Protein AF-A0A928CI85-F1 (afdb_monomer)

Secondary structure (DSSP, 8-state):
--SHHHHHHHHHHHHHTTS---------------TTSHHHHHHHHHHHHHHHHHHHHT---HHHHHHHHHHHHHHHHHHTSTT--HHHHHHHHHHHHHHHHHTT-HHHHHHHHHHHHHH-TT-HHHHHHHHHTTSS---TT----TTHHHHHHHHHHHHHHHTT-HHHHHHHHHHHHTTS-HHHHHHHHHHHHHHHHHTT--TT-TT--HHHHT-SS-BHHHHHHHHHHH-STTHHHHTT----HHHHHHHHHHTTTTS-HHHHHHT--S--S----TTSBPBHHHHHHHHHHHHHHHHT-GGGGGHHHHHTTT-SS-SSTTS-TT-TTHHHHHHHHHTTSS--TTSS---TTSB--HHHHHHHHHT--

Nearest PDB structures (foldseek):
  7kw7-assembly1_E  TM=2.329E-01  e=5.201E-01  Homo sapiens
  6bq1-assembly1_B  TM=2.738E-01  e=2.290E+00  Homo sapiens
  3ro2-assembly1_A  TM=2.213E-01  e=2.290E+00  Mus musculus
  4wne-assembly1_A  TM=2.347E-01  e=4.706E+00  Homo sapiens

Structure (mmCIF, N/CA/C/O backbone):
data_AF-A0A928CI85-F1
#
_entry.id   AF-A0A928CI85-F1
#
loop_
_atom_site.group_PDB
_atom_site.id
_atom_site.type_symbol
_atom_site.label_atom_id
_atom_site.label_alt_id
_atom_site.label_comp_id
_atom_site.label_asym_id
_atom_site.label_entity_id
_atom_site.label_seq_id
_atom_site.pdbx_PDB_ins_code
_atom_site.Cartn_x
_atom_site.Cartn_y
_atom_site.Cartn_z
_atom_site.occupancy
_atom_site.B_iso_or_equiv
_atom_site.auth_seq_id
_atom_site.auth_comp_id
_atom_site.auth_asym_id
_atom_site.auth_atom_id
_atom_site.pdbx_PDB_model_num
ATOM 1 N N . MET A 1 1 ? -75.122 -20.216 -23.936 1.00 51.47 1 MET A N 1
ATOM 2 C CA . MET A 1 1 ? -74.598 -19.573 -22.706 1.00 51.47 1 MET A CA 1
ATOM 3 C C . MET A 1 1 ? -73.367 -20.322 -22.176 1.00 51.47 1 MET A C 1
ATOM 5 O O . MET A 1 1 ? -73.427 -20.903 -21.103 1.00 51.47 1 MET A O 1
ATOM 9 N N . LYS A 1 2 ? -72.257 -20.366 -22.930 1.00 52.75 2 LYS A N 1
ATOM 10 C CA . LYS A 1 2 ? -71.056 -21.162 -22.577 1.00 52.75 2 LYS A CA 1
ATOM 11 C C . LYS A 1 2 ? -69.733 -20.372 -22.596 1.00 52.75 2 LYS A C 1
ATOM 13 O O . LYS A 1 2 ? -68.679 -20.983 -22.526 1.00 52.75 2 LYS A O 1
ATOM 18 N N . ASN A 1 3 ? -69.787 -19.035 -22.613 1.00 53.03 3 ASN A N 1
ATOM 19 C CA . ASN A 1 3 ? -68.591 -18.180 -22.703 1.00 53.03 3 ASN A CA 1
ATOM 20 C C . ASN A 1 3 ? -68.315 -17.297 -21.471 1.00 53.03 3 ASN A C 1
ATOM 22 O O . ASN A 1 3 ? -67.384 -16.509 -21.524 1.00 53.03 3 ASN A O 1
ATOM 26 N N . ASN A 1 4 ? -69.058 -17.433 -20.364 1.00 55.28 4 ASN A N 1
ATOM 27 C CA . ASN A 1 4 ? -68.846 -16.583 -19.174 1.00 55.28 4 ASN A CA 1
ATOM 28 C C . ASN A 1 4 ? -68.028 -17.243 -18.054 1.00 55.28 4 ASN A C 1
ATOM 30 O O . ASN A 1 4 ? -67.541 -16.546 -17.173 1.00 55.28 4 ASN A O 1
ATOM 34 N N . ILE A 1 5 ? -67.842 -18.567 -18.086 1.00 57.56 5 ILE A N 1
ATOM 35 C CA . ILE A 1 5 ? -67.089 -19.274 -17.036 1.00 57.56 5 ILE A CA 1
ATOM 36 C C . ILE A 1 5 ? -65.579 -19.150 -17.277 1.00 57.56 5 ILE A C 1
ATOM 38 O O . ILE A 1 5 ? -64.823 -18.953 -16.334 1.00 57.56 5 ILE A O 1
ATOM 42 N N . PHE A 1 6 ? -65.136 -19.183 -18.539 1.00 54.44 6 PHE A N 1
ATOM 43 C CA . PHE A 1 6 ? -63.712 -19.069 -18.872 1.00 54.44 6 PHE A CA 1
ATOM 44 C C . PHE A 1 6 ? -63.159 -17.661 -18.617 1.00 54.44 6 PHE A C 1
ATOM 46 O O . PHE A 1 6 ? -62.049 -17.521 -18.117 1.00 54.44 6 PHE A O 1
ATOM 53 N N . THR A 1 7 ? -63.948 -16.618 -18.880 1.00 56.41 7 THR A N 1
ATOM 54 C CA . THR A 1 7 ? -63.586 -15.226 -18.571 1.00 56.41 7 THR A CA 1
ATOM 55 C C . THR A 1 7 ? -63.605 -14.941 -17.070 1.00 56.41 7 THR A C 1
ATOM 57 O O . THR A 1 7 ? -62.728 -14.229 -16.592 1.00 56.41 7 THR A O 1
ATOM 60 N N . GLN A 1 8 ? -64.525 -15.536 -16.301 1.00 56.88 8 GLN A N 1
ATOM 61 C CA . GLN A 1 8 ? -64.513 -15.409 -14.838 1.00 56.88 8 GLN A CA 1
ATOM 62 C C . GLN A 1 8 ? -63.350 -16.170 -14.183 1.00 56.88 8 GLN A C 1
ATOM 64 O O . GLN A 1 8 ? -62.757 -15.651 -13.240 1.00 56.88 8 GLN A O 1
ATOM 69 N N . LEU A 1 9 ? -62.954 -17.337 -14.709 1.00 55.78 9 LEU A N 1
ATOM 70 C CA . LEU A 1 9 ? -61.767 -18.051 -14.218 1.00 55.78 9 LEU A CA 1
ATOM 71 C C . LEU A 1 9 ? -60.459 -17.315 -14.549 1.00 55.78 9 LEU A C 1
ATOM 73 O O . LEU A 1 9 ? -59.556 -17.290 -13.717 1.00 55.78 9 LEU A O 1
ATOM 77 N N . LEU A 1 10 ? -60.359 -16.685 -15.725 1.00 55.69 10 LEU A N 1
ATOM 78 C CA . LEU A 1 10 ? -59.155 -15.948 -16.124 1.00 55.69 10 LEU A CA 1
ATOM 79 C C . LEU A 1 10 ? -58.957 -14.668 -15.290 1.00 55.69 10 LEU A C 1
ATOM 81 O O . LEU A 1 10 ? -57.831 -14.338 -14.930 1.00 55.69 10 LEU A O 1
ATOM 85 N N . ILE A 1 11 ? -60.046 -13.978 -14.928 1.00 58.16 11 ILE A N 1
ATOM 86 C CA . ILE A 1 11 ? -59.996 -12.777 -14.076 1.00 58.16 11 ILE A CA 1
ATOM 87 C C . ILE A 1 11 ? -59.636 -13.142 -12.626 1.00 58.16 11 ILE A C 1
ATOM 89 O O . ILE A 1 11 ? -58.885 -12.409 -11.986 1.00 58.16 11 ILE A O 1
ATOM 93 N N . PHE A 1 12 ? -60.084 -14.298 -12.122 1.00 53.31 12 PHE A N 1
ATOM 94 C CA . PHE A 1 12 ? -59.702 -14.767 -10.785 1.00 53.31 12 PHE A CA 1
ATOM 95 C C . PHE A 1 12 ? -58.231 -15.219 -10.725 1.00 53.31 12 PHE A C 1
ATOM 97 O O . PHE A 1 12 ? -57.551 -14.960 -9.737 1.00 53.31 12 PHE A O 1
ATOM 104 N N . LEU A 1 13 ? -57.701 -15.812 -11.802 1.00 49.81 13 LEU A N 1
ATOM 105 C CA . LEU A 1 13 ? -56.295 -16.233 -11.874 1.00 49.81 13 LEU A CA 1
ATOM 106 C C . LEU A 1 13 ? -55.319 -15.041 -11.957 1.00 49.81 13 LEU A C 1
ATOM 108 O 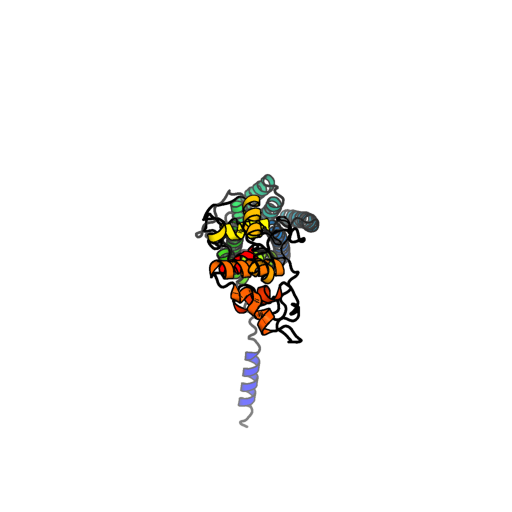O . LEU A 1 13 ? -54.223 -15.107 -11.409 1.00 49.81 13 LEU A O 1
ATOM 112 N N . ILE A 1 14 ? -55.724 -13.933 -12.588 1.00 55.59 14 ILE A N 1
ATOM 113 C CA . ILE A 1 14 ? -54.907 -12.710 -12.694 1.00 55.59 14 ILE A CA 1
ATOM 114 C C . ILE A 1 14 ? -54.928 -11.895 -11.386 1.00 55.59 14 ILE A C 1
ATOM 116 O O . ILE A 1 14 ? -53.944 -11.239 -11.061 1.00 55.59 14 ILE A O 1
ATOM 120 N N . LEU A 1 15 ? -55.992 -11.981 -10.579 1.00 48.19 15 LEU A N 1
ATOM 121 C CA . LEU A 1 15 ? -56.066 -11.316 -9.268 1.00 48.19 15 LEU A CA 1
ATOM 122 C C . LEU A 1 15 ? -55.267 -12.029 -8.162 1.00 48.19 15 LEU A C 1
ATOM 124 O O . LEU A 1 15 ? -54.828 -11.374 -7.220 1.00 48.19 15 LEU A O 1
ATOM 128 N N . VAL A 1 16 ? -55.022 -13.338 -8.289 1.00 50.59 16 VAL A N 1
ATOM 129 C CA . VAL A 1 16 ? -54.219 -14.113 -7.320 1.00 50.59 16 VAL A CA 1
ATOM 130 C C . VAL A 1 16 ? -52.707 -14.004 -7.589 1.00 50.59 16 VAL A C 1
ATOM 132 O O . VAL A 1 16 ? -51.910 -14.193 -6.676 1.00 50.59 16 VAL A O 1
ATOM 135 N N . LEU A 1 17 ? -52.290 -13.607 -8.798 1.00 45.59 17 LEU A N 1
ATOM 136 C CA . LEU A 1 17 ? -50.873 -13.407 -9.148 1.00 45.59 17 LEU A CA 1
ATOM 137 C C . LEU A 1 17 ? -50.327 -12.007 -8.798 1.00 45.59 17 LEU A C 1
ATOM 139 O O . LEU A 1 17 ? -49.127 -11.774 -8.919 1.00 45.59 17 LEU A O 1
ATOM 143 N N . SER A 1 18 ? -51.173 -11.098 -8.306 1.00 44.22 18 SER A N 1
ATOM 144 C CA . SER A 1 18 ? -50.786 -9.730 -7.911 1.00 44.22 18 SER A CA 1
ATOM 145 C C . SER A 1 18 ? -50.464 -9.579 -6.415 1.00 44.22 18 SER A C 1
ATOM 147 O O . SER A 1 18 ? -50.172 -8.474 -5.968 1.00 44.22 18 SER A O 1
ATOM 149 N N . PHE A 1 19 ? -50.502 -10.669 -5.637 1.00 44.56 19 PHE A N 1
ATOM 150 C CA . PHE A 1 19 ? -50.176 -10.685 -4.199 1.00 44.56 19 PHE A CA 1
ATOM 151 C C . PHE A 1 19 ? -48.838 -11.365 -3.866 1.00 44.56 19 PHE A C 1
ATOM 153 O O . PHE A 1 19 ? -48.531 -11.600 -2.700 1.00 44.56 19 PHE A O 1
ATOM 160 N N . SER A 1 20 ? -47.996 -11.634 -4.865 1.00 35.78 20 SER A N 1
ATOM 161 C CA . SER A 1 20 ? -46.652 -12.191 -4.665 1.00 35.78 20 SER A CA 1
ATOM 162 C C . SER A 1 20 ? -45.552 -11.145 -4.869 1.00 35.78 20 SER A C 1
ATOM 164 O O . SER A 1 20 ? -44.541 -11.410 -5.504 1.00 35.78 20 SER A O 1
ATOM 166 N N . CYS A 1 21 ? -45.730 -9.964 -4.277 1.00 37.19 21 CYS A N 1
ATOM 167 C CA . CYS A 1 21 ? -44.608 -9.226 -3.698 1.00 37.19 21 CYS A CA 1
ATOM 168 C C . CYS A 1 21 ? -44.590 -9.544 -2.203 1.00 37.19 21 CYS A C 1
ATOM 170 O O . CYS A 1 21 ? -44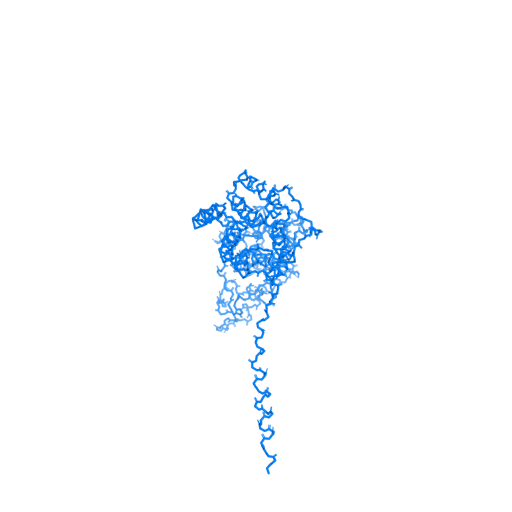.840 -8.690 -1.358 1.00 37.19 21 CYS A O 1
ATOM 172 N N . THR A 1 22 ? -44.315 -10.803 -1.864 1.00 36.69 22 THR A N 1
ATOM 173 C CA . THR A 1 22 ? -43.663 -11.080 -0.589 1.00 36.69 22 THR A CA 1
ATOM 174 C C . THR A 1 22 ? -42.303 -10.411 -0.696 1.00 36.69 22 THR A C 1
ATOM 176 O O . THR A 1 22 ? -41.400 -10.948 -1.341 1.00 36.69 22 THR A O 1
ATOM 179 N N . SER A 1 23 ? -42.172 -9.204 -0.138 1.00 41.47 23 SER A N 1
ATOM 180 C CA . SER A 1 23 ? -40.864 -8.707 0.259 1.00 41.47 23 SER A CA 1
ATOM 181 C C . SER A 1 23 ? -40.252 -9.840 1.061 1.00 41.47 23 SER A C 1
ATOM 183 O O . SER A 1 23 ? -40.807 -10.235 2.089 1.00 41.47 23 SER A O 1
ATOM 185 N N . LEU A 1 24 ? -39.195 -10.439 0.528 1.00 32.56 24 LEU A N 1
ATOM 186 C CA . LEU A 1 24 ? -38.393 -11.393 1.258 1.00 32.56 24 LEU A CA 1
ATOM 187 C C . LEU A 1 24 ? -37.895 -10.619 2.485 1.00 32.56 24 LEU A C 1
ATOM 189 O O . LEU A 1 24 ? -36.946 -9.845 2.384 1.00 32.56 24 LEU A O 1
ATOM 193 N N . GLN A 1 25 ? -38.589 -10.748 3.619 1.00 34.94 25 GLN A N 1
ATOM 194 C CA . GLN A 1 25 ? -37.981 -10.510 4.912 1.00 34.94 25 GLN A CA 1
ATOM 195 C C . GLN A 1 25 ? -36.842 -11.515 4.940 1.00 34.94 25 GLN A C 1
ATOM 197 O O . GLN A 1 25 ? -37.039 -12.713 5.135 1.00 34.94 25 GLN A O 1
ATOM 202 N N . GLN A 1 26 ? -35.643 -11.045 4.602 1.00 33.78 26 GLN A N 1
ATOM 203 C CA . GLN A 1 26 ? -34.461 -11.677 5.135 1.00 33.78 26 GLN A CA 1
ATOM 204 C C . GLN A 1 26 ? -34.679 -11.620 6.640 1.00 33.78 26 GLN A C 1
ATOM 206 O O . GLN A 1 26 ? -34.670 -10.534 7.215 1.00 33.78 26 GLN A O 1
ATOM 211 N N . ASP A 1 27 ? -34.969 -12.776 7.235 1.00 28.72 27 ASP A N 1
ATOM 212 C CA . ASP A 1 27 ? -34.868 -13.004 8.669 1.00 28.72 27 ASP A CA 1
ATOM 213 C C . ASP A 1 27 ? -33.407 -12.748 9.051 1.00 28.72 27 ASP A C 1
ATOM 215 O O . ASP A 1 27 ? -32.584 -13.653 9.214 1.00 28.72 27 ASP A O 1
ATOM 219 N N . VAL A 1 28 ? -33.057 -11.469 9.138 1.00 38.56 28 VAL A N 1
ATOM 220 C CA . VAL A 1 28 ? -31.994 -11.013 10.000 1.00 38.56 28 VAL A CA 1
ATOM 221 C C . VAL A 1 28 ? -32.590 -11.209 11.383 1.00 38.56 28 VAL A C 1
ATOM 223 O O . VAL A 1 28 ? -33.399 -10.414 11.849 1.00 38.56 28 VAL A O 1
ATOM 226 N N . MET A 1 29 ? -32.261 -12.339 12.004 1.00 32.03 29 MET A N 1
ATOM 227 C CA . MET A 1 29 ? -32.377 -12.503 13.448 1.00 32.03 29 MET A CA 1
ATOM 228 C C . MET A 1 29 ? -31.446 -11.463 14.078 1.00 32.03 29 MET A C 1
ATOM 230 O O . MET A 1 29 ? -30.277 -11.738 14.342 1.00 32.03 29 MET A O 1
ATOM 234 N N . ILE A 1 30 ? -31.960 -10.243 14.200 1.00 42.19 30 ILE A N 1
ATOM 235 C CA . ILE A 1 30 ? -31.418 -9.174 15.024 1.00 42.19 30 ILE A CA 1
ATOM 236 C C . ILE A 1 30 ? -31.778 -9.611 16.443 1.00 42.19 30 ILE A C 1
ATOM 238 O O . ILE A 1 30 ? -32.960 -9.772 16.756 1.00 42.19 30 ILE A O 1
ATOM 242 N N . SER A 1 31 ? -30.771 -9.913 17.265 1.00 39.81 31 SER A N 1
ATOM 243 C CA . SER A 1 31 ? -30.972 -10.009 18.711 1.00 39.81 31 SER A CA 1
ATOM 244 C C . SER A 1 31 ? -31.701 -8.746 19.165 1.00 39.81 31 SER A C 1
ATOM 246 O O . SER A 1 31 ? -31.434 -7.678 18.631 1.00 39.81 31 SER A O 1
ATOM 248 N N . SER A 1 32 ? -32.689 -8.903 20.041 1.00 41.62 32 SER A N 1
ATOM 249 C CA . SER A 1 32 ? -33.744 -7.956 20.432 1.00 41.62 32 SER A CA 1
ATOM 250 C C . SER A 1 32 ? -33.295 -6.506 20.686 1.00 41.62 32 SER A C 1
ATOM 252 O O . SER A 1 32 ? -33.288 -6.017 21.807 1.00 41.62 32 SER A O 1
ATOM 254 N N . VAL A 1 33 ? -32.970 -5.764 19.631 1.00 49.91 33 VAL A N 1
ATOM 255 C CA . VAL A 1 33 ? -32.943 -4.304 19.672 1.00 49.91 33 VAL A CA 1
ATOM 256 C C . VAL A 1 33 ? -34.400 -3.874 19.591 1.00 49.91 33 VAL A C 1
ATOM 258 O O . VAL A 1 33 ? -35.076 -4.190 18.608 1.00 49.91 33 VAL A O 1
ATOM 261 N N . ASP A 1 34 ? -34.895 -3.211 20.639 1.00 53.50 34 ASP A N 1
ATOM 262 C CA . ASP A 1 34 ? -36.215 -2.584 20.647 1.00 53.50 34 ASP A CA 1
ATOM 263 C C . ASP A 1 34 ? -36.420 -1.836 19.327 1.00 53.50 34 ASP A C 1
ATOM 265 O O . ASP A 1 34 ? -35.602 -1.001 18.933 1.00 53.50 34 ASP A O 1
ATOM 269 N N . ALA A 1 35 ? -37.503 -2.164 18.617 1.00 54.69 35 ALA A N 1
ATOM 270 C CA . ALA A 1 35 ? -37.760 -1.666 17.266 1.00 54.69 35 ALA A CA 1
ATOM 271 C C . ALA A 1 35 ? -37.782 -0.127 17.168 1.00 54.69 35 ALA A C 1
ATOM 273 O O . ALA A 1 35 ? -37.670 0.409 16.068 1.00 54.69 35 ALA A O 1
ATOM 274 N N . GLU A 1 36 ? -37.910 0.567 18.303 1.00 60.94 36 GLU A N 1
ATOM 275 C CA . GLU A 1 36 ? -37.907 2.026 18.414 1.00 60.94 36 GLU A CA 1
ATOM 276 C C . GLU A 1 36 ? -36.520 2.659 18.193 1.00 60.94 36 GLU A C 1
ATOM 278 O O . GLU A 1 36 ? -36.465 3.749 17.633 1.00 60.94 36 GLU A O 1
ATOM 283 N N . ASN A 1 37 ? -35.410 1.970 18.502 1.00 69.31 37 ASN A N 1
ATOM 284 C CA . ASN A 1 37 ? -34.063 2.575 18.484 1.00 69.31 37 ASN A CA 1
ATOM 285 C C . ASN A 1 37 ? -33.139 2.038 17.370 1.00 69.31 37 ASN A C 1
ATOM 287 O O . ASN A 1 37 ? -31.952 2.359 17.325 1.00 69.31 37 ASN A O 1
ATOM 291 N N . ILE A 1 38 ? -33.649 1.217 16.445 1.00 76.44 38 ILE A N 1
ATOM 292 C CA . ILE A 1 38 ? -32.825 0.558 15.410 1.00 76.44 38 ILE A CA 1
ATOM 293 C C . ILE A 1 38 ? -32.077 1.570 14.525 1.00 76.44 38 ILE A C 1
ATOM 295 O O . ILE A 1 38 ? -30.900 1.360 14.227 1.00 76.44 38 ILE A O 1
ATOM 299 N N . GLU A 1 39 ? -32.737 2.653 14.106 1.00 82.69 39 GLU A N 1
ATOM 300 C CA . GLU A 1 39 ? -32.122 3.664 13.232 1.00 82.69 39 GLU A CA 1
ATOM 301 C C . GLU A 1 39 ? -30.975 4.403 13.935 1.00 82.69 39 GLU A C 1
ATOM 303 O O . GLU A 1 39 ? -29.909 4.578 13.345 1.00 82.69 39 GLU A O 1
ATOM 308 N N . GLU A 1 40 ? -31.142 4.754 15.212 1.00 86.62 40 GLU A N 1
ATOM 309 C CA . GLU A 1 40 ? -30.118 5.456 15.997 1.00 86.62 40 GLU A CA 1
ATOM 310 C C . GLU A 1 40 ? -28.889 4.573 16.257 1.00 86.62 40 GLU A C 1
ATOM 312 O O . GLU A 1 40 ? -27.749 5.027 16.134 1.00 86.62 40 GLU A O 1
ATOM 317 N N . PHE A 1 41 ? -29.097 3.281 16.538 1.00 88.25 41 PHE A N 1
ATOM 318 C CA . PHE A 1 41 ? -27.998 2.321 16.675 1.00 88.25 41 PHE A CA 1
ATOM 319 C C . PHE A 1 41 ? -27.211 2.165 15.370 1.00 88.25 41 PHE A C 1
ATOM 321 O O . PHE A 1 41 ? -25.979 2.165 15.394 1.00 88.25 41 PHE A O 1
ATOM 328 N N . GLN A 1 42 ? -27.903 2.059 14.231 1.00 90.44 42 GLN A N 1
ATOM 329 C CA . GLN A 1 42 ? -27.253 1.973 12.921 1.00 90.44 42 GLN A CA 1
ATOM 330 C C . GLN A 1 42 ? -26.502 3.257 12.570 1.00 90.44 42 GLN A C 1
ATOM 332 O O . GLN A 1 42 ? -25.410 3.190 12.001 1.00 90.44 42 GLN A O 1
ATOM 337 N N . GLU A 1 43 ? -27.050 4.422 12.921 1.00 93.06 43 GLU A N 1
ATOM 338 C CA . GLU A 1 43 ? -26.367 5.695 12.725 1.00 93.06 43 GLU A CA 1
ATOM 339 C C . GLU A 1 43 ? -25.056 5.734 13.519 1.00 93.06 43 GLU A C 1
ATOM 341 O O . GLU A 1 43 ? -23.998 5.967 12.926 1.00 93.06 43 GLU A O 1
ATOM 346 N N . ILE A 1 44 ? -25.087 5.421 14.817 1.00 95.38 44 ILE A N 1
ATOM 347 C CA . ILE A 1 44 ? -23.883 5.387 15.659 1.00 95.38 44 ILE A CA 1
ATOM 348 C C . ILE A 1 44 ? -22.866 4.386 15.116 1.00 95.38 44 ILE A C 1
ATOM 350 O O . ILE A 1 44 ? -21.689 4.712 14.966 1.00 95.38 44 ILE A O 1
ATOM 354 N N . GLU A 1 45 ? -23.303 3.174 14.781 1.00 95.19 45 GLU A N 1
ATOM 355 C CA . GLU A 1 45 ? -22.426 2.139 14.239 1.00 95.19 45 GLU A CA 1
ATOM 356 C C . GLU A 1 45 ? -21.771 2.584 12.922 1.00 95.19 45 GLU A C 1
ATOM 358 O O . GLU A 1 45 ? -20.570 2.380 12.725 1.00 95.19 45 GLU A O 1
ATOM 363 N N . SER A 1 46 ? -22.515 3.275 12.051 1.00 95.31 46 SER A N 1
ATOM 364 C CA . SER A 1 46 ? -21.982 3.838 10.807 1.00 95.31 46 SER A CA 1
ATOM 365 C C . SER A 1 46 ? -20.916 4.912 11.055 1.00 95.31 46 SER A C 1
ATOM 367 O O . SER A 1 46 ? -19.883 4.933 10.378 1.00 95.31 46 SER A O 1
ATOM 369 N N . GLN A 1 47 ? -21.120 5.775 12.056 1.00 95.88 47 GLN A N 1
ATOM 370 C CA . GLN A 1 47 ? -20.163 6.812 12.439 1.00 95.88 47 GLN A CA 1
ATOM 371 C C . GLN A 1 47 ? -18.896 6.185 13.034 1.00 95.88 47 GLN A C 1
ATOM 373 O O . GLN A 1 47 ? -17.783 6.562 12.659 1.00 95.88 47 GLN A O 1
ATOM 378 N N . VAL A 1 48 ? -19.044 5.172 13.895 1.00 96.38 48 VAL A N 1
ATOM 379 C CA . VAL A 1 48 ? -17.915 4.422 14.464 1.00 96.38 48 VAL A CA 1
ATOM 380 C C . VAL A 1 48 ? -17.136 3.687 13.378 1.00 96.38 48 VAL A C 1
ATOM 382 O O . VAL A 1 48 ? -15.908 3.760 13.375 1.00 96.38 48 VAL A O 1
ATOM 385 N N . ALA A 1 49 ? -17.814 3.049 12.420 1.00 95.69 49 ALA A N 1
ATOM 386 C CA . ALA A 1 49 ? -17.171 2.389 11.286 1.00 95.69 49 ALA A CA 1
ATOM 387 C C . ALA A 1 49 ? -16.314 3.368 10.463 1.00 95.69 49 ALA A C 1
ATOM 389 O O . ALA A 1 49 ? -15.195 3.035 10.074 1.00 95.69 49 ALA A O 1
ATOM 390 N N . LEU A 1 50 ? -16.799 4.594 10.234 1.00 93.69 50 LEU A N 1
ATOM 391 C CA . LEU A 1 50 ? -16.036 5.639 9.543 1.00 93.69 50 LEU A CA 1
ATOM 392 C C . LEU A 1 50 ? -14.795 6.074 10.326 1.00 93.69 50 LEU A C 1
ATOM 394 O O . LEU A 1 50 ? -13.703 6.145 9.757 1.00 93.69 50 LEU A O 1
ATOM 398 N N . LEU A 1 51 ? -14.953 6.348 11.623 1.00 93.94 51 LEU A N 1
ATOM 399 C CA . LEU A 1 51 ? -13.843 6.725 12.501 1.00 93.94 51 LEU A CA 1
ATOM 400 C C . LEU A 1 51 ? -12.779 5.625 12.551 1.00 93.94 51 LEU A C 1
ATOM 402 O O . LEU A 1 51 ? -11.581 5.906 12.461 1.00 93.94 51 LEU A O 1
ATOM 406 N N . ASP A 1 52 ? -13.216 4.374 12.652 1.00 94.56 52 ASP A N 1
ATOM 407 C CA . ASP A 1 52 ? -12.333 3.222 12.719 1.00 94.56 52 ASP A CA 1
ATOM 408 C C . ASP A 1 52 ? -11.588 2.960 11.404 1.00 94.56 52 ASP A C 1
ATOM 410 O O . ASP A 1 52 ? -10.373 2.743 11.402 1.00 94.56 52 ASP A O 1
ATOM 414 N N . ALA A 1 53 ? -12.279 3.048 10.267 1.00 93.12 53 ALA A N 1
ATOM 415 C CA . ALA A 1 53 ? -11.655 2.899 8.958 1.00 93.12 53 ALA A CA 1
ATOM 416 C C . ALA A 1 53 ? -10.598 3.988 8.697 1.00 93.12 53 ALA A C 1
ATOM 418 O O . ALA A 1 53 ? -9.493 3.678 8.239 1.00 93.12 53 ALA A O 1
ATOM 419 N N . SER A 1 54 ? -10.889 5.250 9.038 1.00 90.88 54 SER A N 1
ATOM 420 C CA . SER A 1 54 ? -9.916 6.348 8.939 1.00 90.88 54 SER A CA 1
ATOM 421 C C . SER A 1 54 ? -8.704 6.129 9.846 1.00 90.88 54 SER A C 1
ATOM 423 O O . SER A 1 54 ? -7.569 6.340 9.408 1.00 90.88 54 SER A O 1
ATOM 425 N N . PHE A 1 55 ? -8.912 5.639 11.073 1.00 91.25 55 PHE A N 1
ATOM 426 C CA . PHE A 1 55 ? -7.818 5.259 11.967 1.00 91.25 55 PHE A CA 1
ATOM 427 C C . PHE A 1 55 ? -6.937 4.161 11.359 1.00 91.25 55 PHE A C 1
ATOM 429 O O . PHE A 1 55 ? -5.713 4.298 11.346 1.00 91.25 55 PHE A O 1
ATOM 436 N N . CYS A 1 56 ? -7.539 3.113 10.789 1.00 89.62 56 CYS A N 1
ATOM 437 C CA . CYS A 1 56 ? -6.808 2.024 10.135 1.00 89.62 56 CYS A CA 1
ATOM 438 C C . CYS A 1 56 ? -5.998 2.490 8.911 1.00 89.62 56 CYS A C 1
ATOM 440 O O . CYS A 1 56 ? -4.959 1.911 8.600 1.00 89.62 56 CYS A O 1
ATOM 442 N N . LEU A 1 57 ? -6.436 3.555 8.235 1.00 85.88 57 LEU A N 1
ATOM 443 C CA . LEU A 1 57 ? -5.700 4.193 7.140 1.00 85.88 57 LEU A CA 1
ATOM 444 C C . LEU A 1 57 ? -4.589 5.145 7.610 1.00 85.88 57 LEU A C 1
ATOM 446 O O . LEU A 1 57 ? -3.774 5.571 6.789 1.00 85.88 57 LEU A O 1
ATOM 450 N N . GLY A 1 58 ? -4.541 5.483 8.902 1.00 83.31 58 GLY A N 1
ATOM 451 C CA . GLY A 1 58 ? -3.635 6.493 9.450 1.00 83.31 58 GLY A CA 1
ATOM 452 C C . GLY A 1 58 ? -4.045 7.934 9.120 1.00 83.31 58 GLY A C 1
ATOM 453 O O . GLY A 1 58 ? -3.231 8.849 9.247 1.00 83.31 58 GLY A O 1
ATOM 454 N N . GLU A 1 59 ? -5.291 8.161 8.696 1.00 79.25 59 GLU A N 1
ATOM 455 C CA . GLU A 1 59 ? -5.822 9.499 8.440 1.00 79.25 59 GLU A CA 1
ATOM 456 C C . GLU A 1 59 ? -6.137 10.187 9.784 1.00 79.25 59 GLU A C 1
ATOM 458 O O . GLU A 1 59 ? -6.966 9.717 10.559 1.00 79.25 59 GLU A O 1
ATOM 463 N N . LYS A 1 60 ? -5.503 11.331 10.075 1.00 64.69 60 LYS A N 1
ATOM 464 C CA . LYS A 1 60 ? -5.932 12.240 11.153 1.00 64.69 60 LYS A CA 1
ATOM 465 C C . LYS A 1 60 ? -6.327 13.579 10.550 1.00 64.69 60 LYS A C 1
ATOM 467 O O . LYS A 1 60 ? -5.483 14.269 9.983 1.00 64.69 60 LYS A O 1
ATOM 472 N N . ASN A 1 61 ? -7.593 13.967 10.683 1.00 62.47 61 ASN A N 1
ATOM 473 C CA . ASN A 1 61 ? -8.074 15.280 10.250 1.00 62.47 61 ASN A CA 1
ATOM 474 C C . ASN A 1 61 ? -9.023 15.901 11.293 1.00 62.47 61 ASN A C 1
ATOM 476 O O . ASN A 1 61 ? -9.597 15.210 12.127 1.00 62.47 61 ASN A O 1
ATOM 480 N N . SER A 1 62 ? -9.200 17.222 11.266 1.00 62.50 62 SER A N 1
ATOM 481 C CA . SER A 1 62 ? -10.050 17.939 12.235 1.00 62.50 62 SER A CA 1
ATOM 482 C C . SER A 1 62 ? -11.527 17.518 12.198 1.00 62.50 62 SER A C 1
ATOM 484 O O . SER A 1 62 ? -12.227 17.645 13.201 1.00 62.50 62 SER A O 1
ATOM 486 N N . VAL A 1 63 ? -11.994 16.985 11.065 1.00 64.69 63 VAL A N 1
ATOM 487 C CA . VAL A 1 63 ? -13.356 16.459 10.892 1.00 64.69 63 VAL A CA 1
ATOM 488 C C . VAL A 1 63 ? -13.571 15.214 11.758 1.00 64.69 63 VAL A C 1
ATOM 490 O O . VAL A 1 63 ? -14.599 15.120 12.425 1.00 64.69 63 VAL A O 1
ATOM 493 N N . THR A 1 64 ? -12.581 14.315 11.837 1.00 76.81 64 THR A N 1
ATOM 494 C CA . THR A 1 64 ? -12.648 13.128 12.711 1.00 76.81 64 THR A CA 1
ATOM 495 C C . THR A 1 64 ? -12.745 13.492 14.190 1.00 76.81 64 THR A C 1
ATOM 497 O O . THR A 1 64 ? -13.462 12.827 14.924 1.00 76.81 64 THR A O 1
ATOM 500 N N . THR A 1 65 ? -12.113 14.582 14.641 1.00 80.75 65 THR A N 1
ATOM 501 C CA . THR A 1 65 ? -12.211 15.021 16.046 1.00 80.75 65 THR A CA 1
ATOM 502 C C . THR A 1 65 ? -13.631 15.437 16.418 1.00 80.75 65 THR A C 1
ATOM 504 O O . THR A 1 65 ? -14.142 15.002 17.446 1.00 80.75 65 THR A O 1
ATOM 507 N N . LYS A 1 66 ? -14.291 16.237 15.572 1.00 85.25 66 LYS A N 1
ATOM 508 C CA . LYS A 1 66 ? -15.669 16.665 15.836 1.00 85.25 66 LYS A CA 1
ATOM 509 C C . LYS A 1 66 ? -16.642 15.483 15.802 1.00 85.25 66 LYS A C 1
ATOM 511 O O . LYS A 1 66 ? -17.453 15.347 16.709 1.00 85.25 66 LYS A O 1
ATOM 516 N N . LEU A 1 67 ? -16.524 14.618 14.791 1.00 88.00 67 LEU A N 1
ATOM 517 C CA . LEU A 1 67 ? -17.369 13.429 14.670 1.00 88.00 67 LEU A CA 1
ATOM 518 C C . LEU A 1 67 ? -17.228 12.517 15.896 1.00 88.00 67 LEU A C 1
ATOM 520 O O . LEU A 1 67 ? -18.235 12.080 16.438 1.00 88.00 67 LEU A O 1
ATOM 524 N N . THR A 1 68 ? -16.004 12.301 16.386 1.00 90.69 68 THR A N 1
ATOM 525 C CA . THR A 1 68 ? -15.747 11.558 17.628 1.00 90.69 68 THR A CA 1
ATOM 526 C C . THR A 1 68 ? -16.489 12.153 18.824 1.00 90.69 68 THR A C 1
ATOM 528 O O . THR A 1 68 ? -17.171 11.424 19.541 1.00 90.69 68 THR A O 1
ATOM 531 N N . GLU A 1 69 ? -16.387 13.466 19.050 1.00 90.94 69 GLU A N 1
ATOM 532 C CA . GLU A 1 69 ? -17.067 14.117 20.176 1.00 90.94 69 GLU A CA 1
ATOM 533 C C . GLU A 1 69 ? -18.591 14.006 20.085 1.00 90.94 69 GLU A C 1
ATOM 535 O O . GLU A 1 69 ? -19.245 13.757 21.098 1.00 90.94 69 GLU A O 1
ATOM 540 N N . ASP A 1 70 ? -19.151 14.192 18.890 1.00 92.44 70 ASP A N 1
ATOM 541 C CA . ASP A 1 70 ? -20.593 14.123 18.663 1.00 92.44 70 ASP A CA 1
ATOM 542 C C . ASP A 1 70 ? -21.106 12.679 18.836 1.00 92.44 70 ASP A C 1
ATOM 544 O O . ASP A 1 70 ? -22.077 12.466 19.563 1.00 92.44 70 ASP A O 1
ATOM 548 N N . THR A 1 71 ? -20.392 11.683 18.296 1.00 94.50 71 THR A N 1
ATOM 549 C CA . THR A 1 71 ? -20.740 10.252 18.426 1.00 94.50 71 THR A CA 1
ATOM 550 C C . THR A 1 71 ? -20.692 9.799 19.890 1.00 94.50 71 THR A C 1
ATOM 552 O O . THR A 1 71 ? -21.606 9.138 20.377 1.00 94.50 71 THR A O 1
ATOM 555 N N . VAL A 1 72 ? -19.649 10.183 20.641 1.00 96.06 72 VAL A N 1
ATOM 556 C CA . VAL A 1 72 ? -19.529 9.827 22.067 1.00 96.06 72 VAL A CA 1
ATOM 557 C C . VAL A 1 72 ? -20.670 10.433 22.885 1.00 96.06 72 VAL A C 1
ATOM 559 O O . VAL A 1 72 ? -21.214 9.751 23.750 1.00 96.06 72 VAL A O 1
ATOM 562 N N . LYS A 1 73 ? -21.072 11.679 22.598 1.00 95.00 73 LYS A N 1
ATOM 563 C CA . LYS A 1 73 ? -22.223 12.311 23.264 1.00 95.00 73 LYS A CA 1
ATOM 564 C C . LYS A 1 73 ? -23.532 11.590 22.955 1.00 95.00 73 LYS A C 1
ATOM 566 O O . LYS A 1 73 ? -24.335 11.429 23.866 1.00 95.00 73 LYS A O 1
ATOM 571 N N . GLN A 1 74 ? -23.750 11.170 21.708 1.00 94.50 74 GLN A N 1
ATOM 572 C CA . GLN A 1 74 ? -24.939 10.397 21.330 1.00 94.50 74 GLN A CA 1
ATOM 573 C C . GLN A 1 74 ? -25.000 9.072 22.096 1.00 94.50 74 GLN A C 1
ATOM 575 O O . GLN A 1 74 ? -26.022 8.765 22.703 1.00 94.50 74 GLN A O 1
ATOM 580 N N . ILE A 1 75 ? -23.878 8.348 22.168 1.00 95.88 75 ILE A N 1
ATOM 581 C CA . ILE A 1 75 ? -23.787 7.117 22.963 1.00 95.88 75 ILE A CA 1
ATOM 582 C C . ILE A 1 75 ? -24.079 7.390 24.445 1.00 95.88 75 ILE A C 1
ATOM 584 O O . ILE A 1 75 ? -24.828 6.642 25.067 1.00 95.88 75 ILE A O 1
ATOM 588 N N . ASP A 1 76 ? -23.517 8.458 25.017 1.00 95.69 76 ASP A N 1
ATOM 589 C CA . ASP A 1 76 ? -23.756 8.825 26.418 1.00 95.69 76 ASP A CA 1
ATOM 590 C C . ASP A 1 76 ? -25.226 9.151 26.701 1.00 95.69 76 ASP A C 1
ATOM 592 O O . ASP A 1 76 ? -25.725 8.796 27.765 1.00 95.69 76 ASP A O 1
ATOM 596 N N . ILE A 1 77 ? -25.922 9.803 25.765 1.00 92.81 77 ILE A N 1
ATOM 597 C CA . ILE A 1 77 ? -27.356 10.092 25.886 1.00 92.81 77 ILE A CA 1
ATOM 598 C C . ILE A 1 77 ? -28.160 8.791 25.889 1.00 92.81 77 ILE A C 1
ATOM 600 O O . ILE A 1 77 ? -28.960 8.596 26.802 1.00 92.81 77 ILE A O 1
ATOM 604 N N . LEU A 1 78 ? -27.904 7.884 24.941 1.00 91.94 78 LEU A N 1
ATOM 605 C CA . LEU A 1 78 ? -28.621 6.608 24.870 1.00 91.94 78 LEU A CA 1
ATOM 606 C C . LEU A 1 78 ? -28.367 5.745 26.101 1.00 91.94 78 LEU A C 1
ATOM 608 O O . LEU A 1 78 ? -29.297 5.199 26.672 1.00 91.94 78 LEU A O 1
ATOM 612 N N . LEU A 1 79 ? -27.128 5.676 26.591 1.00 92.94 79 LEU A N 1
ATOM 613 C CA . LEU A 1 79 ? -26.805 4.916 27.803 1.00 92.94 79 LEU A CA 1
ATOM 614 C C . LEU A 1 79 ? -27.543 5.410 29.064 1.00 92.94 79 LEU A C 1
ATOM 616 O O . LEU A 1 79 ? -27.596 4.677 30.053 1.00 92.94 79 LEU A O 1
ATOM 620 N N . LEU A 1 80 ? -28.094 6.629 29.057 1.00 90.81 80 LEU A N 1
ATOM 621 C CA . LEU A 1 80 ? -28.919 7.164 30.145 1.00 90.81 80 LEU A CA 1
ATOM 622 C C . LEU A 1 80 ? -30.408 6.803 30.015 1.00 90.81 80 LEU A C 1
ATOM 624 O O . LEU A 1 80 ? -31.159 7.015 30.972 1.00 90.81 80 LEU A O 1
ATOM 628 N N . GLU A 1 81 ? -30.850 6.276 28.872 1.00 85.75 81 GLU A N 1
ATOM 629 C CA . GLU A 1 81 ? -32.244 5.902 28.652 1.00 85.75 81 GLU A CA 1
ATOM 630 C C . GLU A 1 81 ? -32.650 4.705 29.513 1.00 85.75 81 GLU A C 1
ATOM 632 O O . GLU A 1 81 ? -31.996 3.660 29.570 1.00 85.75 81 GLU A O 1
ATOM 637 N N . SER A 1 82 ? -33.781 4.846 30.203 1.00 70.75 82 SER A N 1
ATOM 638 C CA . SER A 1 82 ? -34.346 3.759 30.991 1.00 70.75 82 SER A CA 1
ATOM 639 C C . SER A 1 82 ? -35.006 2.733 30.074 1.00 70.75 82 SER A C 1
ATOM 641 O O . SER A 1 82 ? -35.948 3.079 29.369 1.00 70.75 82 SER A O 1
ATOM 643 N N . GLY A 1 83 ? -34.592 1.469 30.161 1.00 79.75 83 GLY A N 1
ATOM 644 C CA . GLY A 1 83 ? -35.265 0.359 29.476 1.00 79.75 83 GLY A CA 1
ATOM 645 C C . GLY A 1 83 ? -34.400 -0.401 28.476 1.00 79.75 83 GLY A C 1
ATOM 646 O O . GLY A 1 83 ? -34.768 -1.515 28.131 1.00 79.75 83 GLY A O 1
ATOM 647 N N . LEU A 1 84 ? -33.230 0.128 28.097 1.00 86.38 84 LEU A N 1
ATOM 648 C CA . LEU A 1 84 ? -32.306 -0.559 27.192 1.00 86.38 84 LEU A CA 1
ATOM 649 C C . LEU A 1 84 ? -31.926 -1.954 27.701 1.00 86.38 84 LEU A C 1
ATOM 651 O O . LEU A 1 84 ? -31.481 -2.117 28.843 1.00 86.38 84 LEU A O 1
ATOM 655 N N . GLU A 1 85 ? -32.025 -2.955 26.829 1.00 89.75 85 GLU A N 1
ATOM 656 C CA . GLU A 1 85 ? -31.562 -4.307 27.126 1.00 89.75 85 GLU A CA 1
ATOM 657 C C . GLU A 1 85 ? -30.048 -4.346 27.395 1.00 89.75 85 GLU A C 1
ATOM 659 O O . GLU A 1 85 ? -29.265 -3.558 26.859 1.00 89.75 85 GLU A O 1
ATOM 664 N N . LYS A 1 86 ? -29.600 -5.305 28.216 1.00 91.00 86 LYS A N 1
ATOM 665 C CA . LYS A 1 86 ? -28.178 -5.428 28.591 1.00 91.00 86 LYS A CA 1
ATOM 666 C C . LYS A 1 86 ? -27.253 -5.631 27.389 1.00 91.00 86 LYS A C 1
ATOM 668 O O . LYS A 1 86 ? -26.132 -5.133 27.409 1.00 91.00 86 LYS A O 1
ATOM 673 N N . GLU A 1 87 ? -27.708 -6.355 26.369 1.00 89.19 87 GLU A N 1
ATOM 674 C CA . GLU A 1 87 ? -26.950 -6.576 25.133 1.00 89.19 87 GLU A CA 1
ATOM 675 C C . GLU A 1 87 ? -26.769 -5.265 24.350 1.00 89.19 87 GLU A C 1
ATOM 677 O O . GLU A 1 87 ? -25.654 -4.930 23.956 1.00 89.19 87 GLU A O 1
ATOM 682 N N . ALA A 1 88 ? -27.831 -4.463 24.224 1.00 90.56 88 ALA A N 1
ATOM 683 C CA . ALA A 1 88 ? -27.780 -3.153 23.578 1.00 90.56 88 ALA A CA 1
ATOM 684 C C . ALA A 1 88 ? -26.857 -2.175 24.331 1.00 90.56 88 ALA A C 1
ATOM 686 O O . ALA A 1 88 ? -26.029 -1.498 23.719 1.00 90.56 88 ALA A O 1
ATOM 687 N N . GLN A 1 89 ? -26.926 -2.156 25.669 1.00 93.88 89 GLN A N 1
ATOM 688 C CA . GLN A 1 89 ? -25.999 -1.368 26.491 1.00 93.88 89 GLN A CA 1
ATOM 689 C C . GLN A 1 89 ? -24.545 -1.832 26.317 1.00 93.88 89 GLN A C 1
ATOM 691 O O . GLN A 1 89 ? -23.647 -1.000 26.195 1.00 93.88 89 GLN A O 1
ATOM 696 N N . SER A 1 90 ? -24.306 -3.148 26.285 1.00 94.56 90 SER A N 1
ATOM 697 C CA . SER A 1 90 ? -22.978 -3.731 26.056 1.00 94.56 90 SER A CA 1
ATOM 698 C C . SER A 1 90 ? -22.391 -3.266 24.720 1.00 94.56 90 SER A C 1
ATOM 700 O O . SER A 1 90 ? -21.277 -2.741 24.685 1.00 94.56 90 SER A O 1
ATOM 702 N N . ARG A 1 91 ? -23.182 -3.333 23.641 1.00 94.38 91 ARG A N 1
ATOM 703 C CA . ARG A 1 91 ? -22.796 -2.836 22.315 1.00 94.38 91 ARG A CA 1
ATOM 704 C C . ARG A 1 91 ? -22.428 -1.351 22.329 1.00 94.38 91 ARG A C 1
ATOM 706 O O . ARG A 1 91 ? -21.375 -0.989 21.808 1.00 94.38 91 ARG A O 1
ATOM 713 N N . LEU A 1 92 ? -23.243 -0.493 22.946 1.00 96.50 92 LEU A N 1
ATOM 714 C CA . LEU A 1 92 ? -22.962 0.947 23.046 1.00 96.50 92 LEU A CA 1
ATOM 715 C C . LEU A 1 92 ? -21.650 1.232 23.794 1.00 96.50 92 LEU A C 1
ATOM 717 O O . LEU A 1 92 ? -20.827 2.023 23.326 1.00 96.50 92 LEU A O 1
ATOM 721 N N . TRP A 1 93 ? -21.413 0.552 24.921 1.00 97.94 93 TRP A N 1
ATOM 722 C CA . TRP A 1 93 ? -20.148 0.660 25.650 1.00 97.94 93 TRP A CA 1
ATOM 723 C C . TRP A 1 93 ? -18.957 0.198 24.808 1.00 97.94 93 TRP A C 1
ATOM 725 O O . TRP A 1 93 ? -17.935 0.886 24.767 1.00 97.94 93 TRP A O 1
ATOM 735 N N . ALA A 1 94 ? -19.085 -0.914 24.085 1.00 97.38 94 ALA A N 1
ATOM 736 C CA . ALA A 1 94 ? -18.026 -1.410 23.217 1.00 97.38 94 ALA A CA 1
ATOM 737 C C . ALA A 1 94 ? -17.722 -0.451 22.052 1.00 97.38 94 ALA A C 1
ATOM 739 O O . ALA A 1 94 ? -16.556 -0.136 21.807 1.00 97.38 94 ALA A O 1
ATOM 740 N N . LEU A 1 95 ? -18.749 0.087 21.387 1.00 97.75 95 LEU A N 1
ATOM 741 C CA . LEU A 1 95 ? -18.610 1.092 20.327 1.00 97.75 95 LEU A CA 1
ATOM 742 C C . LEU A 1 95 ? -17.897 2.353 20.838 1.00 97.75 95 LEU A C 1
ATOM 744 O O . LEU A 1 95 ? -16.941 2.823 20.219 1.00 97.75 95 LEU A O 1
ATOM 748 N N . LYS A 1 96 ? -18.274 2.849 22.022 1.00 98.06 96 LYS A N 1
ATOM 749 C CA . LYS A 1 96 ? -17.578 3.959 22.691 1.00 98.06 96 LYS A CA 1
ATOM 750 C C . LYS A 1 96 ? -16.114 3.628 22.993 1.00 98.06 96 LYS A C 1
ATOM 752 O O . LYS A 1 96 ? -15.228 4.462 22.792 1.00 98.06 96 LYS A O 1
ATOM 757 N N . GLY A 1 97 ? -15.842 2.404 23.441 1.00 97.88 97 GLY A N 1
ATOM 758 C CA . GLY A 1 97 ? -14.486 1.919 23.684 1.00 97.88 97 GLY A CA 1
ATOM 759 C C . GLY A 1 97 ? -13.631 1.867 22.415 1.00 97.88 97 GLY A C 1
ATOM 760 O O . GLY A 1 97 ? -12.462 2.251 22.464 1.00 97.88 97 GLY A O 1
ATOM 761 N N . ILE A 1 98 ? -14.208 1.482 21.271 1.00 97.25 98 ILE A N 1
ATOM 762 C CA . ILE A 1 98 ? -13.532 1.506 19.963 1.00 97.25 98 ILE A CA 1
ATOM 763 C C . ILE A 1 98 ? -13.140 2.938 19.583 1.00 97.25 98 ILE A C 1
ATOM 765 O O . ILE A 1 98 ? -11.999 3.161 19.178 1.00 97.25 98 ILE A O 1
ATOM 769 N N . ILE A 1 99 ? -14.021 3.924 19.788 1.00 96.69 99 ILE A N 1
ATOM 770 C CA . ILE A 1 99 ? -13.691 5.342 19.562 1.00 96.69 99 ILE A CA 1
ATOM 771 C C . ILE A 1 99 ? -12.512 5.774 20.450 1.00 96.69 99 ILE A C 1
ATOM 773 O O . ILE A 1 99 ? -11.538 6.355 19.976 1.00 96.69 99 ILE A O 1
ATOM 777 N N . PHE A 1 100 ? -12.538 5.456 21.747 1.00 96.12 100 PHE A N 1
ATOM 778 C CA . PHE A 1 100 ? -11.414 5.794 22.628 1.00 96.12 100 PHE A CA 1
ATOM 779 C C . PHE A 1 100 ? -10.118 5.079 22.247 1.00 96.12 100 PHE A C 1
ATOM 781 O O . PHE A 1 100 ? -9.034 5.651 22.401 1.00 96.12 100 PHE A O 1
ATOM 788 N N . PHE A 1 101 ? -10.208 3.855 21.732 1.00 94.94 101 PHE A N 1
ATOM 789 C CA . PHE A 1 101 ? -9.058 3.132 21.212 1.00 94.94 101 PHE A CA 1
ATOM 790 C C . PHE A 1 101 ? -8.443 3.859 20.010 1.00 94.94 101 PHE A C 1
ATOM 792 O O . PHE A 1 101 ? -7.226 4.060 19.993 1.00 94.94 101 PHE A O 1
ATOM 799 N N . THR A 1 102 ? -9.256 4.323 19.053 1.00 91.94 102 THR A N 1
ATOM 800 C CA . THR A 1 102 ? -8.767 5.040 17.860 1.00 91.94 102 THR A CA 1
ATOM 801 C C . THR A 1 102 ? -8.155 6.403 18.200 1.00 91.94 102 THR A C 1
ATOM 803 O O . THR A 1 102 ? -7.193 6.842 17.566 1.00 91.94 102 THR A O 1
ATOM 806 N N . GLU A 1 103 ? -8.616 7.044 19.277 1.00 90.94 103 GLU A N 1
ATOM 807 C CA . GLU A 1 103 ? -7.997 8.250 19.840 1.00 90.94 103 GLU A CA 1
ATOM 808 C C . GLU A 1 103 ? -6.698 7.980 20.629 1.00 90.94 103 GLU A C 1
ATOM 810 O O . GLU A 1 103 ? -6.034 8.920 21.075 1.00 90.94 103 GLU A O 1
ATOM 815 N N . GLY A 1 104 ? -6.319 6.715 20.835 1.00 89.75 104 GLY A N 1
ATOM 816 C CA . GLY A 1 104 ? -5.160 6.317 21.640 1.00 89.75 104 GLY A CA 1
ATOM 817 C C . GLY A 1 104 ? -5.392 6.371 23.157 1.00 89.75 104 GLY A C 1
ATOM 818 O O . GLY A 1 104 ? -4.447 6.213 23.934 1.00 89.75 104 GLY A O 1
ATOM 819 N N . LYS A 1 105 ? -6.636 6.558 23.613 1.00 93.25 105 LYS A N 1
ATOM 820 C CA . LYS A 1 105 ? -7.026 6.616 25.032 1.00 93.25 105 LYS A CA 1
ATOM 821 C C . LYS A 1 105 ? -7.237 5.202 25.595 1.00 93.25 105 LYS A C 1
ATOM 823 O O . LYS A 1 105 ? -8.323 4.866 26.060 1.00 93.25 105 LYS A O 1
ATOM 828 N N . LYS A 1 106 ? -6.182 4.374 25.583 1.00 93.38 106 LYS A N 1
ATOM 829 C CA . LYS A 1 106 ? -6.242 2.938 25.941 1.00 93.38 106 LYS A CA 1
ATOM 830 C C . LYS A 1 106 ? -6.889 2.645 27.301 1.00 93.38 106 LYS A C 1
ATOM 832 O O . LYS A 1 106 ? -7.658 1.700 27.396 1.00 93.38 106 LYS A O 1
ATOM 837 N N . LEU A 1 107 ? -6.620 3.458 28.328 1.00 95.19 107 LEU A N 1
ATOM 838 C CA . LEU A 1 107 ? -7.228 3.274 29.656 1.00 95.19 107 LEU A CA 1
ATOM 839 C C . LEU A 1 107 ? -8.756 3.401 29.606 1.00 95.19 107 LEU A C 1
ATOM 841 O O . LEU A 1 107 ? -9.455 2.517 30.083 1.00 95.19 107 LEU A O 1
ATOM 845 N N . LYS A 1 108 ? -9.275 4.439 28.939 1.00 97.12 108 LYS A N 1
ATOM 846 C CA . LYS A 1 108 ? -10.724 4.638 28.780 1.00 97.12 108 LYS A CA 1
ATOM 847 C C . LYS A 1 108 ? -11.367 3.559 27.913 1.00 97.12 108 LYS A C 1
ATOM 849 O O . LYS A 1 108 ? -12.495 3.156 28.168 1.00 97.12 108 LYS A O 1
ATOM 854 N N . ALA A 1 109 ? -10.656 3.099 26.883 1.00 97.50 109 ALA A N 1
ATOM 855 C CA . ALA A 1 109 ? -11.108 1.983 26.060 1.00 97.50 109 ALA A CA 1
ATOM 856 C C . ALA A 1 109 ? -11.221 0.689 26.885 1.00 97.50 109 ALA A C 1
ATOM 858 O O . ALA A 1 109 ? -12.208 -0.026 26.751 1.00 97.50 109 ALA A O 1
ATOM 859 N N . SER A 1 110 ? -10.258 0.431 27.778 1.00 97.44 110 SER A N 1
ATOM 860 C CA . SER A 1 110 ? -10.297 -0.705 28.707 1.00 97.44 110 SER A CA 1
ATOM 861 C C . SER A 1 110 ? -11.456 -0.605 29.698 1.00 97.44 110 SER A C 1
ATOM 863 O O . SER A 1 110 ? -12.163 -1.584 29.884 1.00 97.44 110 SER A O 1
ATOM 865 N N . GLU A 1 111 ? -11.707 0.575 30.273 1.00 97.75 111 GLU A N 1
ATOM 866 C CA . GLU A 1 111 ? -12.871 0.794 31.147 1.00 97.75 111 GLU A CA 1
ATOM 867 C C . GLU A 1 111 ? -14.184 0.486 30.410 1.00 97.75 111 GLU A C 1
ATOM 869 O O . GLU A 1 111 ? -15.056 -0.195 30.940 1.00 97.75 111 GLU A O 1
ATOM 874 N N . CYS A 1 112 ? -14.312 0.940 29.158 1.00 98.00 112 CYS A N 1
ATOM 875 C CA . CYS A 1 112 ? -15.481 0.639 28.330 1.00 98.00 112 CYS A CA 1
ATOM 876 C C . CYS A 1 112 ? -15.623 -0.862 28.042 1.00 98.00 112 CYS A C 1
ATOM 878 O O . CYS A 1 112 ? -16.742 -1.369 28.042 1.00 98.00 112 CYS A O 1
ATOM 880 N N . PHE A 1 113 ? -14.511 -1.571 27.822 1.00 97.38 113 PHE A N 1
ATOM 881 C CA . PHE A 1 113 ? -14.516 -3.026 27.669 1.00 97.38 113 PHE A CA 1
ATOM 882 C C . PHE A 1 113 ? -15.023 -3.726 28.933 1.00 97.38 113 PHE A C 1
ATOM 884 O O . PHE A 1 113 ? -15.880 -4.600 28.823 1.00 97.38 113 PHE A O 1
ATOM 891 N N . ASP A 1 114 ? -14.550 -3.324 30.115 1.00 97.31 114 ASP A N 1
ATOM 892 C CA . ASP A 1 114 ? -14.979 -3.921 31.384 1.00 97.31 114 ASP A CA 1
ATOM 893 C C . ASP A 1 114 ? -16.493 -3.740 31.587 1.00 97.31 114 ASP A C 1
ATOM 895 O O . ASP A 1 114 ? -17.203 -4.717 31.831 1.00 97.31 114 ASP A O 1
ATOM 899 N N . PHE A 1 115 ? -17.016 -2.525 31.365 1.00 97.00 115 PHE A N 1
ATOM 900 C CA . PHE A 1 115 ? -18.460 -2.264 31.423 1.00 97.00 115 PHE A CA 1
ATOM 901 C C . PHE A 1 115 ? -19.252 -3.100 30.410 1.00 97.00 115 PHE A C 1
ATOM 903 O O . PHE A 1 115 ? -20.265 -3.706 30.767 1.00 97.00 115 PHE A O 1
ATOM 910 N N . ALA A 1 116 ? -18.799 -3.155 29.155 1.00 96.06 116 ALA A N 1
ATOM 911 C CA . ALA A 1 116 ? -19.483 -3.895 28.100 1.00 96.06 116 ALA A CA 1
ATOM 912 C C . ALA A 1 116 ? -19.520 -5.407 28.384 1.00 96.06 116 ALA A C 1
ATOM 914 O O . ALA A 1 116 ? -20.567 -6.049 28.248 1.00 96.06 116 ALA A O 1
ATOM 915 N N . ASN A 1 117 ? -18.396 -5.968 28.830 1.00 94.12 117 ASN A N 1
ATOM 916 C CA . ASN A 1 117 ? -18.233 -7.392 29.104 1.00 94.12 117 ASN A CA 1
ATOM 917 C C . ASN A 1 117 ? -18.980 -7.850 30.368 1.00 94.12 117 ASN A C 1
ATOM 919 O O . ASN A 1 117 ? -19.468 -8.983 30.415 1.00 94.12 117 ASN A O 1
ATOM 923 N N . ASP A 1 118 ? -19.107 -6.983 31.376 1.00 94.56 118 ASP A N 1
ATOM 924 C CA . ASP A 1 118 ? -19.907 -7.260 32.574 1.00 94.56 118 ASP A CA 1
ATOM 925 C C . ASP A 1 118 ? -21.416 -7.267 32.282 1.00 94.56 118 ASP A C 1
ATOM 927 O O . ASP A 1 118 ? -22.167 -8.033 32.897 1.00 94.56 118 ASP A O 1
ATOM 931 N N . LEU A 1 119 ? -21.869 -6.450 31.325 1.00 93.44 119 LEU A N 1
ATOM 932 C CA . LEU A 1 119 ? -23.272 -6.378 30.912 1.00 93.44 119 LEU A CA 1
ATOM 933 C C . LEU A 1 119 ? -23.712 -7.606 30.110 1.00 93.44 119 LEU A C 1
ATOM 935 O O . LEU A 1 119 ? -24.745 -8.205 30.431 1.00 93.44 119 LEU A O 1
ATOM 939 N N . TYR A 1 120 ? -22.947 -7.979 29.081 1.00 89.44 120 TYR A N 1
ATOM 940 C CA . TYR A 1 120 ? -23.269 -9.114 28.220 1.00 89.44 120 TYR A CA 1
ATOM 941 C C . TYR A 1 120 ? -22.013 -9.755 27.619 1.00 89.44 120 TYR A C 1
ATOM 943 O O . TYR A 1 120 ? -21.351 -9.210 26.737 1.00 89.44 120 TYR A O 1
ATOM 951 N N . LYS A 1 121 ? -21.700 -10.970 28.076 1.00 84.75 121 LYS A N 1
ATOM 952 C CA . LYS A 1 121 ? -20.579 -11.749 27.543 1.00 84.75 121 LYS A CA 1
ATOM 953 C C . LYS A 1 121 ? -20.958 -12.339 26.191 1.00 84.75 121 LYS A C 1
ATOM 955 O O . LYS A 1 121 ? -21.933 -13.079 26.103 1.00 84.75 121 LYS A O 1
ATOM 960 N N . GLY A 1 122 ? -20.136 -12.088 25.178 1.00 80.69 122 GLY A N 1
ATOM 961 C CA . GLY A 1 122 ? -20.352 -12.615 23.829 1.00 80.69 122 GLY A CA 1
ATOM 962 C C . GLY A 1 122 ? -20.925 -11.613 22.833 1.00 80.69 122 GLY A C 1
ATOM 963 O O . GLY A 1 122 ? -21.193 -12.003 21.702 1.00 80.69 122 GLY A O 1
ATOM 964 N N . GLU A 1 123 ? -21.094 -10.347 23.225 1.00 88.50 123 GLU A N 1
ATOM 965 C CA . GLU A 1 123 ? -21.395 -9.272 22.279 1.00 88.50 123 GLU A CA 1
ATOM 966 C C . GLU A 1 123 ? -20.193 -9.052 21.340 1.00 88.50 123 GLU A C 1
ATOM 968 O O . GLU A 1 123 ? -19.034 -9.026 21.772 1.00 88.50 123 GLU A O 1
ATOM 973 N N . VAL A 1 124 ? -20.464 -8.925 20.041 1.00 90.50 124 VAL A N 1
ATOM 974 C CA . VAL A 1 124 ? -19.432 -8.954 18.999 1.00 90.50 124 VAL A CA 1
ATOM 975 C C . VAL A 1 124 ? -18.491 -7.751 19.032 1.00 90.50 124 VAL A C 1
ATOM 977 O O . VAL A 1 124 ? -17.280 -7.926 18.891 1.00 90.50 124 VAL A O 1
ATOM 980 N N . PHE A 1 125 ? -18.991 -6.538 19.272 1.00 93.50 125 PHE A N 1
ATOM 981 C CA . PHE A 1 125 ? -18.133 -5.361 19.408 1.00 93.50 125 PHE A CA 1
ATOM 982 C C . PHE A 1 125 ? -17.307 -5.417 20.687 1.00 93.50 125 PHE A C 1
ATOM 984 O O . PHE A 1 125 ? -16.158 -4.976 20.685 1.00 93.50 125 PHE A O 1
ATOM 991 N N . THR A 1 126 ? -17.839 -6.009 21.757 1.00 93.88 126 THR A N 1
ATOM 992 C CA . THR A 1 126 ? -17.074 -6.263 22.986 1.00 93.88 126 THR A CA 1
ATOM 993 C C . THR A 1 126 ? -15.894 -7.195 22.713 1.00 93.88 126 THR A C 1
ATOM 995 O O . THR A 1 126 ? -14.775 -6.924 23.152 1.00 93.88 126 THR A O 1
ATOM 998 N N . MET A 1 127 ? -16.106 -8.260 21.935 1.00 91.25 127 MET A N 1
ATOM 999 C CA . MET A 1 127 ? -15.040 -9.173 21.505 1.00 91.25 127 MET A CA 1
ATOM 1000 C C . MET A 1 127 ? -14.007 -8.478 20.610 1.00 91.25 127 MET A C 1
ATOM 1002 O O . MET A 1 127 ? -12.806 -8.634 20.835 1.00 91.25 127 MET A O 1
ATOM 1006 N N . ILE A 1 128 ? -14.452 -7.667 19.643 1.00 93.62 128 ILE A N 1
ATOM 1007 C CA . ILE A 1 128 ? -13.571 -6.871 18.771 1.00 93.62 128 ILE A CA 1
ATOM 1008 C C . ILE A 1 128 ? -12.710 -5.913 19.604 1.00 93.62 128 ILE A C 1
ATOM 1010 O O . ILE A 1 128 ? -11.484 -5.900 19.470 1.00 93.62 128 ILE A O 1
ATOM 1014 N N . LEU A 1 129 ? -13.325 -5.142 20.504 1.00 95.62 129 LEU A N 1
ATOM 1015 C CA . LEU A 1 129 ? -12.618 -4.220 21.390 1.00 95.62 129 LEU A CA 1
ATOM 1016 C C . LEU A 1 129 ? -11.614 -4.965 22.280 1.00 95.62 129 LEU A C 1
ATOM 1018 O O . LEU A 1 129 ? -10.451 -4.567 22.359 1.00 95.62 129 LEU A O 1
ATOM 1022 N N . GLY A 1 130 ? -12.038 -6.071 22.894 1.00 93.62 130 GLY A N 1
ATOM 1023 C CA . GLY A 1 130 ? -11.180 -6.923 23.713 1.00 93.62 130 GLY A CA 1
ATOM 1024 C C . GLY A 1 130 ? -9.981 -7.469 22.937 1.00 93.62 130 GLY A C 1
ATOM 1025 O O . GLY A 1 130 ? -8.867 -7.472 23.457 1.00 93.62 130 GLY A O 1
ATOM 1026 N N . SER A 1 131 ? -10.174 -7.859 21.674 1.00 92.25 131 SER A N 1
ATOM 1027 C CA . SER A 1 131 ? -9.091 -8.306 20.792 1.00 92.25 131 SER A CA 1
ATOM 1028 C C . SER A 1 131 ? -8.084 -7.208 20.498 1.00 92.25 131 SER A C 1
ATOM 1030 O O . SER A 1 131 ? -6.879 -7.438 20.559 1.00 92.25 131 SER A O 1
ATOM 1032 N N . ARG A 1 132 ? -8.560 -6.000 20.199 1.00 93.81 132 ARG A N 1
ATOM 1033 C CA . ARG A 1 132 ? -7.701 -4.845 19.901 1.00 93.81 132 ARG A CA 1
ATOM 1034 C C . ARG A 1 132 ? -6.924 -4.355 21.119 1.00 93.81 132 ARG A C 1
ATOM 1036 O O . ARG A 1 132 ? -5.837 -3.800 20.972 1.00 93.81 132 ARG A O 1
ATOM 1043 N N . LEU A 1 133 ? -7.476 -4.565 22.312 1.00 94.19 133 LEU A N 1
ATOM 1044 C CA . LEU A 1 133 ? -6.819 -4.310 23.593 1.00 94.19 133 LEU A CA 1
ATOM 1045 C C . LEU A 1 133 ? -5.926 -5.471 24.062 1.00 94.19 133 LEU A C 1
ATOM 1047 O O . LEU A 1 133 ? -5.322 -5.353 25.123 1.00 94.19 133 LEU A O 1
ATOM 1051 N N . GLU A 1 134 ? -5.831 -6.562 23.293 1.00 92.56 134 GLU A N 1
ATOM 1052 C CA . GLU A 1 134 ? -5.074 -7.778 23.635 1.00 92.56 134 GLU A CA 1
ATOM 1053 C C . GLU A 1 134 ? -5.581 -8.497 24.905 1.00 92.56 134 GLU A C 1
ATOM 1055 O O . GLU A 1 134 ? -4.861 -9.273 25.531 1.00 92.56 134 GLU A O 1
ATOM 1060 N N . LEU A 1 135 ? -6.842 -8.267 25.282 1.00 88.31 135 LEU A N 1
ATOM 1061 C CA . LEU A 1 135 ? -7.499 -8.866 26.452 1.00 88.31 135 LEU A CA 1
ATOM 1062 C C . LEU A 1 135 ? -8.226 -10.173 26.109 1.00 88.31 135 LEU A C 1
ATOM 1064 O O . LEU A 1 135 ? -8.378 -11.051 26.959 1.00 88.31 135 LEU A O 1
ATOM 1068 N N . VAL A 1 136 ? -8.672 -10.309 24.859 1.00 84.31 136 VAL A N 1
ATOM 1069 C CA . VAL A 1 136 ? -9.410 -11.468 24.341 1.00 84.31 136 VAL A CA 1
ATOM 1070 C C . VAL A 1 136 ? -8.735 -11.943 23.055 1.00 84.31 136 VAL A C 1
ATOM 1072 O O . VAL A 1 136 ? -8.271 -11.132 22.263 1.00 84.31 136 VAL A O 1
ATOM 1075 N N . LYS A 1 137 ? -8.663 -13.255 22.821 1.00 79.31 137 LYS A N 1
ATOM 1076 C CA . LYS A 1 137 ? -8.247 -13.799 21.520 1.00 79.31 137 LYS A CA 1
ATOM 1077 C C . LYS A 1 137 ? -9.484 -14.203 20.736 1.00 79.31 137 LYS A C 1
ATOM 1079 O O . LYS A 1 137 ? -10.223 -15.053 21.219 1.00 79.31 137 LYS A O 1
ATOM 1084 N N . LEU A 1 138 ? -9.655 -13.650 19.537 1.00 74.19 138 LEU A N 1
ATOM 1085 C CA . LEU A 1 138 ? -10.713 -14.076 18.621 1.00 74.19 138 LEU A CA 1
ATOM 1086 C C . LEU A 1 138 ? -10.415 -15.495 18.130 1.00 74.19 138 LEU A C 1
ATOM 1088 O O . LEU A 1 138 ? -9.379 -15.735 17.503 1.00 74.19 138 LEU A O 1
ATOM 1092 N N . THR A 1 139 ? -11.306 -16.440 18.417 1.00 67.12 139 THR A N 1
ATOM 1093 C CA . THR A 1 139 ? -11.183 -17.838 17.962 1.00 67.12 139 THR A CA 1
ATOM 1094 C C . THR A 1 139 ? -12.297 -18.209 16.986 1.00 67.12 139 THR A C 1
ATOM 1096 O O . THR A 1 139 ? -13.357 -17.593 16.962 1.00 67.12 139 THR A O 1
ATOM 1099 N N . GLU A 1 140 ? -12.066 -19.209 16.130 1.00 54.56 140 GLU A N 1
ATOM 1100 C CA . GLU A 1 140 ? -13.055 -19.622 15.116 1.00 54.56 140 GLU A CA 1
ATOM 1101 C C . GLU A 1 140 ? -14.287 -20.328 15.706 1.00 54.56 140 GLU A C 1
ATOM 1103 O O . GLU A 1 140 ? -15.338 -20.375 15.064 1.00 54.56 140 GLU A O 1
ATOM 1108 N N . ASP A 1 141 ? -14.176 -20.810 16.946 1.00 54.53 141 ASP A N 1
ATOM 1109 C CA . ASP A 1 141 ? -15.189 -21.606 17.648 1.00 54.53 141 ASP A CA 1
ATOM 1110 C C . ASP A 1 141 ? -16.150 -20.771 18.511 1.00 54.53 141 ASP A C 1
ATOM 1112 O O . ASP A 1 141 ? -16.921 -21.311 19.313 1.00 54.53 141 ASP A O 1
ATOM 1116 N N . GLU A 1 142 ? -16.132 -19.445 18.374 1.00 60.31 142 GLU A N 1
ATOM 1117 C CA . GLU A 1 142 ? -17.017 -18.585 19.151 1.00 60.31 142 GLU A CA 1
ATOM 1118 C C . GLU A 1 142 ? -18.487 -18.831 18.763 1.00 60.31 142 GLU A C 1
ATOM 1120 O O . GLU A 1 142 ? -18.891 -18.760 17.594 1.00 60.31 142 GLU A O 1
ATOM 1125 N N . LYS A 1 143 ? -19.314 -19.157 19.768 1.00 55.78 143 LYS A N 1
ATOM 1126 C CA . LYS A 1 143 ? -20.765 -19.361 19.627 1.00 55.78 143 LYS A CA 1
ATOM 1127 C C . LYS A 1 143 ? -21.471 -18.021 19.420 1.00 55.78 143 LYS A C 1
ATOM 1129 O O . LYS A 1 143 ? -22.158 -17.530 20.307 1.00 55.78 143 LYS A O 1
ATOM 1134 N N . ILE A 1 144 ? -21.279 -17.450 18.242 1.00 64.38 144 ILE A N 1
ATOM 1135 C CA . ILE A 1 144 ? -21.774 -16.133 17.852 1.00 64.38 144 ILE A CA 1
ATOM 1136 C C . ILE A 1 144 ? -22.851 -16.284 16.775 1.00 64.38 144 ILE A C 1
ATOM 1138 O O . ILE A 1 144 ? -22.801 -17.210 15.949 1.00 64.38 144 ILE A O 1
ATOM 1142 N N . ALA A 1 145 ? -23.837 -15.385 16.787 1.00 60.62 145 ALA A N 1
ATOM 1143 C CA . ALA A 1 145 ? -24.883 -15.331 15.775 1.00 60.62 145 ALA A CA 1
ATOM 1144 C C . ALA A 1 145 ? -24.286 -15.159 14.366 1.00 60.62 145 ALA A C 1
ATOM 1146 O O . ALA A 1 145 ? -23.218 -14.586 14.165 1.00 60.62 145 ALA A O 1
ATOM 1147 N N . ARG A 1 146 ? -24.966 -15.680 13.340 1.00 58.00 146 ARG A N 1
ATOM 1148 C CA . ARG A 1 146 ? -24.428 -15.709 11.966 1.00 58.00 146 ARG A CA 1
ATOM 1149 C C . ARG A 1 146 ? -24.128 -14.312 11.398 1.00 58.00 146 ARG A C 1
ATOM 1151 O O . ARG A 1 146 ? -23.194 -14.198 10.610 1.00 58.00 146 ARG A O 1
ATOM 1158 N N . ALA A 1 147 ? -24.905 -13.298 11.784 1.00 58.16 147 ALA A N 1
ATOM 1159 C CA . ALA A 1 147 ? -24.705 -11.905 11.377 1.00 58.16 147 ALA A CA 1
ATOM 1160 C C . ALA A 1 147 ? -23.423 -11.317 11.993 1.00 58.16 147 ALA A C 1
ATOM 1162 O O . ALA A 1 147 ? -22.567 -10.795 11.283 1.00 58.16 147 ALA A O 1
ATOM 1163 N N . ASP A 1 148 ? -23.218 -11.540 13.286 1.00 74.00 148 ASP A N 1
ATOM 1164 C CA . ASP A 1 148 ? -22.046 -11.084 14.035 1.00 74.00 148 ASP A CA 1
ATOM 1165 C C . ASP A 1 148 ? -20.738 -11.754 13.573 1.00 74.00 148 ASP A C 1
ATOM 1167 O O . ASP A 1 148 ? -19.666 -11.148 13.591 1.00 74.00 148 ASP A O 1
ATOM 1171 N N . LYS A 1 149 ? -20.805 -12.978 13.026 1.00 81.25 149 LYS A N 1
ATOM 1172 C CA . LYS A 1 149 ? -19.636 -13.625 12.395 1.00 81.25 149 LYS A CA 1
ATOM 1173 C C . LYS A 1 149 ? -19.038 -12.804 11.250 1.00 81.25 149 LYS A C 1
ATOM 1175 O O . LYS A 1 149 ? -17.856 -12.954 10.950 1.00 81.25 149 LYS A O 1
ATOM 1180 N N . LYS A 1 150 ? -19.831 -11.955 10.591 1.00 88.38 150 LYS A N 1
ATOM 1181 C CA . LYS A 1 150 ? -19.374 -11.138 9.459 1.00 88.38 150 LYS A CA 1
ATOM 1182 C C . LYS A 1 150 ? -18.679 -9.858 9.915 1.00 88.38 150 LYS A C 1
ATOM 1184 O O . LYS A 1 150 ? -17.733 -9.440 9.256 1.00 88.38 150 LYS A O 1
ATOM 1189 N N . LEU A 1 151 ? -19.048 -9.322 11.078 1.00 91.06 151 LEU A N 1
ATOM 1190 C CA . LEU A 1 151 ? -18.280 -8.271 11.752 1.00 91.06 151 LEU A CA 1
ATOM 1191 C C . LEU A 1 151 ? -16.911 -8.793 12.201 1.00 91.06 151 LEU A C 1
ATOM 1193 O O . LEU A 1 151 ? -15.895 -8.143 11.968 1.00 91.06 151 LEU A O 1
ATOM 1197 N N . LEU A 1 152 ? -16.850 -10.015 12.737 1.00 89.69 152 LEU A N 1
ATOM 1198 C CA . LEU A 1 152 ? -15.564 -10.653 13.034 1.00 89.69 152 LEU A CA 1
ATOM 1199 C C . LEU A 1 152 ? -14.730 -10.921 11.778 1.00 89.69 152 LEU A C 1
ATOM 1201 O O . LEU A 1 152 ? -13.507 -10.810 11.816 1.00 89.69 152 LEU A O 1
ATOM 1205 N N . LEU A 1 153 ? -15.366 -11.272 10.659 1.00 91.50 153 LEU A N 1
ATOM 1206 C CA . LEU A 1 153 ? -14.666 -11.441 9.387 1.00 91.50 153 LEU A CA 1
ATOM 1207 C C . LEU A 1 153 ? -14.066 -10.120 8.887 1.00 91.50 153 LEU A C 1
ATOM 1209 O O . LEU A 1 153 ? -12.930 -10.116 8.415 1.00 91.50 153 LEU A O 1
ATOM 1213 N N . LEU A 1 154 ? -14.793 -9.009 9.044 1.00 94.56 154 LEU A N 1
ATOM 1214 C CA . LEU A 1 154 ? -14.277 -7.669 8.773 1.00 94.56 154 LEU A CA 1
ATOM 1215 C C . LEU A 1 154 ? -13.071 -7.344 9.671 1.00 94.56 154 LEU A C 1
ATOM 1217 O O . LEU A 1 154 ? -12.048 -6.884 9.169 1.00 94.56 154 LEU A O 1
ATOM 1221 N N . GLU A 1 155 ? -13.139 -7.652 10.969 1.00 94.38 155 GLU A N 1
ATOM 1222 C CA . GLU A 1 155 ? -12.005 -7.464 11.888 1.00 94.38 155 GLU A CA 1
ATOM 1223 C C . GLU A 1 155 ? -10.788 -8.313 11.483 1.00 94.38 155 GLU A C 1
ATOM 1225 O O . GLU A 1 155 ? -9.656 -7.826 11.475 1.00 94.38 155 GLU A O 1
ATOM 1230 N N . LYS A 1 156 ? -11.005 -9.566 11.062 1.00 92.06 156 LYS A N 1
ATOM 1231 C CA . LYS A 1 156 ? -9.941 -10.417 10.506 1.00 92.06 156 LYS A CA 1
ATOM 1232 C C . LYS A 1 156 ? -9.326 -9.807 9.242 1.00 92.06 156 LYS A C 1
ATOM 1234 O O . LYS A 1 156 ? -8.109 -9.836 9.109 1.00 92.06 156 LYS A O 1
ATOM 1239 N N . ALA A 1 157 ? -10.129 -9.221 8.351 1.00 94.44 157 ALA A N 1
ATOM 1240 C CA . ALA A 1 157 ? -9.626 -8.535 7.157 1.00 94.44 157 ALA A CA 1
ATOM 1241 C C . ALA A 1 157 ? -8.714 -7.346 7.514 1.00 94.44 157 ALA A C 1
ATOM 1243 O O . ALA A 1 157 ? -7.658 -7.158 6.909 1.00 94.44 157 ALA A O 1
ATOM 1244 N N . ILE A 1 158 ? -9.088 -6.571 8.538 1.00 94.94 158 ILE A N 1
ATOM 1245 C CA . ILE A 1 158 ? -8.274 -5.465 9.061 1.00 94.94 158 ILE A CA 1
ATOM 1246 C C . ILE A 1 158 ? -6.958 -5.989 9.654 1.00 94.94 158 ILE A C 1
ATOM 1248 O O . ILE A 1 158 ? -5.906 -5.385 9.437 1.00 94.94 158 ILE A O 1
ATOM 1252 N N . ASN A 1 159 ? -6.990 -7.105 10.385 1.00 91.31 159 ASN A N 1
ATOM 1253 C CA . ASN A 1 159 ? -5.783 -7.715 10.947 1.00 91.31 159 ASN A CA 1
ATOM 1254 C C . ASN A 1 159 ? -4.853 -8.253 9.856 1.00 91.31 159 ASN A C 1
ATOM 1256 O O . ASN A 1 159 ? -3.668 -7.935 9.879 1.00 91.31 159 ASN A O 1
ATOM 1260 N N . ASP A 1 160 ? -5.382 -8.945 8.847 1.00 91.19 160 ASP A N 1
ATOM 1261 C CA . ASP A 1 160 ? -4.593 -9.391 7.694 1.00 91.19 160 ASP A CA 1
ATOM 1262 C C . ASP A 1 160 ? -3.953 -8.209 6.955 1.00 91.19 160 ASP A C 1
ATOM 1264 O O . ASP A 1 160 ? -2.791 -8.277 6.559 1.00 91.19 160 ASP A O 1
ATOM 1268 N N . PHE A 1 161 ? -4.667 -7.086 6.823 1.00 90.88 161 PHE A N 1
ATOM 1269 C CA . PHE A 1 161 ? -4.100 -5.868 6.250 1.00 90.88 161 PHE A CA 1
ATOM 1270 C C . PHE A 1 161 ? -2.923 -5.331 7.080 1.00 90.88 161 PHE A C 1
ATOM 1272 O O . PHE A 1 161 ? -1.886 -4.971 6.517 1.00 90.88 161 PHE A O 1
ATOM 1279 N N . LYS A 1 162 ? -3.058 -5.288 8.414 1.00 86.75 162 LYS A N 1
ATOM 1280 C CA . LYS A 1 162 ? -1.988 -4.856 9.335 1.00 86.75 162 LYS A CA 1
ATOM 1281 C C . LYS A 1 162 ? -0.786 -5.802 9.309 1.00 86.75 162 LYS A C 1
ATOM 1283 O O . LYS A 1 162 ? 0.346 -5.343 9.413 1.00 86.75 162 LYS A O 1
ATOM 1288 N N . GLU A 1 163 ? -1.031 -7.097 9.136 1.00 84.56 163 GLU A N 1
ATOM 1289 C CA . GLU A 1 163 ? -0.012 -8.142 8.985 1.00 84.56 163 GLU A CA 1
ATOM 1290 C C . GLU A 1 163 ? 0.553 -8.232 7.556 1.00 84.56 163 GLU A C 1
ATOM 1292 O O . GLU A 1 163 ? 1.343 -9.126 7.264 1.00 84.56 163 GLU A O 1
ATOM 1297 N N . ALA A 1 164 ? 0.164 -7.311 6.665 1.00 82.69 164 ALA A N 1
ATOM 1298 C CA . ALA A 1 164 ? 0.576 -7.254 5.264 1.00 82.69 164 ALA A CA 1
ATOM 1299 C C . ALA A 1 164 ? 0.218 -8.503 4.424 1.00 82.69 164 ALA A C 1
ATOM 1301 O O . ALA A 1 164 ? 0.737 -8.703 3.326 1.00 82.69 164 ALA A O 1
ATOM 1302 N N . LYS A 1 165 ? -0.766 -9.289 4.874 1.00 86.06 165 LYS A N 1
ATOM 1303 C CA . LYS A 1 165 ? -1.414 -10.374 4.121 1.00 86.06 165 LYS A CA 1
ATOM 1304 C C . LYS A 1 165 ? -2.498 -9.801 3.210 1.00 86.06 165 LYS A C 1
ATOM 1306 O O . LYS A 1 165 ? -3.692 -10.045 3.367 1.00 86.06 165 LYS A O 1
ATOM 1311 N N . TYR A 1 166 ? -2.087 -8.968 2.262 1.00 89.06 166 TYR A N 1
ATOM 1312 C CA . TYR A 1 166 ? -3.005 -8.114 1.510 1.00 89.06 166 TYR A CA 1
ATOM 1313 C C . TYR A 1 166 ? -4.012 -8.880 0.644 1.00 89.06 166 TYR A C 1
ATOM 1315 O O . TYR A 1 166 ? -5.171 -8.478 0.562 1.00 89.06 166 TYR A O 1
ATOM 1323 N N . LEU A 1 167 ? -3.608 -9.999 0.033 1.00 90.19 167 LEU A N 1
ATOM 1324 C CA . LEU A 1 167 ? -4.523 -10.826 -0.758 1.00 90.19 167 LEU A CA 1
ATOM 1325 C C . LEU A 1 167 ? -5.620 -11.455 0.117 1.00 90.19 167 LEU A C 1
ATOM 1327 O O . LEU A 1 167 ? -6.798 -11.407 -0.244 1.00 90.19 167 LEU A O 1
ATOM 1331 N N . ASP A 1 168 ? -5.239 -11.977 1.284 1.00 91.25 168 ASP A N 1
ATOM 1332 C CA . ASP A 1 168 ? -6.173 -12.543 2.259 1.00 91.25 168 ASP A CA 1
ATOM 1333 C C . ASP A 1 168 ? -7.115 -11.474 2.822 1.00 91.25 168 ASP A C 1
ATOM 1335 O O . ASP A 1 168 ? -8.315 -11.722 2.962 1.00 91.25 168 ASP A O 1
ATOM 1339 N N . ALA A 1 169 ? -6.591 -10.272 3.081 1.00 94.50 169 ALA A N 1
ATOM 1340 C CA . ALA A 1 169 ? -7.377 -9.133 3.535 1.00 94.50 169 ALA A CA 1
ATOM 1341 C C . ALA A 1 169 ? -8.476 -8.770 2.526 1.00 94.50 169 ALA A C 1
ATOM 1343 O O . ALA A 1 169 ? -9.636 -8.644 2.912 1.00 94.50 169 ALA A O 1
ATOM 1344 N N . VAL A 1 170 ? -8.146 -8.651 1.231 1.00 95.44 170 VAL A N 1
ATOM 1345 C CA . VAL A 1 170 ? -9.133 -8.354 0.172 1.00 95.44 170 VAL A CA 1
ATOM 1346 C C . VAL A 1 170 ? -10.236 -9.406 0.152 1.00 95.44 170 VAL A C 1
ATOM 1348 O O . VAL A 1 170 ? -11.410 -9.043 0.159 1.00 95.44 170 VAL A O 1
ATOM 1351 N N . ALA A 1 171 ? -9.877 -10.693 0.147 1.00 94.88 171 ALA A N 1
ATOM 1352 C CA . ALA A 1 171 ? -10.860 -11.772 0.091 1.00 94.88 171 ALA A CA 1
ATOM 1353 C C . ALA A 1 171 ? -11.843 -11.706 1.273 1.00 94.88 171 ALA A C 1
ATOM 1355 O O . ALA A 1 171 ? -13.053 -11.841 1.082 1.00 94.88 171 ALA A O 1
ATOM 1356 N N . LYS A 1 172 ? -11.340 -11.434 2.485 1.00 95.38 172 LYS A N 1
ATOM 1357 C CA . LYS A 1 172 ? -12.175 -11.304 3.687 1.00 95.38 172 LYS A CA 1
ATOM 1358 C C . LYS A 1 172 ? -13.017 -10.030 3.694 1.00 95.38 172 LYS A C 1
ATOM 1360 O O . LYS A 1 172 ? -14.168 -10.093 4.121 1.00 95.38 172 LYS A O 1
ATOM 1365 N N . PHE A 1 173 ? -12.496 -8.903 3.199 1.00 96.62 173 PHE A N 1
ATOM 1366 C CA . PHE A 1 173 ? -13.299 -7.690 3.010 1.00 96.62 173 PHE A CA 1
ATOM 1367 C C . PHE A 1 173 ? -14.475 -7.959 2.070 1.00 96.62 173 PHE A C 1
ATOM 1369 O O . PHE A 1 173 ? -15.620 -7.707 2.437 1.00 96.62 173 PHE A O 1
ATOM 1376 N N . ASP A 1 174 ? -14.199 -8.520 0.892 1.00 95.75 174 ASP A N 1
ATOM 1377 C CA . ASP A 1 174 ? -15.219 -8.796 -0.120 1.00 95.75 174 ASP A CA 1
ATOM 1378 C C . ASP A 1 174 ? -16.290 -9.751 0.419 1.00 95.75 174 ASP A C 1
ATOM 1380 O O . ASP A 1 174 ? -17.482 -9.518 0.228 1.00 95.75 174 ASP A O 1
ATOM 1384 N N . GLU A 1 175 ? -15.889 -10.787 1.161 1.00 93.75 175 GLU A N 1
ATOM 1385 C CA . GLU A 1 175 ? -16.831 -11.718 1.781 1.00 93.75 175 GLU A CA 1
ATOM 1386 C C . GLU A 1 175 ? -17.655 -11.075 2.915 1.00 93.75 175 GLU A C 1
ATOM 1388 O O . GLU A 1 175 ? -18.843 -11.383 3.069 1.00 93.75 175 GLU A O 1
ATOM 1393 N N . ALA A 1 176 ? -17.060 -10.188 3.719 1.00 93.44 176 ALA A N 1
ATOM 1394 C CA . ALA A 1 176 ? -17.771 -9.472 4.777 1.00 93.44 176 ALA A CA 1
ATOM 1395 C C . ALA A 1 176 ? -18.821 -8.509 4.193 1.00 93.44 176 ALA A C 1
ATOM 1397 O O . ALA A 1 176 ? -19.961 -8.463 4.666 1.00 93.44 176 ALA A O 1
ATOM 1398 N N . PHE A 1 177 ? -18.475 -7.797 3.117 1.00 94.56 177 PHE A N 1
ATOM 1399 C CA . PHE A 1 177 ? -19.339 -6.801 2.480 1.00 94.56 177 PHE A CA 1
ATOM 1400 C C . PHE A 1 177 ? -20.594 -7.372 1.810 1.00 94.56 177 PHE A C 1
ATOM 1402 O O . PHE A 1 177 ? -21.534 -6.621 1.573 1.00 94.56 177 PHE A O 1
ATOM 1409 N N . ILE A 1 178 ? -20.658 -8.682 1.544 1.00 90.94 178 ILE A N 1
ATOM 1410 C CA . ILE A 1 178 ? -21.854 -9.323 0.963 1.00 90.94 178 ILE A CA 1
ATOM 1411 C C . ILE A 1 178 ? -23.074 -9.205 1.887 1.00 90.94 178 ILE A C 1
ATOM 1413 O O . ILE A 1 178 ? -24.203 -9.118 1.409 1.00 90.94 178 ILE A O 1
ATOM 1417 N N . SER A 1 179 ? -22.863 -9.257 3.202 1.00 86.00 179 SER A N 1
ATOM 1418 C CA . SER A 1 179 ? -23.947 -9.382 4.189 1.00 86.00 179 SER A CA 1
ATOM 1419 C C . SER A 1 179 ? -23.986 -8.271 5.228 1.00 86.00 179 SER A C 1
ATOM 1421 O O . SER A 1 179 ? -24.992 -8.140 5.920 1.00 86.00 179 SER A O 1
ATOM 1423 N N . LEU A 1 180 ? -22.898 -7.516 5.387 1.00 91.44 180 LEU A N 1
ATOM 1424 C CA . LEU A 1 180 ? -22.890 -6.371 6.287 1.00 91.44 180 LEU A CA 1
ATOM 1425 C C . LEU A 1 180 ? -23.698 -5.204 5.696 1.00 91.44 180 LEU A C 1
ATOM 1427 O O . LEU A 1 180 ? -23.759 -5.058 4.473 1.00 91.44 180 LEU A O 1
ATOM 1431 N N . PRO A 1 181 ? -24.275 -4.337 6.545 1.00 92.12 181 PRO A N 1
ATOM 1432 C CA . PRO A 1 181 ? -24.881 -3.090 6.097 1.00 92.12 181 PRO A CA 1
ATOM 1433 C C . PRO A 1 181 ? -23.946 -2.257 5.208 1.00 92.12 181 PRO A C 1
ATOM 1435 O O . PRO A 1 181 ? -22.730 -2.210 5.412 1.00 92.12 181 PRO A O 1
ATOM 1438 N N . SER A 1 182 ? -24.513 -1.546 4.230 1.00 93.12 182 SER A N 1
ATOM 1439 C CA . SER A 1 182 ? -23.746 -0.841 3.191 1.00 93.12 182 SER A CA 1
ATOM 1440 C C . SER A 1 182 ? -22.791 0.230 3.727 1.00 93.12 182 SER A C 1
ATOM 1442 O O . SER A 1 182 ? -21.810 0.559 3.057 1.00 93.12 182 SER A O 1
ATOM 1444 N N . TYR A 1 183 ? -23.041 0.768 4.926 1.00 94.75 183 TYR A N 1
ATOM 1445 C CA . TYR A 1 183 ? -22.141 1.735 5.555 1.00 94.75 183 TYR A CA 1
ATOM 1446 C C . TYR A 1 183 ? -20.767 1.136 5.890 1.00 94.75 183 TYR A C 1
ATOM 1448 O O . TYR A 1 183 ? -19.775 1.858 5.822 1.00 94.75 183 TYR A O 1
ATOM 1456 N N . TYR A 1 184 ? -20.663 -0.175 6.142 1.00 95.62 184 TYR A N 1
ATOM 1457 C CA . TYR A 1 184 ? -19.368 -0.843 6.301 1.00 95.62 184 TYR A CA 1
ATOM 1458 C C . TYR A 1 184 ? -18.573 -0.868 5.005 1.00 95.62 184 TYR A C 1
ATOM 1460 O O . TYR A 1 184 ? -17.388 -0.534 4.995 1.00 95.62 184 TYR A O 1
ATOM 1468 N N . HIS A 1 185 ? -19.227 -1.216 3.896 1.00 94.94 185 HIS A N 1
ATOM 1469 C CA . HIS A 1 185 ? -18.590 -1.164 2.585 1.00 94.94 185 HIS A CA 1
ATOM 1470 C C . HIS A 1 185 ? -18.111 0.258 2.276 1.00 94.94 185 HIS A C 1
ATOM 1472 O O . HIS A 1 185 ? -16.961 0.452 1.893 1.00 94.94 185 HIS A O 1
ATOM 1478 N N . TYR A 1 186 ? -18.959 1.263 2.512 1.00 94.75 186 TYR A N 1
ATOM 1479 C CA . TYR A 1 186 ? -18.589 2.664 2.325 1.00 94.75 186 TYR A CA 1
ATOM 1480 C C . TYR A 1 186 ? -17.361 3.054 3.165 1.00 94.75 186 TYR A C 1
ATOM 1482 O O . TYR A 1 186 ? -16.374 3.531 2.600 1.00 94.75 186 TYR A O 1
ATOM 1490 N N . ALA A 1 187 ? -17.379 2.783 4.474 1.00 95.12 187 ALA A N 1
ATOM 1491 C CA . ALA A 1 187 ? -16.308 3.157 5.395 1.00 95.12 187 ALA A CA 1
ATOM 1492 C C . ALA A 1 187 ? -14.964 2.488 5.061 1.00 95.12 187 ALA A C 1
ATOM 1494 O O . ALA A 1 187 ? -13.943 3.166 4.952 1.00 95.12 187 ALA A O 1
ATOM 1495 N N . TYR A 1 188 ? -14.956 1.170 4.839 1.00 96.62 188 TYR A N 1
ATOM 1496 C CA . TYR A 1 188 ? -13.722 0.393 4.669 1.00 96.62 188 TYR A CA 1
ATOM 1497 C C . TYR A 1 188 ? -13.280 0.222 3.206 1.00 96.62 188 TYR A C 1
ATOM 1499 O O . TYR A 1 188 ? -12.208 -0.332 2.959 1.00 96.62 188 TYR A O 1
ATOM 1507 N N . SER A 1 189 ? -14.038 0.733 2.226 1.00 94.88 189 SER A N 1
ATOM 1508 C CA . SER A 1 189 ? -13.708 0.651 0.790 1.00 94.88 189 SER A CA 1
ATOM 1509 C C . SER A 1 189 ? -12.291 1.131 0.464 1.00 94.88 189 SER A C 1
ATOM 1511 O O . SER A 1 189 ? -11.554 0.458 -0.256 1.00 94.88 189 SER A O 1
ATOM 1513 N N . LYS A 1 190 ? -11.870 2.267 1.032 1.00 93.19 190 LYS A N 1
ATOM 1514 C CA . LYS A 1 190 ? -10.518 2.813 0.852 1.00 93.19 190 LYS A CA 1
ATOM 1515 C C . LYS A 1 190 ? -9.437 1.858 1.364 1.00 93.19 190 L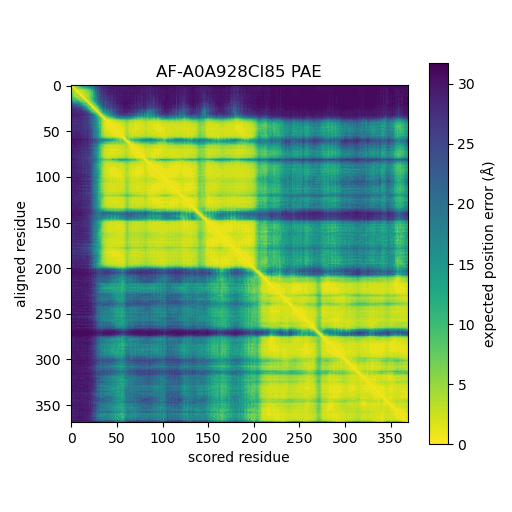YS A C 1
ATOM 1517 O O . LYS A 1 190 ? -8.431 1.661 0.688 1.00 93.19 190 LYS A O 1
ATOM 1522 N N . LEU A 1 191 ? -9.646 1.257 2.537 1.00 93.81 191 LEU A N 1
ATOM 1523 C CA . LEU A 1 191 ? -8.703 0.308 3.133 1.00 93.81 191 LEU A CA 1
ATOM 1524 C C . LEU A 1 191 ? -8.614 -0.975 2.299 1.00 93.81 191 LEU A C 1
ATOM 1526 O O . LEU A 1 191 ? -7.515 -1.431 1.990 1.00 93.81 191 LEU A O 1
ATOM 1530 N N . ARG A 1 192 ? -9.759 -1.501 1.853 1.00 95.88 192 ARG A N 1
ATOM 1531 C CA . ARG A 1 192 ? -9.829 -2.648 0.940 1.00 95.88 192 ARG A CA 1
ATOM 1532 C C . ARG A 1 192 ? -9.139 -2.360 -0.394 1.00 95.88 192 ARG A C 1
ATOM 1534 O O . ARG A 1 192 ? -8.400 -3.207 -0.885 1.00 95.88 192 ARG A O 1
ATOM 1541 N N . ASN A 1 193 ? -9.349 -1.186 -0.988 1.00 92.94 193 ASN A N 1
ATOM 1542 C CA . ASN A 1 193 ? -8.705 -0.808 -2.252 1.00 92.94 193 ASN A CA 1
ATOM 1543 C C . ASN A 1 193 ? -7.190 -0.685 -2.094 1.00 92.94 193 ASN A C 1
ATOM 1545 O O . ASN A 1 193 ? -6.450 -1.215 -2.917 1.00 92.94 193 ASN A O 1
ATOM 1549 N N . LYS A 1 194 ? -6.730 -0.104 -0.983 1.00 88.12 194 LYS A N 1
ATOM 1550 C CA . LYS A 1 194 ? -5.310 -0.098 -0.631 1.00 88.12 194 LYS A CA 1
ATOM 1551 C C . LYS A 1 194 ? -4.761 -1.522 -0.483 1.00 88.12 194 LYS A C 1
ATOM 1553 O O . LYS A 1 194 ? -3.682 -1.814 -0.981 1.00 88.12 194 LYS A O 1
ATOM 1558 N N . ALA A 1 195 ? -5.504 -2.440 0.139 1.00 90.69 195 ALA A N 1
ATOM 1559 C CA . ALA A 1 195 ? -5.124 -3.855 0.197 1.00 90.69 195 ALA A CA 1
ATOM 1560 C C . ALA A 1 195 ? -5.028 -4.484 -1.207 1.00 90.69 195 ALA A C 1
ATOM 1562 O O . ALA A 1 195 ? -4.092 -5.217 -1.501 1.00 90.69 195 ALA A O 1
ATOM 1563 N N . TRP A 1 196 ? -5.963 -4.163 -2.103 1.00 89.19 196 TRP A N 1
ATOM 1564 C CA . TRP A 1 196 ? -5.956 -4.651 -3.483 1.00 89.19 196 TRP A CA 1
ATOM 1565 C C . TRP A 1 196 ? -4.753 -4.158 -4.289 1.00 89.19 196 TRP A C 1
ATOM 1567 O O . TRP A 1 196 ? -4.180 -4.937 -5.050 1.00 89.19 196 TRP A O 1
ATOM 1577 N N . GLU A 1 197 ? -4.359 -2.899 -4.107 1.00 83.88 197 GLU A N 1
ATOM 1578 C CA . GLU A 1 197 ? -3.138 -2.332 -4.692 1.00 83.88 197 GLU A CA 1
ATOM 1579 C C . GLU A 1 197 ? -1.884 -3.040 -4.165 1.00 83.88 197 GLU A C 1
ATOM 1581 O O . GLU A 1 197 ? -0.941 -3.277 -4.910 1.00 83.88 197 GLU A O 1
ATOM 1586 N N . LEU A 1 198 ? -1.893 -3.444 -2.893 1.00 82.12 198 LEU A N 1
ATOM 1587 C CA . LEU A 1 198 ? -0.759 -4.080 -2.220 1.00 82.12 198 LEU A CA 1
ATOM 1588 C C . LEU A 1 198 ? -0.728 -5.615 -2.362 1.00 82.12 198 LEU A C 1
ATOM 1590 O O . LEU A 1 198 ? 0.220 -6.251 -1.908 1.00 82.12 198 LEU A O 1
ATOM 1594 N N . LYS A 1 199 ? -1.729 -6.246 -2.990 1.00 82.69 199 LYS A N 1
ATOM 1595 C CA . LYS A 1 199 ? -1.895 -7.718 -3.010 1.00 82.69 199 LYS A CA 1
ATOM 1596 C C . LYS A 1 199 ? -0.729 -8.494 -3.634 1.00 82.69 199 LYS A C 1
ATOM 1598 O O . LYS A 1 199 ? -0.596 -9.687 -3.388 1.00 82.69 199 LYS A O 1
ATOM 1603 N N . SER A 1 200 ? 0.064 -7.844 -4.487 1.00 69.38 200 SER A N 1
ATOM 1604 C CA . SER A 1 200 ? 1.219 -8.426 -5.183 1.00 69.38 200 SER A CA 1
ATOM 1605 C C . SER A 1 200 ? 2.516 -8.362 -4.361 1.00 69.38 200 SER A C 1
ATOM 1607 O O . SER A 1 200 ? 3.555 -8.886 -4.790 1.00 69.38 200 SER A O 1
ATOM 1609 N N . ILE A 1 201 ? 2.466 -7.740 -3.178 1.00 69.81 201 ILE A N 1
ATOM 1610 C CA . ILE A 1 201 ? 3.544 -7.749 -2.195 1.00 69.81 201 ILE A CA 1
ATOM 1611 C C . ILE A 1 201 ? 3.530 -9.105 -1.497 1.00 69.81 201 ILE A C 1
ATOM 1613 O O . ILE A 1 201 ? 2.610 -9.421 -0.749 1.00 69.81 201 ILE A O 1
ATOM 1617 N N . ASN A 1 202 ? 4.562 -9.906 -1.750 1.00 58.12 202 ASN A N 1
ATOM 1618 C CA . ASN A 1 202 ? 4.744 -11.180 -1.073 1.00 58.12 202 ASN A CA 1
ATOM 1619 C C . ASN A 1 202 ? 5.611 -10.949 0.171 1.00 58.12 202 ASN A C 1
ATOM 1621 O O . ASN A 1 202 ? 6.787 -10.607 0.047 1.00 58.12 202 ASN A O 1
ATOM 1625 N N . THR A 1 203 ? 5.032 -11.084 1.361 1.00 54.84 203 THR A N 1
ATOM 1626 C CA . THR A 1 203 ? 5.726 -10.855 2.642 1.00 54.84 203 THR A CA 1
ATOM 1627 C C . THR A 1 203 ? 6.605 -12.027 3.076 1.00 54.84 203 THR A C 1
ATOM 1629 O O . THR A 1 203 ? 7.370 -11.889 4.025 1.00 54.84 203 THR A O 1
ATOM 1632 N N . ASP A 1 204 ? 6.540 -13.159 2.370 1.00 51.34 204 ASP A N 1
ATOM 1633 C CA . ASP A 1 204 ? 7.325 -14.363 2.674 1.00 51.34 204 ASP A CA 1
ATOM 1634 C C . ASP A 1 204 ? 8.819 -14.226 2.329 1.00 51.34 204 ASP A C 1
ATOM 1636 O O . ASP A 1 204 ? 9.636 -15.060 2.725 1.00 51.34 204 ASP A O 1
ATOM 1640 N N . SER A 1 205 ? 9.217 -13.180 1.598 1.00 50.53 205 SER A N 1
ATOM 1641 C CA . SER A 1 205 ? 10.627 -12.891 1.345 1.00 50.53 205 SER A CA 1
ATOM 1642 C C . SER A 1 205 ? 11.182 -11.924 2.386 1.00 50.53 205 SER A C 1
ATOM 1644 O O . SER A 1 205 ? 10.920 -10.726 2.324 1.00 50.53 205 SER A O 1
ATOM 1646 N N . GLU A 1 206 ? 12.071 -12.420 3.257 1.00 49.12 206 GLU A N 1
ATOM 1647 C CA . GLU A 1 206 ? 12.868 -11.645 4.236 1.00 49.12 206 GLU A CA 1
ATOM 1648 C C . GLU A 1 206 ? 13.637 -10.442 3.634 1.00 49.12 206 GLU A C 1
ATOM 1650 O O . GLU A 1 206 ? 14.220 -9.640 4.361 1.00 49.12 206 GLU A O 1
ATOM 1655 N N . LYS A 1 207 ? 13.670 -10.311 2.300 1.00 51.97 207 LYS A N 1
ATOM 1656 C CA . LYS A 1 207 ? 14.368 -9.257 1.554 1.00 51.97 207 LYS A CA 1
ATOM 1657 C C . LYS A 1 207 ? 13.494 -8.054 1.183 1.00 51.97 207 LYS A C 1
ATOM 1659 O O . LYS A 1 207 ? 14.046 -7.033 0.779 1.00 51.97 207 LYS A O 1
ATOM 1664 N N . THR A 1 208 ? 12.169 -8.146 1.286 1.00 56.66 208 THR A N 1
ATOM 1665 C CA . THR A 1 208 ? 11.274 -7.082 0.812 1.00 56.66 208 THR A CA 1
ATOM 1666 C C . THR A 1 208 ? 11.038 -6.050 1.908 1.00 56.66 208 THR A C 1
ATOM 1668 O O . THR A 1 208 ? 10.338 -6.312 2.883 1.00 56.66 208 THR A O 1
ATOM 1671 N N . ASP A 1 209 ? 11.593 -4.847 1.744 1.00 67.50 209 ASP A N 1
ATOM 1672 C CA . ASP A 1 209 ? 11.255 -3.714 2.609 1.00 67.50 209 ASP A CA 1
ATOM 1673 C C . ASP A 1 209 ? 9.866 -3.187 2.223 1.00 67.50 209 ASP A C 1
ATOM 1675 O O . ASP A 1 209 ? 9.721 -2.328 1.350 1.00 67.50 209 ASP A O 1
ATOM 1679 N N . VAL A 1 210 ? 8.831 -3.745 2.859 1.00 68.31 210 VAL A N 1
ATOM 1680 C CA . VAL A 1 210 ? 7.414 -3.403 2.637 1.00 68.31 210 VAL A CA 1
ATOM 1681 C C . VAL A 1 210 ? 7.176 -1.893 2.753 1.00 68.31 210 VAL A C 1
ATOM 1683 O O . VAL A 1 210 ? 6.327 -1.348 2.047 1.00 68.31 210 VAL A O 1
ATOM 1686 N N . ASN A 1 211 ? 7.968 -1.188 3.569 1.00 76.69 211 ASN A N 1
ATOM 1687 C CA . ASN A 1 211 ? 7.845 0.259 3.716 1.00 76.69 211 ASN A CA 1
ATOM 1688 C C . ASN A 1 211 ? 8.207 1.007 2.431 1.00 76.69 211 ASN A C 1
ATOM 1690 O O . ASN A 1 211 ? 7.590 2.030 2.157 1.00 76.69 211 ASN A O 1
ATOM 1694 N N . LEU A 1 212 ? 9.167 0.514 1.635 1.00 79.38 212 LEU A N 1
ATOM 1695 C CA . LEU A 1 212 ? 9.533 1.133 0.355 1.00 79.38 212 LEU A CA 1
ATOM 1696 C C . LEU A 1 212 ? 8.439 0.953 -0.699 1.00 79.38 212 LEU A C 1
ATOM 1698 O O . LEU A 1 212 ? 8.219 1.854 -1.506 1.00 79.38 212 LEU A O 1
ATOM 1702 N N . LEU A 1 213 ? 7.736 -0.182 -0.679 1.00 80.88 213 LEU A N 1
ATOM 1703 C CA . LEU A 1 213 ? 6.657 -0.463 -1.628 1.00 80.88 213 LEU A CA 1
ATOM 1704 C C . LEU A 1 213 ? 5.429 0.416 -1.378 1.00 80.88 213 LEU A C 1
ATOM 1706 O O . LEU A 1 213 ? 4.793 0.866 -2.324 1.00 80.88 213 LEU A O 1
ATOM 1710 N N . GLN A 1 214 ? 5.145 0.742 -0.116 1.00 77.94 214 GLN A N 1
ATOM 1711 C CA . GLN A 1 214 ? 4.024 1.608 0.265 1.00 77.94 214 GLN A CA 1
ATOM 1712 C C . GLN A 1 214 ? 4.236 3.102 -0.056 1.00 77.94 214 GLN A C 1
ATOM 1714 O O . GLN A 1 214 ? 3.346 3.915 0.201 1.00 77.94 214 GLN A O 1
ATOM 1719 N N . ILE A 1 215 ? 5.398 3.499 -0.587 1.00 84.38 215 ILE A N 1
ATOM 1720 C CA . ILE A 1 215 ? 5.683 4.895 -0.938 1.00 84.38 215 ILE A CA 1
ATOM 1721 C C . ILE A 1 215 ? 5.005 5.242 -2.267 1.00 84.38 215 ILE A C 1
ATOM 1723 O O . ILE A 1 215 ? 5.319 4.666 -3.307 1.00 84.38 215 ILE A O 1
ATOM 1727 N N . ASN A 1 216 ? 4.128 6.246 -2.241 1.00 85.19 216 ASN A N 1
ATOM 1728 C CA . ASN A 1 216 ? 3.388 6.701 -3.424 1.00 85.19 216 ASN A CA 1
ATOM 1729 C C . ASN A 1 216 ? 4.270 7.386 -4.480 1.00 85.19 216 ASN A C 1
ATOM 1731 O O . ASN A 1 216 ? 3.936 7.356 -5.657 1.00 85.19 216 ASN A O 1
ATOM 1735 N N . GLU A 1 217 ? 5.378 8.011 -4.071 1.00 92.44 217 GLU A N 1
ATOM 1736 C CA . GLU A 1 217 ? 6.317 8.683 -4.974 1.00 92.44 217 GLU A CA 1
ATOM 1737 C C . GLU A 1 217 ? 7.756 8.386 -4.553 1.00 92.44 217 GLU A C 1
ATOM 1739 O O . GLU A 1 217 ? 8.268 8.981 -3.598 1.00 92.44 217 GLU A O 1
ATOM 1744 N N . ILE A 1 218 ? 8.406 7.455 -5.247 1.00 95.50 218 ILE A N 1
ATOM 1745 C CA . ILE A 1 218 ? 9.756 7.018 -4.879 1.00 95.50 218 ILE A CA 1
ATOM 1746 C C . ILE A 1 218 ? 10.840 7.916 -5.477 1.00 95.50 218 ILE A C 1
ATOM 1748 O O . ILE A 1 218 ? 10.696 8.507 -6.551 1.00 95.50 218 ILE A O 1
ATOM 1752 N N . THR A 1 219 ? 11.967 8.006 -4.778 1.00 96.88 219 THR A N 1
ATOM 1753 C CA . THR A 1 219 ? 13.193 8.609 -5.305 1.00 96.88 219 THR A CA 1
ATOM 1754 C C . THR A 1 219 ? 14.007 7.608 -6.118 1.00 96.88 219 THR A C 1
ATOM 1756 O O . THR A 1 219 ? 13.806 6.397 -6.029 1.00 96.88 219 THR A O 1
ATOM 1759 N N . ILE A 1 220 ? 14.986 8.098 -6.880 1.00 96.69 220 ILE A N 1
ATOM 1760 C CA . ILE A 1 220 ? 15.947 7.242 -7.591 1.00 96.69 220 ILE A CA 1
ATOM 1761 C C . ILE A 1 220 ? 16.663 6.297 -6.626 1.00 96.69 220 ILE A C 1
ATOM 1763 O O . ILE A 1 220 ? 16.793 5.113 -6.915 1.00 96.69 220 ILE A O 1
ATOM 1767 N N . GLY A 1 221 ? 17.104 6.788 -5.466 1.00 95.56 221 GLY A N 1
ATOM 1768 C CA . GLY A 1 221 ? 17.736 5.950 -4.448 1.00 95.56 221 GLY A CA 1
ATOM 1769 C C . GLY A 1 221 ? 16.826 4.800 -4.012 1.00 95.56 221 GLY A C 1
ATOM 1770 O O . GLY A 1 221 ? 17.254 3.649 -4.001 1.00 95.56 221 GLY A O 1
ATOM 1771 N N . GLN A 1 222 ? 15.554 5.097 -3.740 1.00 95.50 222 GLN A N 1
ATOM 1772 C CA . GLN A 1 222 ? 14.559 4.099 -3.336 1.00 95.50 222 GLN A CA 1
ATOM 1773 C C . GLN A 1 222 ? 14.244 3.099 -4.456 1.00 95.50 222 GLN A C 1
ATOM 1775 O O . GLN A 1 222 ? 14.206 1.901 -4.194 1.00 95.50 222 GLN A O 1
ATOM 1780 N N . MET A 1 223 ? 14.111 3.559 -5.704 1.00 96.31 223 MET A N 1
ATOM 1781 C CA . MET A 1 223 ? 13.956 2.701 -6.886 1.00 96.31 223 MET A CA 1
ATOM 1782 C C . MET A 1 223 ? 15.099 1.682 -6.994 1.00 96.31 223 MET A C 1
ATOM 1784 O O . MET A 1 223 ? 14.867 0.491 -7.185 1.00 96.31 223 MET A O 1
ATOM 1788 N N . LEU A 1 224 ? 16.347 2.125 -6.813 1.00 95.62 224 LEU A N 1
ATOM 1789 C CA . LEU A 1 224 ? 17.505 1.231 -6.862 1.00 95.62 224 LEU A CA 1
ATOM 1790 C C . LEU A 1 224 ? 17.523 0.234 -5.699 1.00 95.62 224 LEU A C 1
ATOM 1792 O O . LEU A 1 224 ? 17.869 -0.928 -5.908 1.00 95.62 224 LEU A O 1
ATOM 1796 N N . MET A 1 225 ? 17.118 0.657 -4.499 1.00 94.50 225 MET A N 1
ATOM 1797 C CA . MET A 1 225 ? 16.979 -0.250 -3.356 1.00 94.50 225 MET A CA 1
ATOM 1798 C C . MET A 1 225 ? 15.921 -1.326 -3.616 1.00 94.50 225 MET A C 1
ATOM 1800 O O . MET A 1 225 ? 16.198 -2.497 -3.371 1.00 94.50 225 MET A O 1
ATOM 1804 N N . ILE A 1 226 ? 14.760 -0.966 -4.179 1.00 92.44 226 ILE A N 1
ATOM 1805 C CA . ILE A 1 226 ? 13.739 -1.945 -4.590 1.00 92.44 226 ILE A CA 1
ATOM 1806 C C . ILE A 1 226 ? 14.337 -2.922 -5.611 1.00 92.44 226 ILE A C 1
ATOM 1808 O O . ILE A 1 226 ? 14.227 -4.133 -5.437 1.00 92.44 226 ILE A O 1
ATOM 1812 N N . ALA A 1 227 ? 15.061 -2.420 -6.618 1.00 93.44 227 ALA A N 1
ATOM 1813 C CA . ALA A 1 227 ? 15.681 -3.267 -7.635 1.00 93.44 227 ALA A CA 1
ATOM 1814 C C . ALA A 1 227 ? 16.706 -4.266 -7.075 1.00 93.44 227 ALA A C 1
ATOM 1816 O O . ALA A 1 227 ? 16.751 -5.412 -7.526 1.00 93.44 227 ALA A O 1
ATOM 1817 N N . GLN A 1 228 ? 17.501 -3.84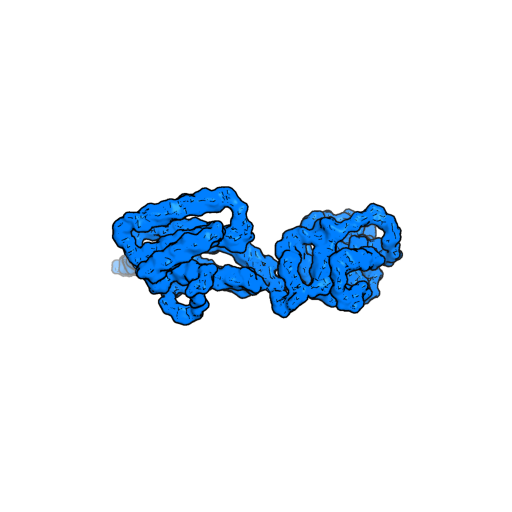5 -6.086 1.00 92.19 228 GLN A N 1
ATOM 1818 C CA . GLN A 1 228 ? 18.466 -4.702 -5.394 1.00 92.19 228 GLN A CA 1
ATOM 1819 C C . GLN A 1 228 ? 17.793 -5.733 -4.479 1.00 92.19 228 GLN A C 1
ATOM 1821 O O . GLN A 1 228 ? 18.299 -6.844 -4.340 1.00 92.19 228 GLN A O 1
ATOM 1826 N N . ASN A 1 229 ? 16.689 -5.360 -3.834 1.00 87.56 229 ASN A N 1
ATOM 1827 C CA . ASN A 1 229 ? 16.034 -6.182 -2.821 1.00 87.56 229 ASN A CA 1
ATOM 1828 C C . ASN A 1 229 ? 15.100 -7.236 -3.429 1.00 87.56 229 ASN A C 1
ATOM 1830 O O . ASN A 1 229 ? 14.996 -8.342 -2.901 1.00 87.56 229 ASN A O 1
ATOM 1834 N N . GLU A 1 230 ? 14.440 -6.910 -4.542 1.00 83.12 230 GLU A N 1
ATOM 1835 C CA . GLU A 1 230 ? 13.401 -7.759 -5.135 1.00 83.12 230 GLU A CA 1
ATOM 1836 C C . GLU A 1 230 ? 13.854 -8.590 -6.338 1.00 83.12 230 GLU A C 1
ATOM 1838 O O . GLU A 1 230 ? 13.093 -9.425 -6.834 1.00 83.12 230 GLU A O 1
ATOM 1843 N N . SER A 1 231 ? 15.071 -8.374 -6.841 1.00 83.19 231 SER A N 1
ATOM 1844 C CA . SER A 1 231 ? 15.554 -9.071 -8.030 1.00 83.19 231 SER A CA 1
ATOM 1845 C C . SER A 1 231 ? 17.061 -9.303 -8.010 1.00 83.19 231 SER A C 1
ATOM 1847 O O . SER A 1 231 ? 17.825 -8.522 -7.450 1.00 83.19 231 SER A O 1
ATOM 1849 N N . ASP A 1 232 ? 17.497 -10.328 -8.738 1.00 88.38 232 ASP A N 1
ATOM 1850 C CA . ASP A 1 232 ? 18.915 -10.548 -9.032 1.00 88.38 232 ASP A CA 1
ATOM 1851 C C . ASP A 1 232 ? 19.360 -9.815 -10.314 1.00 88.38 232 ASP A C 1
ATOM 1853 O O . ASP A 1 232 ? 20.486 -9.990 -10.780 1.00 88.38 232 ASP A O 1
ATOM 1857 N N . LEU A 1 233 ? 18.509 -8.955 -10.895 1.00 91.25 233 LEU A N 1
ATOM 1858 C CA . LEU A 1 233 ? 18.804 -8.242 -12.146 1.00 91.25 233 LEU A CA 1
ATOM 1859 C C . LEU A 1 233 ? 20.007 -7.303 -12.011 1.00 91.25 233 LEU A C 1
ATOM 1861 O O . LEU A 1 233 ? 20.664 -6.996 -13.004 1.00 91.25 233 LEU A O 1
ATOM 1865 N N . LEU A 1 234 ? 20.329 -6.868 -10.790 1.00 93.75 234 LEU A N 1
ATOM 1866 C CA . LEU A 1 234 ? 21.499 -6.036 -10.530 1.00 93.75 234 LEU A CA 1
ATOM 1867 C C . LEU A 1 234 ? 22.805 -6.825 -10.355 1.00 93.75 234 LEU A C 1
ATOM 1869 O O . LEU A 1 234 ? 23.850 -6.199 -10.168 1.00 93.75 234 LEU A O 1
ATOM 1873 N N . TYR A 1 235 ? 22.790 -8.159 -10.462 1.00 91.12 235 TYR A N 1
ATOM 1874 C CA . TYR A 1 235 ? 23.963 -9.005 -10.218 1.00 91.12 235 TYR A CA 1
ATOM 1875 C C . TYR A 1 235 ? 25.179 -8.602 -11.064 1.00 91.12 235 TYR A C 1
ATOM 1877 O O . TYR A 1 235 ? 26.283 -8.465 -10.535 1.00 91.12 235 TYR A O 1
ATOM 1885 N N . ASN A 1 236 ? 24.977 -8.307 -12.351 1.00 89.31 236 ASN A N 1
ATOM 1886 C CA . ASN A 1 236 ? 26.044 -7.869 -13.262 1.00 89.31 236 ASN A CA 1
ATOM 1887 C C . ASN A 1 236 ? 26.689 -6.533 -12.851 1.00 89.31 236 ASN A C 1
ATOM 1889 O O . ASN A 1 236 ? 27.805 -6.219 -13.265 1.00 89.31 236 ASN A O 1
ATOM 1893 N N . TYR A 1 237 ? 26.010 -5.760 -12.004 1.00 90.00 237 TYR A N 1
ATOM 1894 C CA . TYR A 1 237 ? 26.433 -4.436 -11.569 1.00 90.00 237 TYR A CA 1
ATOM 1895 C C . TYR A 1 237 ? 26.934 -4.442 -10.126 1.00 90.00 237 TYR A C 1
ATOM 1897 O O . TYR A 1 237 ? 27.909 -3.762 -9.822 1.00 90.00 237 TYR A O 1
ATOM 1905 N N . ASN A 1 238 ? 26.338 -5.208 -9.210 1.00 89.12 238 ASN A N 1
ATOM 1906 C CA . ASN A 1 238 ? 26.722 -5.245 -7.792 1.00 89.12 238 ASN A CA 1
ATOM 1907 C C . ASN A 1 238 ? 27.507 -6.507 -7.382 1.00 89.12 238 ASN A C 1
ATOM 1909 O O . ASN A 1 238 ? 28.053 -6.529 -6.279 1.00 89.12 238 ASN A O 1
ATOM 1913 N N . ALA A 1 239 ? 27.640 -7.501 -8.267 1.00 86.62 239 ALA A N 1
ATOM 1914 C CA . ALA A 1 239 ? 28.251 -8.806 -7.999 1.00 86.62 239 ALA A CA 1
ATOM 1915 C C . ALA A 1 239 ? 27.626 -9.529 -6.789 1.00 86.62 239 ALA A C 1
ATOM 1917 O O . ALA A 1 239 ? 28.334 -10.135 -5.985 1.00 86.62 239 ALA A O 1
ATOM 1918 N N . GLY A 1 240 ? 26.310 -9.386 -6.607 1.00 84.19 240 GLY A N 1
ATOM 1919 C CA . GLY A 1 240 ? 25.557 -9.973 -5.496 1.00 84.19 240 GLY A CA 1
ATOM 1920 C C . GLY A 1 240 ? 25.790 -9.305 -4.137 1.00 84.19 240 GLY A C 1
ATOM 1921 O O . GLY A 1 240 ? 25.276 -9.782 -3.127 1.00 84.19 240 GLY A O 1
ATOM 1922 N N . LYS A 1 241 ? 26.558 -8.208 -4.069 1.00 88.69 241 LYS A N 1
ATOM 1923 C CA . LYS A 1 241 ? 26.754 -7.456 -2.823 1.00 88.69 241 LYS A CA 1
ATOM 1924 C C . LYS A 1 241 ? 25.534 -6.587 -2.532 1.00 88.69 241 LYS A C 1
ATOM 1926 O O . LYS A 1 241 ? 25.110 -5.823 -3.395 1.00 88.69 241 LYS A O 1
ATOM 1931 N N . ASN A 1 242 ? 25.042 -6.649 -1.297 1.00 89.25 242 ASN A N 1
ATOM 1932 C CA . ASN A 1 242 ? 24.035 -5.720 -0.793 1.00 89.25 242 ASN A CA 1
ATOM 1933 C C . ASN A 1 242 ? 24.718 -4.380 -0.465 1.00 89.25 242 ASN A C 1
ATOM 1935 O O . ASN A 1 242 ? 25.456 -4.281 0.516 1.00 89.25 242 ASN A O 1
ATOM 1939 N N . LEU A 1 243 ? 24.564 -3.394 -1.350 1.00 92.50 243 LEU A N 1
ATOM 1940 C CA . LEU A 1 243 ? 25.196 -2.079 -1.234 1.00 92.50 243 LEU A CA 1
ATOM 1941 C C . LEU A 1 243 ? 24.271 -1.092 -0.520 1.00 92.50 243 LEU A C 1
ATOM 1943 O O . LEU A 1 243 ? 23.050 -1.175 -0.654 1.00 92.50 243 LEU A O 1
ATOM 1947 N N . SER A 1 244 ? 24.853 -0.112 0.180 1.00 92.56 244 SER A N 1
ATOM 1948 C CA . SER A 1 244 ? 24.072 1.015 0.699 1.00 92.56 244 SER A CA 1
ATOM 1949 C C . SER A 1 244 ? 23.508 1.861 -0.448 1.00 92.56 244 SER A C 1
ATOM 1951 O O . SER A 1 244 ? 24.104 1.930 -1.525 1.00 92.56 244 SER A O 1
ATOM 1953 N N . GLU A 1 245 ? 22.406 2.577 -0.210 1.00 92.62 245 GLU A N 1
ATOM 1954 C CA . GLU A 1 245 ? 21.737 3.416 -1.221 1.00 92.62 245 GLU A CA 1
ATOM 1955 C C . GLU A 1 245 ? 22.716 4.352 -1.960 1.00 92.62 245 GLU A C 1
ATOM 1957 O O . GLU A 1 245 ? 22.680 4.480 -3.182 1.00 92.62 245 GLU A O 1
ATOM 1962 N N . ASN A 1 246 ? 23.650 4.977 -1.231 1.00 92.88 246 ASN A N 1
ATOM 1963 C CA . ASN A 1 246 ? 24.640 5.891 -1.807 1.00 92.88 246 ASN A CA 1
ATOM 1964 C C . ASN A 1 246 ? 25.659 5.180 -2.707 1.00 92.88 246 ASN A C 1
ATOM 1966 O O . ASN A 1 246 ? 26.068 5.729 -3.733 1.00 92.88 246 ASN A O 1
ATOM 1970 N N . GLU A 1 247 ? 26.119 3.998 -2.304 1.00 93.38 247 GLU A N 1
ATOM 1971 C CA . GLU A 1 247 ? 27.077 3.199 -3.073 1.00 93.38 247 GLU A CA 1
ATOM 1972 C C . GLU A 1 247 ? 26.415 2.614 -4.312 1.00 93.38 247 GLU A C 1
ATOM 1974 O O . GLU A 1 247 ? 26.978 2.695 -5.405 1.00 93.38 247 GLU A O 1
ATOM 1979 N N . LEU A 1 248 ? 25.199 2.089 -4.146 1.00 93.88 248 LEU A N 1
ATOM 1980 C CA . LEU A 1 248 ? 24.391 1.550 -5.224 1.00 93.88 248 LEU A CA 1
ATOM 1981 C C . LEU A 1 248 ? 24.108 2.626 -6.269 1.00 93.88 248 LEU A C 1
ATOM 1983 O O . LEU A 1 248 ? 24.405 2.422 -7.442 1.00 93.88 248 LEU A O 1
ATOM 1987 N N . TYR A 1 249 ? 23.650 3.804 -5.840 1.00 94.50 249 TYR A N 1
ATOM 1988 C CA . TYR A 1 249 ? 23.435 4.947 -6.722 1.00 94.50 249 TYR A CA 1
ATOM 1989 C C . TYR A 1 249 ? 24.688 5.303 -7.531 1.00 94.50 249 TYR A C 1
ATOM 1991 O O . TYR A 1 249 ? 24.632 5.364 -8.758 1.00 94.50 249 TYR A O 1
ATOM 1999 N N . LYS A 1 250 ? 25.839 5.491 -6.867 1.00 91.31 250 LYS A N 1
ATOM 2000 C CA . LYS A 1 250 ? 27.101 5.821 -7.552 1.00 91.31 250 LYS A CA 1
ATOM 2001 C C . LYS A 1 250 ? 27.478 4.756 -8.577 1.00 91.31 250 LYS A C 1
ATOM 2003 O O . LYS A 1 250 ? 27.903 5.095 -9.680 1.00 91.31 250 LYS A O 1
ATOM 2008 N N . LYS A 1 251 ? 27.322 3.483 -8.210 1.00 92.12 251 LYS A N 1
ATOM 2009 C CA . LYS A 1 251 ? 27.684 2.353 -9.060 1.00 92.12 251 LYS A CA 1
ATOM 2010 C C . LYS A 1 251 ? 26.775 2.273 -10.281 1.00 92.12 251 LYS A C 1
ATOM 2012 O O . LYS A 1 251 ? 27.272 2.326 -11.398 1.00 92.12 251 LYS A O 1
ATOM 2017 N N . ILE A 1 252 ? 25.462 2.239 -10.083 1.00 92.62 252 ILE A N 1
ATOM 2018 C CA . ILE A 1 252 ? 24.468 2.163 -11.161 1.00 92.62 252 ILE A CA 1
ATOM 2019 C C . ILE A 1 252 ? 24.568 3.365 -12.103 1.00 92.62 252 ILE A C 1
ATOM 2021 O O . ILE A 1 252 ? 24.576 3.189 -13.321 1.00 92.62 252 ILE A O 1
ATOM 2025 N N . ASN A 1 253 ? 24.744 4.571 -11.559 1.00 90.00 253 ASN A N 1
ATOM 2026 C CA . ASN A 1 253 ? 24.945 5.771 -12.365 1.00 90.00 253 ASN A CA 1
ATOM 2027 C C . ASN A 1 253 ? 26.226 5.692 -13.217 1.00 90.00 253 ASN A C 1
ATOM 2029 O O . ASN A 1 253 ? 26.221 6.132 -14.359 1.00 90.00 253 ASN A O 1
ATOM 2033 N N . SER A 1 254 ? 27.308 5.087 -12.709 1.00 88.06 254 SER A N 1
ATOM 2034 C CA . SER A 1 254 ? 28.552 4.898 -13.480 1.00 88.06 254 SER A CA 1
ATOM 2035 C C . SER A 1 254 ? 28.418 3.926 -14.657 1.00 88.06 254 SER A C 1
ATOM 2037 O O . SER A 1 254 ? 29.183 4.020 -15.612 1.00 88.06 254 SER A O 1
ATOM 2039 N N . TYR A 1 255 ? 27.430 3.027 -14.610 1.00 89.44 255 TYR A N 1
ATOM 2040 C CA . TYR A 1 255 ? 27.076 2.154 -15.730 1.00 89.44 255 TYR A CA 1
ATOM 2041 C C . TYR A 1 255 ? 26.094 2.811 -16.708 1.00 89.44 255 TYR A C 1
ATOM 2043 O O . TYR A 1 255 ? 25.775 2.202 -17.721 1.00 89.44 255 TYR A O 1
ATOM 2051 N N . GLY A 1 256 ? 25.596 4.019 -16.417 1.00 90.44 256 GLY A N 1
ATOM 2052 C CA . GLY A 1 256 ? 24.678 4.756 -17.287 1.00 90.44 256 GLY A CA 1
ATOM 2053 C C . GLY A 1 256 ? 23.253 4.213 -17.340 1.00 90.44 256 GLY A C 1
ATOM 2054 O O . GLY A 1 256 ? 22.497 4.589 -18.228 1.00 90.44 256 GLY A O 1
ATOM 2055 N N . LEU A 1 257 ? 22.851 3.349 -16.401 1.00 92.62 257 LEU A N 1
ATOM 2056 C CA . LEU A 1 257 ? 21.504 2.761 -16.404 1.00 92.62 257 LEU A CA 1
ATOM 2057 C C . LEU A 1 257 ? 20.381 3.797 -16.221 1.00 92.62 257 LEU A C 1
ATOM 2059 O O . LEU A 1 257 ? 19.241 3.517 -16.570 1.00 92.62 257 LEU A O 1
ATOM 2063 N N . LEU A 1 258 ? 20.695 4.986 -15.697 1.00 93.38 258 LEU A N 1
ATOM 2064 C CA . LEU A 1 258 ? 19.745 6.090 -15.492 1.00 93.38 258 LEU A CA 1
ATOM 2065 C C . LEU A 1 258 ? 19.667 7.060 -16.688 1.00 93.38 258 LEU A C 1
ATOM 2067 O O . LEU A 1 258 ? 18.880 8.010 -16.672 1.00 93.38 258 LEU A O 1
ATOM 2071 N N . ASN A 1 259 ? 20.499 6.857 -17.710 1.00 91.62 259 ASN A N 1
ATOM 2072 C CA . ASN A 1 259 ? 20.581 7.723 -18.880 1.00 91.62 259 ASN A CA 1
ATOM 2073 C C . ASN A 1 259 ? 19.544 7.330 -19.941 1.00 91.62 259 ASN A C 1
ATOM 2075 O O . ASN A 1 259 ? 18.903 6.280 -19.855 1.00 91.62 259 ASN A O 1
ATOM 2079 N N . SER A 1 260 ? 19.371 8.179 -20.957 1.00 91.31 260 SER A N 1
ATOM 2080 C CA . SER A 1 260 ? 18.569 7.803 -22.127 1.00 91.31 260 SER A CA 1
ATOM 2081 C C . SER A 1 260 ? 19.153 6.560 -22.817 1.00 91.31 260 SER A C 1
ATOM 2083 O O . SER A 1 260 ? 20.356 6.299 -22.727 1.00 91.31 260 SER A O 1
ATOM 2085 N N . ALA A 1 261 ? 18.320 5.800 -23.532 1.00 89.81 261 ALA A N 1
ATOM 2086 C CA . ALA A 1 261 ? 18.747 4.561 -24.194 1.00 89.81 261 ALA A CA 1
ATOM 2087 C C . ALA A 1 261 ? 19.920 4.794 -25.169 1.00 89.81 261 ALA A C 1
ATOM 2089 O O . ALA A 1 261 ? 20.878 4.020 -25.213 1.00 89.81 261 ALA A O 1
ATOM 2090 N N . ASN A 1 262 ? 19.895 5.922 -25.885 1.00 87.00 262 ASN A N 1
ATOM 2091 C CA . ASN A 1 262 ? 20.956 6.321 -26.804 1.00 87.00 262 ASN A CA 1
ATOM 2092 C C . ASN A 1 262 ? 22.279 6.655 -26.083 1.00 87.00 262 ASN A C 1
ATOM 2094 O O . ASN A 1 262 ? 23.347 6.227 -26.516 1.00 87.00 262 ASN A O 1
ATOM 2098 N N . GLU A 1 263 ? 22.231 7.382 -24.962 1.00 87.75 263 GLU A N 1
ATOM 2099 C CA . GLU A 1 263 ? 23.424 7.651 -24.143 1.00 87.75 263 GLU A CA 1
ATOM 2100 C C . GLU A 1 263 ? 23.988 6.358 -23.531 1.00 87.75 263 GLU A C 1
ATOM 2102 O O . GLU A 1 263 ? 25.203 6.153 -23.522 1.00 87.75 263 GLU A O 1
ATOM 2107 N N . PHE A 1 264 ? 23.113 5.452 -23.075 1.00 86.38 264 PHE A N 1
ATOM 2108 C CA . PHE A 1 264 ? 23.507 4.139 -22.561 1.00 86.38 264 PHE A CA 1
ATOM 2109 C C . PHE A 1 264 ? 24.218 3.285 -23.620 1.00 86.38 264 PHE A C 1
ATOM 2111 O O . PHE A 1 264 ? 25.257 2.679 -23.341 1.00 86.38 264 PHE A O 1
ATOM 2118 N N . MET A 1 265 ? 23.713 3.299 -24.855 1.00 86.25 265 MET A N 1
ATOM 2119 C CA . MET A 1 265 ? 24.319 2.614 -25.997 1.00 86.25 265 MET A CA 1
ATOM 2120 C C . MET A 1 265 ? 25.724 3.146 -26.319 1.00 86.25 265 MET A C 1
ATOM 2122 O O . MET A 1 265 ? 26.637 2.356 -26.563 1.00 86.25 265 MET A O 1
ATOM 2126 N N . GLN A 1 266 ? 25.914 4.469 -26.300 1.00 83.31 266 GLN A N 1
ATOM 2127 C CA . GLN A 1 266 ? 27.178 5.116 -26.675 1.00 83.31 266 GLN A CA 1
ATOM 2128 C C . GLN A 1 266 ? 28.289 4.969 -25.627 1.00 83.31 266 GLN A C 1
ATOM 2130 O O . GLN A 1 266 ? 29.457 5.210 -25.934 1.00 83.31 266 GLN A O 1
ATOM 2135 N N . GLY A 1 267 ? 27.963 4.578 -24.392 1.00 77.50 267 GLY A N 1
ATOM 2136 C CA . GLY A 1 267 ? 28.963 4.422 -23.333 1.00 77.50 267 GLY A CA 1
ATOM 2137 C C . GLY A 1 267 ? 29.546 5.747 -22.821 1.00 77.50 267 GLY A C 1
ATOM 2138 O O . GLY A 1 267 ? 30.543 5.752 -22.097 1.00 77.50 267 GLY A O 1
ATOM 2139 N N . THR A 1 268 ? 28.968 6.881 -23.218 1.00 66.44 268 THR A N 1
ATOM 2140 C CA . THR A 1 268 ? 29.457 8.233 -22.931 1.00 66.44 268 THR A CA 1
ATOM 2141 C C . THR A 1 268 ? 28.881 8.741 -21.610 1.00 66.44 268 THR A C 1
ATOM 2143 O O . THR A 1 268 ? 28.032 9.621 -21.557 1.00 66.44 268 THR A O 1
ATOM 2146 N N . PHE A 1 269 ? 29.365 8.170 -20.505 1.00 67.88 269 PHE A N 1
ATOM 2147 C CA . PHE A 1 269 ? 28.880 8.477 -19.148 1.00 67.88 269 PHE A CA 1
ATOM 2148 C C . PHE A 1 269 ? 29.632 9.626 -18.461 1.00 67.88 269 PHE A C 1
ATOM 2150 O O . PHE A 1 269 ? 29.297 10.020 -17.344 1.00 67.88 269 PHE A O 1
ATOM 2157 N N . ALA A 1 270 ? 30.687 10.137 -19.102 1.00 47.47 270 ALA A N 1
ATOM 2158 C CA . ALA A 1 270 ? 31.513 11.212 -18.571 1.00 47.47 270 ALA A CA 1
ATOM 2159 C C . ALA A 1 270 ? 30.863 12.577 -18.853 1.00 47.47 270 ALA A C 1
ATOM 2161 O O . ALA A 1 270 ? 30.670 12.953 -20.006 1.00 47.47 270 ALA A O 1
ATOM 2162 N N . ASP A 1 271 ? 30.559 13.317 -17.783 1.00 50.41 271 ASP A N 1
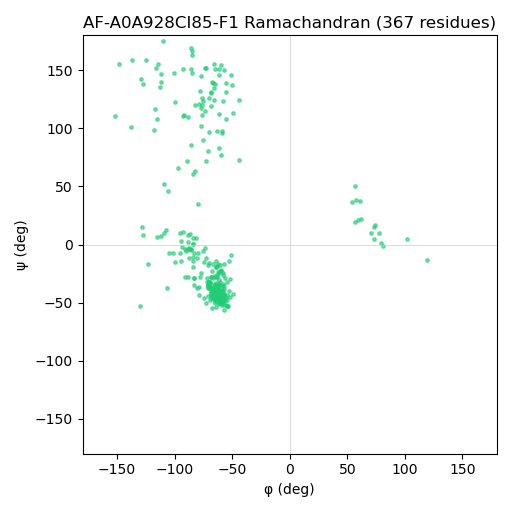ATOM 2163 C CA . ASP A 1 271 ? 30.108 14.716 -17.804 1.00 50.41 271 ASP A CA 1
ATOM 2164 C C . ASP A 1 271 ? 28.790 15.010 -18.548 1.00 50.41 271 ASP A C 1
ATOM 2166 O O . ASP A 1 271 ? 28.603 16.085 -19.129 1.00 50.41 271 ASP A O 1
ATOM 2170 N N . THR A 1 272 ? 27.794 14.120 -18.460 1.00 50.34 272 THR A N 1
ATOM 2171 C CA . THR A 1 272 ? 26.418 14.524 -18.788 1.00 50.34 272 THR A CA 1
ATOM 2172 C C . THR A 1 272 ? 25.978 15.641 -17.834 1.00 50.34 272 THR A C 1
ATOM 2174 O O . THR A 1 272 ? 25.790 15.427 -16.636 1.00 50.34 272 THR A O 1
ATOM 2177 N N . LYS A 1 273 ? 25.795 16.852 -18.381 1.00 45.19 273 LYS A N 1
ATOM 2178 C CA . LYS A 1 273 ? 25.349 18.086 -17.696 1.00 45.19 273 LYS A CA 1
ATOM 2179 C C . LYS A 1 273 ? 24.052 17.937 -16.882 1.00 45.19 273 LYS A C 1
ATOM 2181 O O . LYS A 1 273 ? 23.761 18.792 -16.048 1.00 45.19 273 LYS A O 1
ATOM 2186 N N . ASN A 1 274 ? 23.300 16.857 -17.079 1.00 53.28 274 ASN A N 1
ATOM 2187 C CA . ASN A 1 274 ? 22.161 16.485 -16.251 1.00 53.28 274 ASN A CA 1
ATOM 2188 C C . ASN A 1 274 ? 22.641 15.681 -15.044 1.00 53.28 274 ASN A C 1
ATOM 2190 O O . ASN A 1 274 ? 22.662 14.452 -15.053 1.00 53.28 274 ASN A O 1
ATOM 2194 N N . LYS A 1 275 ? 23.035 16.392 -13.985 1.00 67.62 275 LYS A N 1
ATOM 2195 C CA . LYS A 1 275 ? 23.357 15.792 -12.690 1.00 67.62 275 LYS A CA 1
ATOM 2196 C C . LYS A 1 275 ? 22.065 15.301 -12.034 1.00 67.62 275 LYS A C 1
ATOM 2198 O O . LYS A 1 275 ? 21.489 15.985 -11.191 1.00 67.62 275 LYS A O 1
ATOM 2203 N N . ILE A 1 276 ? 21.603 14.130 -12.460 1.00 84.38 276 ILE A N 1
ATOM 2204 C CA . ILE A 1 276 ? 20.515 13.404 -11.811 1.00 84.38 276 ILE A CA 1
ATOM 2205 C C . ILE A 1 276 ? 20.914 13.207 -10.341 1.00 84.38 276 ILE A C 1
ATOM 2207 O O . ILE A 1 276 ? 22.087 13.008 -10.026 1.00 84.38 276 ILE A O 1
ATOM 2211 N N . SER A 1 277 ? 19.968 13.366 -9.418 1.00 90.12 277 SER A N 1
ATOM 2212 C CA . SER A 1 277 ? 20.218 13.238 -7.978 1.00 90.12 277 SER A CA 1
ATOM 2213 C C . SER A 1 277 ? 19.518 12.003 -7.440 1.00 90.12 277 SER A C 1
ATOM 2215 O O . SER A 1 277 ? 18.359 11.772 -7.761 1.00 90.12 277 SER A O 1
ATOM 2217 N N . LYS A 1 278 ? 20.160 11.256 -6.535 1.00 92.75 278 LYS A N 1
ATOM 2218 C CA . LYS A 1 278 ? 19.533 10.094 -5.878 1.00 92.75 278 LYS A CA 1
ATOM 2219 C C . LYS A 1 278 ? 18.220 10.444 -5.155 1.00 92.75 278 LYS A C 1
ATOM 2221 O O . LYS A 1 278 ? 17.340 9.603 -5.044 1.00 92.75 278 LYS A O 1
ATOM 2226 N N . ASN A 1 279 ? 18.088 11.688 -4.684 1.00 94.69 279 ASN A N 1
ATOM 2227 C CA . ASN A 1 279 ? 16.909 12.174 -3.960 1.00 94.69 279 ASN A CA 1
ATOM 2228 C C . ASN A 1 279 ? 15.813 12.709 -4.899 1.00 94.69 279 ASN A C 1
ATOM 2230 O O . ASN A 1 279 ? 14.771 13.157 -4.429 1.00 94.69 279 ASN A O 1
ATOM 2234 N N . GLN A 1 280 ? 16.055 12.731 -6.211 1.00 94.56 280 GLN A N 1
ATOM 2235 C CA . GLN A 1 280 ? 15.057 13.141 -7.190 1.00 94.56 280 GLN A CA 1
ATOM 2236 C C . GLN A 1 280 ? 13.938 12.098 -7.234 1.00 94.56 280 GLN A C 1
ATOM 2238 O O . GLN A 1 280 ? 14.221 10.902 -7.322 1.00 94.56 280 GLN A O 1
ATOM 2243 N N . LYS A 1 281 ? 12.683 12.554 -7.172 1.00 96.44 281 LYS A N 1
ATOM 2244 C CA . LYS A 1 281 ? 11.510 11.705 -7.409 1.00 96.44 281 LYS A CA 1
ATOM 2245 C C . LYS A 1 281 ? 11.516 11.218 -8.852 1.00 96.44 281 LYS A C 1
ATOM 2247 O O . LYS A 1 281 ? 11.829 11.998 -9.754 1.00 96.44 281 LYS A O 1
ATOM 2252 N N . ILE A 1 282 ? 11.192 9.950 -9.062 1.00 96.62 282 ILE A N 1
ATOM 2253 C CA . ILE A 1 282 ? 11.112 9.401 -10.413 1.00 96.62 282 ILE A CA 1
ATOM 2254 C C . ILE A 1 282 ? 9.735 9.666 -11.018 1.00 96.62 282 ILE A C 1
ATOM 2256 O O . ILE A 1 282 ? 8.720 9.675 -10.320 1.00 96.62 282 ILE A O 1
ATOM 2260 N N . ASN A 1 283 ? 9.727 9.843 -12.331 1.00 96.62 283 ASN A N 1
ATOM 2261 C CA . ASN A 1 283 ? 8.536 9.773 -13.158 1.00 96.62 283 ASN A CA 1
ATOM 2262 C C . ASN A 1 283 ? 8.594 8.514 -14.038 1.00 96.62 283 ASN A C 1
ATOM 2264 O O . ASN A 1 283 ? 9.593 7.779 -14.046 1.00 96.62 283 ASN A O 1
ATOM 2268 N N . ARG A 1 284 ? 7.523 8.260 -14.785 1.00 97.62 284 ARG A N 1
ATOM 2269 C CA . ARG A 1 284 ? 7.417 7.089 -15.662 1.00 97.62 284 ARG A CA 1
ATOM 2270 C C . ARG A 1 284 ? 8.483 7.061 -16.759 1.00 97.62 284 ARG A C 1
ATOM 2272 O O . ARG A 1 284 ? 8.957 5.976 -17.085 1.00 97.62 284 ARG A O 1
ATOM 2279 N N . TYR A 1 285 ? 8.954 8.212 -17.250 1.00 97.19 285 TYR A N 1
ATOM 2280 C CA . TYR A 1 285 ? 10.107 8.266 -18.163 1.00 97.19 285 TYR A CA 1
ATOM 2281 C C . TYR A 1 285 ? 11.389 7.704 -17.533 1.00 97.19 285 TYR A C 1
ATOM 2283 O O . TYR A 1 285 ? 12.039 6.835 -18.113 1.00 97.19 285 TYR A O 1
ATOM 2291 N N . MET A 1 286 ? 11.739 8.141 -16.319 1.00 97.06 286 MET A N 1
ATOM 2292 C CA . MET A 1 286 ? 12.915 7.621 -15.609 1.00 97.06 286 MET A CA 1
ATOM 2293 C C . MET A 1 286 ? 12.794 6.119 -15.318 1.00 97.06 286 MET A C 1
ATOM 2295 O O . MET A 1 286 ? 13.774 5.383 -15.442 1.00 97.06 286 MET A O 1
ATOM 2299 N N . CYS A 1 287 ? 11.589 5.660 -14.971 1.00 97.62 287 CYS A N 1
ATOM 2300 C CA . CYS A 1 287 ? 11.303 4.242 -14.781 1.00 97.62 287 CYS A CA 1
ATOM 2301 C C . CYS A 1 287 ? 11.557 3.439 -16.071 1.00 97.62 287 CYS A C 1
ATOM 2303 O O . CYS A 1 287 ? 12.327 2.478 -16.041 1.00 97.62 287 CYS A O 1
ATOM 2305 N N . ALA A 1 288 ? 11.013 3.884 -17.209 1.00 98.06 288 ALA A N 1
ATOM 2306 C CA . ALA A 1 288 ? 11.209 3.230 -18.503 1.00 98.06 288 ALA A CA 1
ATOM 2307 C C . ALA A 1 288 ? 12.689 3.168 -18.910 1.00 98.06 288 ALA A C 1
ATOM 2309 O O . ALA A 1 288 ? 13.166 2.106 -19.308 1.00 98.06 288 ALA A O 1
ATOM 2310 N N . ARG A 1 289 ? 13.447 4.266 -18.750 1.00 96.25 289 ARG A N 1
ATOM 2311 C CA . ARG A 1 289 ? 14.904 4.281 -19.005 1.00 96.25 289 ARG A CA 1
ATOM 2312 C C . ARG A 1 289 ? 15.613 3.182 -18.238 1.00 96.25 289 ARG A C 1
ATOM 2314 O O . ARG A 1 289 ? 16.350 2.391 -18.822 1.00 96.25 289 ARG A O 1
ATOM 2321 N N . PHE A 1 290 ? 15.381 3.142 -16.928 1.00 97.38 290 PHE A N 1
ATOM 2322 C CA . PHE A 1 290 ? 16.052 2.196 -16.057 1.00 97.38 290 PHE A CA 1
ATOM 2323 C C . PHE A 1 290 ? 15.718 0.751 -16.436 1.00 97.38 290 PHE A C 1
ATOM 2325 O O . PHE A 1 290 ? 16.637 -0.043 -16.623 1.00 97.38 290 PHE A O 1
ATOM 2332 N N . LEU A 1 291 ? 14.433 0.418 -16.605 1.00 97.69 291 LEU A N 1
ATOM 2333 C CA . LEU A 1 291 ? 13.996 -0.939 -16.952 1.00 97.69 291 LEU A CA 1
ATOM 2334 C C . LEU A 1 291 ? 14.523 -1.374 -18.326 1.00 97.69 291 LEU A C 1
ATOM 2336 O O . LEU A 1 291 ? 15.044 -2.481 -18.460 1.00 97.69 291 LEU A O 1
ATOM 2340 N N . TRP A 1 292 ? 14.456 -0.496 -19.330 1.00 97.25 292 TRP A N 1
ATOM 2341 C CA . TRP A 1 292 ? 14.917 -0.793 -20.685 1.00 97.25 292 TRP A CA 1
ATOM 2342 C C . TRP A 1 292 ? 16.433 -0.990 -20.765 1.00 97.25 292 TRP A C 1
ATOM 2344 O O . TRP A 1 292 ? 16.913 -1.953 -21.373 1.00 97.25 292 TRP A O 1
ATO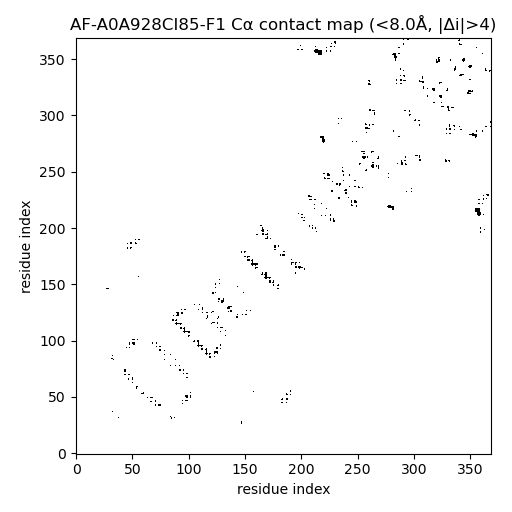M 2354 N N . ASN A 1 293 ? 17.199 -0.118 -20.107 1.00 95.69 293 ASN A N 1
ATOM 2355 C CA . ASN A 1 293 ? 18.652 -0.240 -20.039 1.00 95.69 293 ASN A CA 1
ATOM 2356 C C . ASN A 1 293 ? 19.068 -1.483 -19.244 1.00 95.69 293 ASN A C 1
ATOM 2358 O O . ASN A 1 293 ? 20.005 -2.179 -19.637 1.00 95.69 293 ASN A O 1
ATOM 2362 N N . LEU A 1 294 ? 18.361 -1.788 -18.151 1.00 95.69 294 LEU A N 1
ATOM 2363 C CA . LEU A 1 294 ? 18.604 -2.973 -17.331 1.00 95.69 294 LEU A CA 1
ATOM 2364 C C . LEU A 1 294 ? 18.346 -4.262 -18.121 1.00 95.69 294 LEU A C 1
ATOM 2366 O O . LEU A 1 294 ? 19.192 -5.156 -18.123 1.00 95.69 294 LEU A O 1
ATOM 2370 N N . TYR A 1 295 ? 17.217 -4.338 -18.832 1.00 96.00 295 TYR A N 1
ATOM 2371 C CA . TYR A 1 295 ? 16.863 -5.471 -19.687 1.00 96.00 295 TYR A CA 1
ATOM 2372 C C . TYR A 1 295 ? 17.941 -5.733 -20.745 1.00 96.00 295 TYR A C 1
ATOM 2374 O O . TYR A 1 295 ? 18.531 -6.815 -20.793 1.00 96.00 295 TYR A O 1
ATOM 2382 N N . ASN A 1 296 ? 18.260 -4.718 -21.554 1.00 94.69 296 ASN A N 1
ATOM 2383 C CA . ASN A 1 296 ? 19.221 -4.862 -22.648 1.00 94.69 296 ASN A CA 1
ATOM 2384 C C . ASN A 1 296 ? 20.658 -5.045 -22.148 1.00 94.69 296 ASN A C 1
ATOM 2386 O O . ASN A 1 296 ? 21.444 -5.761 -22.770 1.00 94.69 296 ASN A O 1
ATOM 2390 N N . GLY A 1 297 ? 21.002 -4.444 -21.007 1.00 91.69 297 GLY A N 1
ATOM 2391 C CA . GLY A 1 297 ? 22.278 -4.658 -20.333 1.00 91.69 297 GLY A CA 1
ATOM 2392 C C . GLY A 1 297 ? 22.462 -6.105 -19.872 1.00 91.69 297 GLY A C 1
ATOM 2393 O O . GLY A 1 297 ? 23.540 -6.665 -20.056 1.00 91.69 297 GLY A O 1
ATOM 2394 N N . ASN A 1 298 ? 21.407 -6.734 -19.348 1.00 91.81 298 ASN A N 1
ATOM 2395 C CA . ASN A 1 298 ? 21.445 -8.122 -18.885 1.00 91.81 298 ASN A CA 1
ATOM 2396 C C . ASN A 1 298 ? 21.359 -9.154 -20.015 1.00 91.81 298 ASN A C 1
ATOM 2398 O O . ASN A 1 298 ? 22.017 -10.191 -19.933 1.00 91.81 298 ASN A O 1
ATOM 2402 N N . LYS A 1 299 ? 20.583 -8.890 -21.073 1.00 90.50 299 LYS A N 1
ATOM 2403 C CA . LYS A 1 299 ? 20.480 -9.782 -22.245 1.00 90.50 299 LYS A CA 1
ATOM 2404 C C . LYS A 1 299 ? 21.608 -9.575 -23.264 1.00 90.50 299 LYS A C 1
ATOM 2406 O O . LYS A 1 299 ? 21.732 -10.366 -24.192 1.00 90.50 299 LYS A O 1
ATOM 2411 N N . ASN A 1 300 ? 22.439 -8.547 -23.076 1.00 86.06 300 ASN A N 1
ATOM 2412 C CA . ASN A 1 300 ? 23.489 -8.131 -24.008 1.00 86.06 300 ASN A CA 1
ATOM 2413 C C . ASN A 1 300 ? 22.956 -7.805 -25.420 1.00 86.06 300 ASN A C 1
ATOM 2415 O O . ASN A 1 300 ? 23.608 -8.104 -26.416 1.00 86.06 300 ASN A O 1
ATOM 2419 N N . THR A 1 301 ? 21.779 -7.180 -25.489 1.00 89.00 301 THR A N 1
ATOM 2420 C CA . THR A 1 301 ? 21.068 -6.804 -26.725 1.00 89.00 301 THR A CA 1
ATOM 2421 C C . THR A 1 301 ? 21.087 -5.289 -26.925 1.00 89.00 301 THR A C 1
ATOM 2423 O O . THR A 1 301 ? 20.052 -4.634 -27.044 1.00 89.00 301 THR A O 1
ATOM 2426 N N . LYS A 1 302 ? 22.278 -4.682 -26.874 1.00 84.12 302 LYS A N 1
ATOM 2427 C CA . LYS A 1 302 ? 22.429 -3.215 -26.910 1.00 84.12 302 LYS A CA 1
ATOM 2428 C C . LYS A 1 302 ? 21.942 -2.589 -28.214 1.00 84.12 302 LYS A C 1
ATOM 2430 O O . LYS A 1 302 ? 21.544 -1.431 -28.208 1.00 84.12 302 LYS A O 1
ATOM 2435 N N . GLU A 1 303 ? 21.948 -3.341 -29.304 1.00 83.81 303 GLU A N 1
ATOM 2436 C CA . GLU A 1 303 ? 21.383 -2.946 -30.590 1.00 83.81 303 GLU A CA 1
ATOM 2437 C C . GLU A 1 303 ? 19.916 -2.510 -30.468 1.00 83.81 303 GLU A C 1
ATOM 2439 O O . GLU A 1 303 ? 19.511 -1.551 -31.123 1.00 83.81 303 GLU A O 1
ATOM 2444 N N . ASN A 1 304 ? 19.157 -3.106 -29.539 1.00 89.50 304 ASN A N 1
ATOM 2445 C CA . ASN A 1 304 ? 17.744 -2.790 -29.355 1.00 89.50 304 ASN A CA 1
ATOM 2446 C C . ASN A 1 304 ? 17.492 -1.401 -28.760 1.00 89.50 304 ASN A C 1
ATOM 2448 O O . ASN A 1 304 ? 16.382 -0.888 -28.869 1.00 89.50 304 ASN A O 1
ATOM 2452 N N . LEU A 1 305 ? 18.506 -0.760 -28.171 1.00 91.69 305 LEU A N 1
ATOM 2453 C CA . LEU A 1 305 ? 18.373 0.539 -27.504 1.00 91.69 305 LEU A CA 1
ATOM 2454 C C . LEU A 1 305 ? 17.972 1.688 -28.445 1.00 91.69 305 LEU A C 1
ATOM 2456 O O . LEU A 1 305 ? 17.591 2.744 -27.952 1.00 91.69 305 LEU A O 1
ATOM 2460 N N . SER A 1 306 ? 18.060 1.492 -29.765 1.00 91.56 306 SER A N 1
ATOM 2461 C CA . SER A 1 306 ? 17.688 2.487 -30.786 1.00 91.56 306 SER A CA 1
ATOM 2462 C C . SER A 1 306 ? 16.715 1.956 -31.847 1.00 91.56 306 SER A C 1
ATOM 2464 O O . SER A 1 306 ? 16.464 2.618 -32.854 1.00 91.56 306 SER A O 1
ATOM 2466 N N . ASN A 1 307 ? 16.177 0.744 -31.662 1.00 91.12 307 ASN A N 1
ATOM 2467 C CA . ASN A 1 307 ? 15.375 0.088 -32.695 1.00 91.12 307 ASN A CA 1
ATOM 2468 C C . ASN A 1 307 ? 14.145 0.906 -33.087 1.00 91.12 307 ASN A C 1
ATOM 2470 O O . ASN A 1 307 ? 13.816 0.975 -34.270 1.00 91.12 307 ASN A O 1
ATOM 2474 N N . TYR A 1 308 ? 13.470 1.535 -32.125 1.00 94.06 308 TYR A N 1
ATOM 2475 C CA . TYR A 1 308 ? 12.228 2.249 -32.389 1.00 94.06 308 TYR A CA 1
ATOM 2476 C C . TYR A 1 308 ? 12.494 3.609 -33.014 1.00 94.06 308 TYR A C 1
ATOM 2478 O O . TYR A 1 308 ? 11.842 3.963 -33.992 1.00 94.06 308 TYR A O 1
ATOM 2486 N N . SER A 1 309 ? 13.478 4.360 -32.525 1.00 92.44 309 SER A N 1
ATOM 2487 C CA . SER A 1 309 ? 13.864 5.622 -33.163 1.00 92.44 309 SER A CA 1
ATOM 2488 C C . SER A 1 309 ? 14.332 5.411 -34.607 1.00 92.44 309 SER A C 1
ATOM 2490 O O . SER A 1 309 ? 14.008 6.224 -35.474 1.00 92.44 309 SER A O 1
ATOM 2492 N N . VAL A 1 310 ? 15.004 4.292 -34.903 1.00 91.88 310 VAL A N 1
ATOM 2493 C CA . VAL A 1 310 ? 15.348 3.888 -36.277 1.00 91.88 310 VAL A CA 1
ATOM 2494 C C . VAL A 1 310 ? 14.108 3.473 -37.075 1.00 91.88 310 VAL A C 1
ATOM 2496 O O . VAL A 1 310 ? 13.925 3.934 -38.201 1.00 91.88 310 VAL A O 1
ATOM 2499 N N . MET A 1 311 ? 13.234 2.633 -36.515 1.00 92.62 311 MET A N 1
ATOM 2500 C CA . MET A 1 311 ? 12.030 2.124 -37.188 1.00 92.62 311 MET A CA 1
ATOM 2501 C C . MET A 1 311 ? 11.031 3.234 -37.543 1.00 92.62 311 MET A C 1
ATOM 2503 O O . MET A 1 311 ? 10.401 3.199 -38.602 1.00 92.62 311 MET A O 1
ATOM 2507 N N . PHE A 1 312 ? 10.892 4.228 -36.669 1.00 93.50 312 PHE A N 1
ATOM 2508 C CA . PHE A 1 312 ? 9.982 5.359 -36.840 1.00 93.50 312 PHE A CA 1
ATOM 2509 C C . PHE A 1 312 ? 10.673 6.589 -37.451 1.00 93.50 312 PHE A C 1
ATOM 2511 O O . PHE A 1 312 ? 10.070 7.662 -37.543 1.00 93.50 312 PHE A O 1
ATOM 2518 N N . ALA A 1 313 ? 11.913 6.450 -37.934 1.00 89.19 313 ALA A N 1
ATOM 2519 C CA . ALA A 1 313 ? 12.626 7.527 -38.606 1.00 89.19 313 ALA A CA 1
ATOM 2520 C C . ALA A 1 313 ? 11.840 8.028 -39.834 1.00 89.19 313 ALA A C 1
ATOM 2522 O O . ALA A 1 313 ? 11.503 7.273 -40.745 1.00 89.19 313 ALA A O 1
ATOM 2523 N N . GLY A 1 314 ? 11.545 9.330 -39.863 1.00 84.25 314 GLY A N 1
ATOM 2524 C CA . GLY A 1 314 ? 10.792 9.96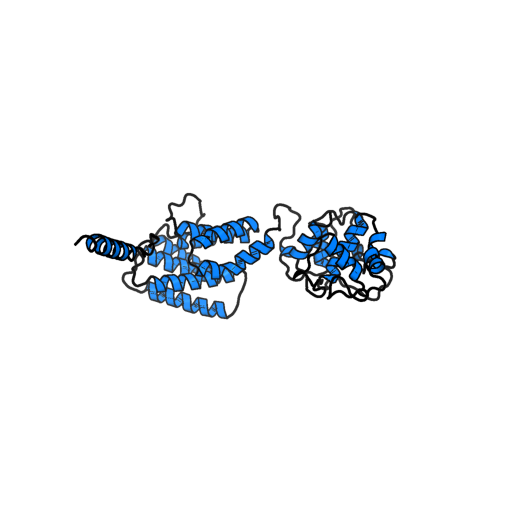6 -40.949 1.00 84.25 314 GLY A CA 1
ATOM 2525 C C . GLY A 1 314 ? 9.270 9.813 -40.863 1.00 84.25 314 GLY A C 1
ATOM 2526 O O . GLY A 1 314 ? 8.566 10.381 -41.702 1.00 84.25 314 GLY A O 1
ATOM 2527 N N . GLN A 1 315 ? 8.744 9.109 -39.855 1.00 89.62 315 GLN A N 1
ATOM 2528 C CA . GLN A 1 315 ? 7.315 9.145 -39.553 1.00 89.62 315 GLN A CA 1
ATOM 2529 C C . GLN A 1 315 ? 6.936 10.480 -38.900 1.00 89.62 315 GLN A C 1
ATOM 2531 O O . GLN A 1 315 ? 7.757 11.141 -38.264 1.00 89.62 315 GLN A O 1
ATOM 2536 N N . LYS A 1 316 ? 5.684 10.905 -39.099 1.00 84.88 316 LYS A N 1
ATOM 2537 C CA . LYS A 1 316 ? 5.170 12.167 -38.541 1.00 84.88 316 LYS A CA 1
ATOM 2538 C C . LYS A 1 316 ? 4.579 12.005 -37.145 1.00 84.88 316 LYS A C 1
ATOM 2540 O O . LYS A 1 316 ? 4.575 12.970 -36.389 1.00 84.88 316 LYS A O 1
ATOM 2545 N N . GLU A 1 317 ? 4.067 10.819 -36.831 1.00 89.94 317 GLU A N 1
ATOM 2546 C CA . GLU A 1 317 ? 3.279 10.560 -35.629 1.00 89.94 317 GLU A CA 1
ATOM 2547 C C . GLU A 1 317 ? 3.858 9.380 -34.856 1.00 89.94 317 GLU A C 1
ATOM 2549 O O . GLU A 1 317 ? 4.279 8.381 -35.440 1.00 89.94 317 GLU A O 1
ATOM 2554 N N . SER A 1 318 ? 3.898 9.5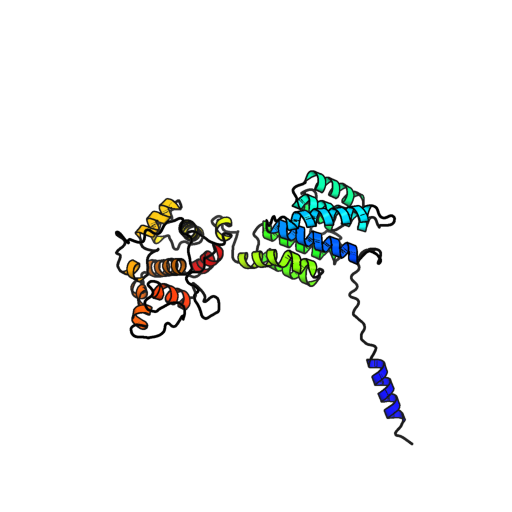30 -33.534 1.00 94.00 318 SER A N 1
ATOM 2555 C CA . SER A 1 318 ? 4.274 8.461 -32.616 1.00 94.00 318 SER A CA 1
ATOM 2556 C C . SER A 1 318 ? 3.111 7.479 -32.447 1.00 94.00 318 SER A C 1
ATOM 2558 O O . SER A 1 318 ? 1.962 7.926 -32.398 1.00 94.00 318 SER A O 1
ATOM 2560 N N . PRO A 1 319 ? 3.374 6.168 -32.285 1.00 93.94 319 PRO A N 1
ATOM 2561 C CA . PRO A 1 319 ? 2.336 5.208 -31.908 1.00 93.94 319 PRO A CA 1
ATOM 2562 C C . PRO A 1 319 ? 1.752 5.478 -30.510 1.00 93.94 319 PRO A C 1
ATOM 2564 O O . PRO A 1 319 ? 0.657 5.009 -30.216 1.00 93.94 319 PRO A O 1
ATOM 2567 N N . ILE A 1 320 ? 2.460 6.236 -29.665 1.00 96.06 320 ILE A N 1
ATOM 2568 C CA . ILE A 1 320 ? 1.996 6.690 -28.352 1.00 96.06 320 ILE A CA 1
ATOM 2569 C C . ILE A 1 320 ? 1.884 8.225 -28.396 1.00 96.06 320 ILE A C 1
ATOM 2571 O O . ILE A 1 320 ? 2.918 8.901 -28.433 1.00 96.06 320 ILE A O 1
ATOM 2575 N N . PRO A 1 321 ? 0.665 8.801 -28.409 1.00 94.38 321 PRO A N 1
ATOM 2576 C CA . PRO A 1 321 ? 0.455 10.211 -28.749 1.00 94.38 321 PRO A CA 1
ATOM 2577 C C . PRO A 1 321 ? 1.218 11.223 -27.886 1.00 94.38 321 PRO A C 1
ATOM 2579 O O . PRO A 1 321 ? 1.669 12.248 -28.397 1.00 94.38 321 PRO A O 1
ATOM 2582 N N . ASP A 1 322 ? 1.378 10.947 -26.591 1.00 95.69 322 ASP A N 1
ATOM 2583 C CA . ASP A 1 322 ? 2.036 11.839 -25.632 1.00 95.69 322 ASP A CA 1
ATOM 2584 C C . ASP A 1 322 ? 3.557 11.637 -25.528 1.00 95.69 322 ASP A C 1
ATOM 2586 O O . ASP A 1 322 ? 4.219 12.338 -24.760 1.00 95.69 322 ASP A O 1
ATOM 2590 N N . VAL A 1 323 ? 4.132 10.734 -26.332 1.00 96.25 323 VAL A N 1
ATOM 2591 C CA . VAL A 1 323 ? 5.577 10.487 -26.393 1.00 96.25 323 VAL A CA 1
ATOM 2592 C C . VAL A 1 323 ? 6.092 10.803 -27.799 1.00 96.25 323 VAL A C 1
ATOM 2594 O O . VAL A 1 323 ? 5.975 9.973 -28.700 1.00 96.25 323 VAL A O 1
ATOM 2597 N N . PRO A 1 324 ? 6.678 11.993 -28.024 1.00 93.88 324 PRO A N 1
ATOM 2598 C CA . PRO A 1 324 ? 7.191 12.387 -29.335 1.00 93.88 324 PRO A CA 1
ATOM 2599 C C . PRO A 1 324 ? 8.309 11.465 -29.850 1.00 93.88 324 PRO A C 1
ATOM 2601 O O . PRO A 1 324 ? 9.163 11.043 -29.074 1.00 93.88 324 PRO A O 1
ATOM 2604 N N . ILE A 1 325 ? 8.380 11.244 -31.171 1.00 92.56 325 ILE A N 1
ATOM 2605 C CA . ILE A 1 325 ? 9.434 10.423 -31.819 1.00 92.56 325 ILE A CA 1
ATOM 2606 C C . ILE A 1 325 ? 10.841 10.961 -31.521 1.00 92.56 325 ILE A C 1
ATOM 2608 O O . ILE A 1 325 ? 11.799 10.207 -31.392 1.00 92.56 325 ILE A O 1
ATOM 2612 N N . ASN A 1 326 ? 10.978 12.282 -31.404 1.00 90.44 326 ASN A N 1
ATOM 2613 C CA . ASN A 1 326 ? 12.244 12.940 -31.085 1.00 90.44 326 ASN A CA 1
ATOM 2614 C C . ASN A 1 326 ? 12.543 13.006 -29.576 1.00 90.44 326 ASN A C 1
ATOM 2616 O O . ASN A 1 326 ? 13.516 13.651 -29.182 1.00 90.44 326 ASN A O 1
ATOM 2620 N N . SER A 1 327 ? 11.714 12.385 -28.733 1.00 92.88 327 SER A N 1
ATOM 2621 C CA . SER A 1 327 ? 11.980 12.280 -27.303 1.00 92.88 327 SER A CA 1
ATOM 2622 C C . SER A 1 327 ? 13.193 11.388 -27.051 1.00 92.88 327 SER A C 1
ATOM 2624 O O . SER A 1 327 ? 13.331 10.318 -27.638 1.00 92.88 327 SER A O 1
ATOM 2626 N N . GLN A 1 328 ? 14.041 11.785 -26.102 1.00 93.00 328 GLN A N 1
ATOM 2627 C CA . GLN A 1 328 ? 15.150 10.953 -25.610 1.00 93.00 328 GLN A CA 1
ATOM 2628 C C . GLN A 1 328 ? 14.671 9.649 -24.939 1.00 93.00 328 GLN A C 1
ATOM 2630 O O . GLN A 1 328 ? 15.458 8.728 -24.731 1.00 93.00 328 GLN A O 1
ATOM 2635 N N . ASP A 1 329 ? 13.390 9.597 -24.572 1.00 95.69 329 ASP A N 1
ATOM 2636 C CA . ASP A 1 329 ? 12.738 8.476 -23.898 1.00 95.69 329 ASP A CA 1
ATOM 2637 C C . ASP A 1 329 ? 12.016 7.530 -24.858 1.00 95.69 329 ASP A C 1
ATOM 2639 O O . ASP A 1 329 ? 11.540 6.483 -24.426 1.00 95.69 329 ASP A O 1
ATOM 2643 N N . PHE A 1 330 ? 11.928 7.881 -26.144 1.00 96.69 330 PHE A N 1
ATOM 2644 C CA . PHE A 1 330 ? 11.077 7.200 -27.118 1.00 96.69 330 PHE A CA 1
ATOM 2645 C C . PHE A 1 330 ? 11.339 5.689 -27.186 1.00 96.69 330 PHE A C 1
ATOM 2647 O O . PHE A 1 330 ? 10.421 4.898 -26.982 1.00 96.69 330 PHE A O 1
ATOM 2654 N N . ASP A 1 331 ? 12.599 5.283 -27.376 1.00 96.75 331 ASP A N 1
ATOM 2655 C CA . ASP A 1 331 ? 12.976 3.866 -27.437 1.00 96.75 331 ASP A CA 1
ATOM 2656 C C . ASP A 1 331 ? 12.684 3.114 -26.135 1.00 96.75 331 ASP A C 1
ATOM 2658 O O . ASP A 1 331 ? 12.219 1.976 -26.163 1.00 96.75 331 ASP A O 1
ATOM 2662 N N . ALA A 1 332 ? 12.940 3.751 -24.990 1.00 97.44 332 ALA A N 1
ATOM 2663 C CA . ALA A 1 332 ? 12.733 3.125 -23.691 1.00 97.44 332 ALA A CA 1
ATOM 2664 C C . ALA A 1 332 ? 11.245 2.910 -23.400 1.00 97.44 332 ALA A C 1
ATOM 2666 O O . ALA A 1 332 ? 10.868 1.850 -22.901 1.00 97.44 332 ALA A O 1
ATOM 2667 N N . VAL A 1 333 ? 10.400 3.888 -23.739 1.00 97.88 333 VAL A N 1
ATOM 2668 C CA . VAL A 1 333 ? 8.949 3.767 -23.580 1.00 97.88 333 VAL A CA 1
ATOM 2669 C C . VAL A 1 333 ? 8.410 2.661 -24.476 1.00 97.88 333 VAL A C 1
ATOM 2671 O O . VAL A 1 333 ? 7.757 1.751 -23.974 1.00 97.88 333 VAL A O 1
ATOM 2674 N N . LEU A 1 334 ? 8.694 2.708 -25.779 1.00 97.31 334 LEU A N 1
ATOM 2675 C CA . LEU A 1 334 ? 8.149 1.733 -26.726 1.00 97.31 334 LEU A CA 1
ATOM 2676 C C . LEU A 1 334 ? 8.620 0.316 -26.397 1.00 97.31 334 LEU A C 1
ATOM 2678 O O . LEU A 1 334 ? 7.796 -0.594 -26.377 1.00 97.31 334 LEU A O 1
ATOM 2682 N N . GLY A 1 335 ? 9.892 0.147 -26.025 1.00 96.50 335 GLY A N 1
ATOM 2683 C CA . GLY A 1 335 ? 10.420 -1.142 -25.581 1.00 96.50 335 GLY A CA 1
ATOM 2684 C C . GLY A 1 335 ? 9.740 -1.670 -24.318 1.00 96.50 335 GLY A C 1
ATOM 2685 O O . GLY A 1 335 ? 9.407 -2.852 -24.242 1.00 96.50 335 GLY A O 1
ATOM 2686 N N . CYS A 1 336 ? 9.475 -0.802 -23.336 1.00 97.62 336 CYS A N 1
ATOM 2687 C CA . CYS A 1 336 ? 8.766 -1.199 -22.119 1.00 97.62 336 CYS A CA 1
ATOM 2688 C C . CYS A 1 336 ? 7.287 -1.525 -22.363 1.00 97.62 336 CYS A C 1
ATOM 2690 O O . CYS A 1 336 ? 6.755 -2.381 -21.662 1.00 97.62 336 CYS A O 1
ATOM 2692 N N . ILE A 1 337 ? 6.625 -0.858 -23.314 1.00 97.25 337 ILE A N 1
ATOM 2693 C CA . ILE A 1 337 ? 5.233 -1.156 -23.676 1.00 97.25 337 ILE A CA 1
ATOM 2694 C C . ILE A 1 337 ? 5.146 -2.451 -24.489 1.00 97.25 337 ILE A C 1
ATOM 2696 O O . ILE A 1 337 ? 4.319 -3.300 -24.172 1.00 97.25 337 ILE A O 1
ATOM 2700 N N . GLU A 1 338 ? 6.004 -2.642 -25.498 1.00 95.50 338 GLU A N 1
ATOM 2701 C CA . GLU A 1 338 ? 5.988 -3.851 -26.337 1.00 95.50 338 GLU A CA 1
ATOM 2702 C C . GLU A 1 338 ? 6.281 -5.119 -25.528 1.00 95.50 338 GLU A C 1
ATOM 2704 O O . GLU A 1 338 ? 5.632 -6.141 -25.732 1.00 95.50 338 GLU A O 1
ATOM 2709 N N . LEU A 1 339 ? 7.224 -5.053 -24.581 1.00 95.62 339 LEU A N 1
ATOM 2710 C CA . LEU A 1 339 ? 7.545 -6.174 -23.692 1.00 95.62 339 LEU A CA 1
ATOM 2711 C C . LEU A 1 339 ? 6.664 -6.230 -22.433 1.00 95.62 339 LEU A C 1
ATOM 2713 O O . LEU A 1 339 ? 6.949 -7.001 -21.517 1.00 95.62 339 LEU A O 1
ATOM 2717 N N . GLU A 1 340 ? 5.617 -5.405 -22.368 1.00 94.69 340 GLU A N 1
ATOM 2718 C CA . GLU A 1 340 ? 4.647 -5.331 -21.268 1.00 94.69 340 GLU A CA 1
ATOM 2719 C C . GLU A 1 340 ? 5.258 -5.048 -19.882 1.00 94.69 340 GLU A C 1
ATOM 2721 O O . GLU A 1 340 ? 4.614 -5.272 -18.850 1.00 94.69 340 GLU A O 1
ATOM 2726 N N . PHE A 1 341 ? 6.484 -4.516 -19.818 1.00 96.12 341 PHE A N 1
ATOM 2727 C CA . PHE A 1 341 ? 7.116 -4.085 -18.568 1.00 96.12 341 PHE A CA 1
ATOM 2728 C C . PHE A 1 341 ? 6.291 -2.982 -17.908 1.00 96.12 341 PHE A C 1
ATOM 2730 O O . PHE A 1 341 ? 6.034 -3.036 -16.706 1.00 96.12 341 PHE A O 1
ATOM 2737 N N . MET A 1 342 ? 5.806 -2.035 -18.711 1.00 96.69 342 MET A N 1
ATOM 2738 C CA . MET A 1 342 ? 4.908 -0.959 -18.299 1.00 96.69 342 MET A CA 1
ATOM 2739 C C . MET A 1 342 ? 3.643 -0.971 -19.167 1.00 96.69 342 MET A C 1
ATOM 2741 O O . MET A 1 342 ? 3.651 -1.491 -20.277 1.00 96.69 342 MET A O 1
ATOM 2745 N N . ASN A 1 343 ? 2.557 -0.378 -18.668 1.00 93.25 343 ASN A N 1
ATOM 2746 C CA . ASN A 1 343 ? 1.269 -0.301 -19.369 1.00 93.25 343 ASN A CA 1
ATOM 2747 C C . ASN A 1 343 ? 0.907 1.151 -19.687 1.00 93.25 343 ASN A C 1
ATOM 2749 O O . ASN A 1 343 ? 1.260 2.036 -18.913 1.00 93.25 343 ASN A O 1
ATOM 2753 N N . LEU A 1 344 ? 0.135 1.396 -20.744 1.00 92.81 344 LEU A N 1
ATOM 2754 C CA . LEU A 1 344 ? -0.512 2.694 -20.986 1.00 92.81 344 LEU A CA 1
ATOM 2755 C C . LEU A 1 344 ? -1.633 2.903 -19.956 1.00 92.81 344 LEU A C 1
ATOM 2757 O O . LEU A 1 344 ? -2.489 2.029 -19.821 1.00 92.81 344 LEU A O 1
ATOM 2761 N N . THR A 1 345 ? -1.637 4.023 -19.222 1.00 83.94 345 THR A N 1
ATOM 2762 C CA . THR A 1 345 ? -2.548 4.215 -18.071 1.00 83.94 345 THR A CA 1
ATOM 2763 C C . THR A 1 345 ? -4.021 4.137 -18.480 1.00 83.94 345 THR A C 1
ATOM 2765 O O . THR A 1 345 ? -4.834 3.541 -17.777 1.00 83.94 345 THR A O 1
ATOM 2768 N N . ASP A 1 346 ? -4.361 4.732 -19.620 1.00 86.56 346 ASP A N 1
ATOM 2769 C CA . ASP A 1 346 ? -5.707 4.789 -20.200 1.00 86.56 346 ASP A CA 1
ATOM 2770 C C . ASP A 1 346 ? -5.837 3.913 -21.464 1.00 86.56 346 ASP A C 1
ATOM 2772 O O . ASP A 1 346 ? -6.832 3.993 -22.184 1.0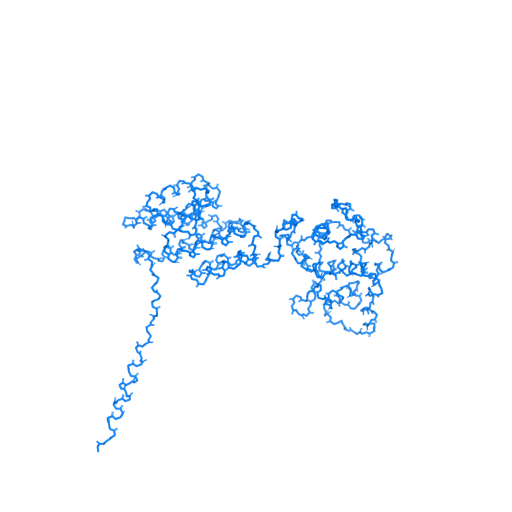0 86.56 346 ASP A O 1
ATOM 2776 N N . GLY A 1 347 ? -4.827 3.083 -21.749 1.00 90.19 347 GLY A N 1
ATOM 2777 C CA . GLY A 1 347 ? -4.729 2.298 -22.980 1.00 90.19 347 GLY A CA 1
ATOM 2778 C C . GLY A 1 347 ? -4.246 3.078 -24.210 1.00 90.19 347 GLY A C 1
ATOM 2779 O O . GLY A 1 347 ? -4.157 2.482 -25.281 1.00 90.19 347 GLY A O 1
ATOM 2780 N N . ILE A 1 348 ? -3.935 4.374 -24.081 1.00 92.12 348 ILE A N 1
ATOM 2781 C CA . ILE A 1 348 ? -3.550 5.252 -25.198 1.00 92.12 348 ILE A CA 1
ATOM 2782 C C . ILE A 1 348 ? -2.258 6.023 -24.891 1.00 92.12 348 ILE A C 1
ATOM 2784 O O . ILE A 1 348 ? -1.318 5.989 -25.682 1.00 92.12 348 ILE A O 1
ATOM 2788 N N . ASN A 1 349 ? -2.203 6.709 -23.754 1.00 94.50 349 ASN A N 1
ATOM 2789 C CA . ASN A 1 349 ? -1.122 7.594 -23.339 1.00 94.50 349 ASN A CA 1
ATOM 2790 C C . ASN A 1 349 ? -0.189 6.911 -22.332 1.00 94.50 349 ASN A C 1
ATOM 2792 O O . ASN A 1 349 ? -0.600 6.086 -21.506 1.00 94.50 349 ASN A O 1
ATOM 2796 N N . PHE A 1 350 ? 1.089 7.278 -22.380 1.00 97.25 350 PHE A N 1
ATOM 2797 C CA . PHE A 1 350 ? 2.092 6.767 -21.454 1.00 97.25 350 PHE A CA 1
ATOM 2798 C C . PHE A 1 350 ? 2.126 7.523 -20.121 1.00 97.25 350 PHE A C 1
ATOM 2800 O O . PHE A 1 350 ? 2.493 6.926 -19.109 1.00 97.25 350 PHE A O 1
ATOM 2807 N N . GLU A 1 351 ? 1.753 8.803 -20.107 1.00 96.44 351 GLU A N 1
ATOM 2808 C CA . GLU A 1 351 ? 1.818 9.725 -18.968 1.00 96.44 351 GLU A CA 1
ATOM 2809 C C . GLU A 1 351 ? 3.232 9.854 -18.375 1.00 96.44 351 GLU A C 1
ATOM 2811 O O . GLU A 1 351 ? 3.438 9.720 -17.168 1.00 96.44 351 GLU A O 1
ATOM 2816 N N . GLY A 1 352 ? 4.237 10.108 -19.216 1.00 95.06 352 GLY A N 1
ATOM 2817 C CA . GLY A 1 352 ? 5.650 10.015 -18.819 1.00 95.06 352 GLY A CA 1
ATOM 2818 C C . GLY A 1 352 ? 6.091 10.895 -17.636 1.00 95.06 352 GLY A C 1
ATOM 2819 O O . GLY A 1 352 ? 7.039 10.537 -16.935 1.00 95.06 352 GLY A O 1
ATOM 2820 N N . GLU A 1 353 ? 5.387 11.999 -17.365 1.00 95.31 353 GLU A N 1
ATOM 2821 C CA . GLU A 1 353 ? 5.663 12.913 -16.243 1.00 95.31 353 GLU A CA 1
ATOM 2822 C C . GLU A 1 353 ? 5.038 12.492 -14.905 1.00 95.31 353 GLU A C 1
ATOM 2824 O O . GLU A 1 353 ? 5.368 13.053 -13.859 1.00 95.31 353 GLU A O 1
ATOM 2829 N N . LYS A 1 354 ? 4.142 11.504 -14.909 1.00 95.19 354 LYS A N 1
ATOM 2830 C CA . LYS A 1 354 ? 3.479 11.023 -13.696 1.00 95.19 354 LYS A CA 1
ATOM 2831 C C . LYS A 1 354 ? 4.481 10.346 -12.763 1.00 95.19 354 LYS A C 1
ATOM 2833 O O . LYS A 1 354 ? 5.369 9.618 -13.215 1.00 95.19 354 LYS A O 1
ATOM 2838 N N . SER A 1 355 ? 4.338 10.603 -11.463 1.00 95.25 355 SER A N 1
ATOM 2839 C CA . SER A 1 355 ? 5.143 9.967 -10.421 1.00 95.25 355 SER A CA 1
ATOM 2840 C C . SER A 1 355 ? 4.866 8.465 -10.351 1.00 95.25 355 SER A C 1
ATOM 2842 O O . SER A 1 355 ? 3.776 8.007 -10.684 1.00 95.25 355 SER A O 1
ATOM 2844 N N . VAL A 1 356 ? 5.878 7.704 -9.935 1.00 95.06 356 VAL A N 1
ATOM 2845 C CA . VAL A 1 356 ? 5.802 6.241 -9.822 1.00 95.06 356 VAL A CA 1
ATOM 2846 C C . VAL A 1 356 ? 5.868 5.844 -8.352 1.00 95.06 356 VAL A C 1
ATOM 2848 O O . VAL A 1 356 ? 6.707 6.356 -7.598 1.00 95.06 356 VAL A O 1
ATOM 2851 N N . SER A 1 357 ? 4.995 4.921 -7.954 1.00 92.12 357 SER A N 1
ATOM 2852 C CA . SER A 1 357 ? 4.989 4.339 -6.609 1.00 92.12 357 SER A CA 1
ATOM 2853 C C . SER A 1 357 ? 5.956 3.158 -6.489 1.00 92.12 357 SER A C 1
ATOM 2855 O O . SER A 1 357 ? 6.388 2.572 -7.484 1.00 92.12 357 SER A O 1
ATOM 2857 N N . GLY A 1 358 ? 6.289 2.772 -5.256 1.00 90.62 358 GLY A N 1
ATOM 2858 C CA . GLY A 1 358 ? 7.133 1.605 -4.993 1.00 90.62 358 GLY A CA 1
ATOM 2859 C C . GLY A 1 358 ? 6.550 0.309 -5.563 1.00 90.62 358 GLY A C 1
ATOM 2860 O O . GLY A 1 358 ? 7.281 -0.475 -6.167 1.00 90.62 358 GLY A O 1
ATOM 2861 N N . ILE A 1 359 ? 5.232 0.117 -5.438 1.00 86.94 359 ILE A N 1
ATOM 2862 C CA . ILE A 1 359 ? 4.508 -1.036 -6.002 1.00 86.94 359 ILE A CA 1
ATOM 2863 C C . ILE A 1 359 ? 4.556 -1.029 -7.525 1.00 86.94 359 ILE A C 1
ATOM 2865 O O . ILE A 1 359 ? 4.929 -2.037 -8.116 1.00 86.94 359 ILE A O 1
ATOM 2869 N N . GLU A 1 360 ? 4.220 0.094 -8.166 1.00 90.62 360 GLU A N 1
ATOM 2870 C CA . GLU A 1 360 ? 4.203 0.184 -9.632 1.00 90.62 360 GLU A CA 1
ATOM 2871 C C . GLU A 1 360 ? 5.579 -0.169 -10.215 1.00 90.62 360 GLU A C 1
ATOM 2873 O O . GLU A 1 360 ? 5.689 -0.936 -11.178 1.00 90.62 360 GLU A O 1
ATOM 2878 N N . PHE A 1 361 ? 6.646 0.335 -9.588 1.00 95.00 361 PHE A N 1
ATOM 2879 C CA . PHE A 1 361 ? 8.008 -0.002 -9.975 1.00 95.00 361 PHE A CA 1
ATOM 2880 C C . PHE A 1 361 ? 8.343 -1.483 -9.732 1.00 95.00 361 PHE A C 1
ATOM 2882 O O . PHE A 1 361 ? 8.877 -2.136 -10.628 1.00 95.00 361 PHE A O 1
ATOM 2889 N N . SER A 1 362 ? 8.013 -2.023 -8.554 1.00 91.25 362 SER A N 1
ATOM 2890 C CA . SER A 1 362 ? 8.199 -3.442 -8.204 1.00 91.25 362 SER A CA 1
ATOM 2891 C C . SER A 1 362 ? 7.530 -4.379 -9.213 1.00 91.25 362 SER A C 1
ATOM 2893 O O . SER A 1 362 ? 8.146 -5.325 -9.711 1.00 91.25 362 SER A O 1
ATOM 2895 N N . GLU A 1 363 ? 6.271 -4.105 -9.558 1.00 89.31 363 GLU A N 1
ATOM 2896 C CA . GLU A 1 363 ? 5.509 -4.896 -10.521 1.00 89.31 363 GLU A CA 1
ATOM 2897 C C . GLU A 1 363 ? 6.127 -4.837 -11.914 1.00 89.31 363 GLU A C 1
ATOM 2899 O O . GLU A 1 363 ? 6.250 -5.873 -12.570 1.00 89.31 363 GLU A O 1
ATOM 2904 N N . SER A 1 364 ? 6.573 -3.655 -12.341 1.00 94.12 364 SER A N 1
ATOM 2905 C CA . SER A 1 364 ? 7.249 -3.481 -13.628 1.00 94.12 364 SER A CA 1
ATOM 2906 C C . SER A 1 364 ? 8.582 -4.236 -13.663 1.00 94.12 364 SER A C 1
ATOM 2908 O O . SER A 1 364 ? 8.865 -4.964 -14.611 1.00 94.12 364 SER A O 1
ATOM 2910 N N . LEU A 1 365 ? 9.374 -4.151 -12.590 1.00 94.19 365 LEU A N 1
ATOM 2911 C CA . LEU A 1 365 ? 10.659 -4.836 -12.452 1.00 94.19 365 LEU A CA 1
ATOM 2912 C C . LEU A 1 365 ? 10.523 -6.365 -12.504 1.00 94.19 365 LEU A C 1
ATOM 2914 O O . LEU A 1 365 ? 11.328 -7.032 -13.153 1.00 94.19 365 LEU A O 1
ATOM 2918 N N . LYS A 1 366 ? 9.498 -6.937 -11.857 1.00 90.50 366 LYS A N 1
ATOM 2919 C CA . LYS A 1 366 ? 9.253 -8.394 -11.839 1.00 90.50 366 LYS A CA 1
ATOM 2920 C C . LYS A 1 366 ? 9.043 -8.987 -13.236 1.00 90.50 366 LYS A C 1
ATOM 2922 O O . LYS A 1 366 ? 9.259 -10.190 -13.405 1.00 90.50 366 LYS A O 1
ATOM 2927 N N . LYS A 1 367 ? 8.652 -8.164 -14.215 1.00 91.62 367 LYS A N 1
ATOM 2928 C CA . LYS A 1 367 ? 8.463 -8.556 -15.617 1.00 91.62 367 LYS A CA 1
ATOM 2929 C C . LYS A 1 367 ? 9.760 -8.542 -16.440 1.00 91.62 367 LYS A C 1
ATOM 2931 O O . LYS A 1 367 ? 9.795 -9.154 -17.499 1.00 91.62 367 LYS A O 1
ATOM 2936 N N . VAL A 1 368 ? 10.842 -7.930 -15.946 1.00 89.81 368 VAL A N 1
ATOM 2937 C CA . VAL A 1 368 ? 12.127 -7.747 -16.665 1.00 89.81 368 VAL A CA 1
ATOM 2938 C C . VAL A 1 368 ? 13.026 -9.009 -16.648 1.00 89.81 368 VAL A C 1
ATOM 2940 O O . VAL A 1 368 ? 14.247 -8.919 -16.574 1.00 89.81 368 VAL A O 1
ATOM 2943 N N . LYS A 1 369 ? 12.462 -10.222 -16.688 1.00 69.94 369 LYS A N 1
ATOM 2944 C CA . LYS A 1 369 ? 13.223 -11.482 -16.498 1.00 69.94 369 LYS A CA 1
ATOM 2945 C C . LYS A 1 369 ? 13.930 -12.028 -17.748 1.00 69.94 369 LYS A C 1
ATOM 2947 O O . LYS A 1 369 ? 13.401 -11.979 -18.877 1.00 69.94 369 LYS A O 1
#

Solvent-accessible surface area (backbone atoms only — not comparable to full-atom values): 20656 Å² total; per-residue (Å²): 143,82,73,64,62,65,57,53,51,52,55,52,56,59,62,65,66,71,70,74,77,69,72,78,74,72,83,70,83,66,75,86,65,60,84,88,50,52,69,61,53,50,51,50,52,40,54,48,42,39,55,50,34,35,44,76,69,69,58,83,56,76,67,58,55,54,52,49,56,52,51,50,50,53,47,56,54,55,73,68,50,87,82,71,48,49,59,61,50,12,43,48,30,9,52,49,13,45,53,29,43,69,72,66,40,52,69,61,15,49,53,22,37,53,56,8,46,73,52,29,79,79,44,58,49,30,50,51,41,27,35,77,69,71,75,40,80,89,62,94,83,62,96,58,58,80,70,51,52,34,57,53,33,38,52,50,16,53,48,28,43,74,71,50,38,13,54,62,12,32,56,30,39,59,60,20,48,74,76,48,63,68,56,52,45,64,35,38,43,64,57,41,49,52,22,57,73,43,37,84,55,66,75,88,45,95,54,60,62,63,70,58,37,72,32,70,66,29,24,44,32,52,50,50,48,50,47,58,45,76,41,73,82,44,33,93,78,51,74,75,55,91,62,55,55,71,56,42,46,55,52,47,52,69,70,23,35,78,37,41,32,62,49,42,63,69,67,66,66,78,81,60,88,73,76,79,50,54,81,38,68,38,24,40,46,57,50,25,21,31,53,40,40,48,43,28,64,72,71,69,43,57,77,60,37,47,47,50,52,61,72,50,59,89,58,92,72,44,97,34,75,81,49,50,67,88,41,70,50,35,31,19,46,51,52,24,46,77,69,58,33,44,73,45,81,81,74,58,38,66,59,46,82,44,66,35,27,27,47,62,49,50,59,26,56,72,58,63,118

Foldseek 3Di:
DPPPPVVVVVVVVVVVVVPPPPVPPPPPVDPDDPPVCVVVLVVLVLLLLQLLLCLLVVHDDPVSVVSLVVSLVSLVVVLPDPPDQLLRPLLSLLSNLSSCVSVVVLVSSVVSLVSSCVSDPQRLSSQLSCVSNVNHDDDPPRPHDPLSVLVVLLSVLSVCVVVLCLLSSLVSLVVSCVRDPVSNCVNNVVVSVLSVLSNPDDPPQPQDPVVQQQFAWDFQLSLQSLLLRQDCLCCVQQVNDDDHSVVSVVRCLQCVLQPQLVCNLVSVSPDPVPPRDRRDTAFQLSLLSNLQSSLCVSVVVSVQSCVQLVVCPPPPADQAHQADSPDSSRSSQVVLPVLVLDAAPVNRHNRRRHGHGSSRSSSSSVSSD

Mean predicted aligned error: 13.55 Å

Sequence (369 aa):
MKNNIFTQLLIFLILVLSFSCTSLQQDVMISSVDAENIEEFQEIESQVALLDASFCLGEKNSVTTKLTEDTVKQIDILLLESGLEKEAQSRLWALKGIIFFTEGKKLKASECFDFANDLYKGEVFTMILGSRLELVKLTEDEKIARADKKLLLLEKAINDFKEAKYLDAVAKFDEAFISLPSYYHYAYSKLRNKAWELKSINTDSEKTDVNLLQINEITIGQMLMIAQNESDLLYNYNAGKNLSENELYKKINSYGLLNSANEFMQGTFADTKNKISKNQKINRYMCARFLWNLYNGNKNTKENLSNYSVMFAGQKESPIPDVPINSQDFDAVLGCIELEFMNLTDGINFEGEKSVSGIEFSESLKKVK

Radius of gyration: 29.93 Å; Cα contacts (8 Å, |Δi|>4): 449; chains: 1; bounding box: 106×40×74 Å

pLDDT: mean 84.31, std 16.39, range [28.72, 98.06]